Protein AF-0000000070134656 (afdb_homodimer)

pLDDT: mean 70.61, std 28.62, range [19.81, 98.38]

Foldseek 3Di:
DPDDPDPDDPDDPPPPDDDDDDPPPDPPPPPDPDDDDDDPVVPPPQDQDQPPDDPQRQSQSRGPNRSHASPQDWVQQLPVNSPQCQQQQDDPVRCVVRVCVVVHDPDHDHLVRVLVVLVVVLVPDPDLLSSLLSLVVCCRRGVPSSLVNCLVDVPVCLCSLAPPVLVVCLVVVLPSPDDDAFFEAELVCQPPLLVSVVVRSAQAAQEEEEEQQQAQDPPGRSFPSSLSHQVSLVSLLCNQLVDDSSNYGYYHYGQATPPPVLLPDPSRPGDNDHGDDDPSVVSRVVVNQVSCCVRNHQNREYEYERDDPVVLVVVCVVCVVPGRYYYCVVVVVVPPPCSSVVSNCSVVPVDDPPPPD/DPDDPDPDDPDDPDPPPDDDDDPPPPPPPPPDPDDDDDDPPPPPPQDQDQPPDDPQRQSQSRGPNRSHASPQDWVQQLPVNNPQCQQQQDDPVRCVVRVCVVVHDPDHDHLVRVLVVLVVVLVPDDDLLSSLLSLVVCCRRGVPSSLVNCLVDVPVCLCSLAPPVLVVCLVVVLPSPDDDAFFEAELVCQPPLLVSVVVRSAQAAQEEEEEQQQAQDPPGRSFPSSLSHQRSLLSLLCNQLVDDSSNYGYYYYGQATPPVVLLPDPSRPGDNDHGDDDPSVVSRVVVNQVSCCVRNHQNREYEYERDDPVVLVVVCVVCVVPGRYYYCVVVVVVPPPCSSVVSNCSVVPVDDPPPPD

Structure (mmCIF, N/CA/C/O backbone):
data_AF-0000000070134656-model_v1
#
loop_
_entity.id
_entity.type
_entity.pdbx_description
1 polymer 'Malic enzyme 3'
#
loop_
_atom_site.group_PDB
_atom_site.id
_atom_site.type_symbol
_atom_site.label_atom_id
_atom_site.label_alt_id
_atom_site.label_comp_id
_atom_site.label_asym_id
_atom_site.label_entity_id
_atom_site.label_seq_id
_atom_site.pdbx_PDB_ins_code
_atom_site.Cartn_x
_atom_site.Cartn_y
_atom_site.Cartn_z
_atom_site.occupancy
_atom_site.B_iso_or_equiv
_atom_site.auth_seq_id
_atom_site.auth_comp_id
_atom_site.auth_asym_id
_atom_site.auth_atom_id
_atom_site.pdbx_PDB_model_num
ATOM 1 N N . MET A 1 1 ? -54.25 17.172 -2.727 1 22.39 1 MET A N 1
ATOM 2 C CA . MET A 1 1 ? -54.25 17.938 -1.482 1 22.39 1 MET A CA 1
ATOM 3 C C . MET A 1 1 ? -53.344 17.281 -0.441 1 22.39 1 MET A C 1
ATOM 5 O O . MET A 1 1 ? -53.469 17.562 0.753 1 22.39 1 MET A O 1
ATOM 9 N N . TYR A 1 2 ? -52.562 16.219 -0.751 1 24.8 2 TYR A N 1
ATOM 10 C CA . TYR A 1 2 ? -52.062 15.148 0.089 1 24.8 2 TYR A CA 1
ATOM 11 C C . TYR A 1 2 ? -51.156 15.695 1.195 1 24.8 2 TYR A C 1
ATOM 13 O O . TYR A 1 2 ? -50.375 16.609 0.964 1 24.8 2 TYR A O 1
ATOM 21 N N . GLY A 1 3 ? -51.625 15.656 2.422 1 21.09 3 GLY A N 1
ATOM 22 C CA . GLY A 1 3 ? -51.219 16.25 3.695 1 21.09 3 GLY A CA 1
ATOM 23 C C . GLY A 1 3 ? -49.781 15.945 4.07 1 21.09 3 GLY A C 1
ATOM 24 O O . GLY A 1 3 ? -49.312 14.828 3.891 1 21.09 3 GLY A O 1
ATOM 25 N N . ARG A 1 4 ? -48.875 16.953 4.137 1 23.41 4 ARG A N 1
ATOM 26 C CA . ARG A 1 4 ? -47.406 17 4.18 1 23.41 4 ARG A CA 1
ATOM 27 C C . ARG A 1 4 ? -46.875 16.469 5.508 1 23.41 4 ARG A C 1
ATOM 29 O O . ARG A 1 4 ? -47.25 16.953 6.574 1 23.41 4 ARG A O 1
ATOM 36 N N . PRO A 1 5 ? -46.562 15.117 5.656 1 24.61 5 PRO A N 1
ATOM 37 C CA . PRO A 1 5 ? -46.375 14.531 6.984 1 24.61 5 PRO A CA 1
ATOM 38 C C . PRO A 1 5 ? -45.375 15.312 7.832 1 24.61 5 PRO A C 1
ATOM 40 O O . PRO A 1 5 ? -44.5 16 7.285 1 24.61 5 PRO A O 1
ATOM 43 N N . THR A 1 6 ? -45.688 15.781 8.992 1 22.77 6 THR A N 1
ATOM 44 C CA . THR A 1 6 ? -45.156 16.594 10.07 1 22.77 6 THR A CA 1
ATOM 45 C C . THR A 1 6 ? -43.844 16 10.602 1 22.77 6 THR A C 1
ATOM 47 O O . THR A 1 6 ? -43.75 14.789 10.781 1 22.77 6 THR A O 1
ATOM 50 N N . LEU A 1 7 ? -42.688 16.609 10.367 1 23.03 7 LEU A N 1
ATOM 51 C CA . LEU A 1 7 ? -41.25 16.406 10.648 1 23.03 7 LEU A CA 1
ATOM 52 C C . LEU A 1 7 ? -41 16.281 12.148 1 23.03 7 LEU A C 1
ATOM 54 O O . LEU A 1 7 ? -41.219 17.25 12.891 1 23.03 7 LEU A O 1
ATOM 58 N N . GLY A 1 8 ? -41.531 15.172 12.758 1 22.06 8 GLY A N 1
ATOM 59 C CA . GLY A 1 8 ? -41.531 15.047 14.211 1 22.06 8 GLY A CA 1
ATOM 60 C C . GLY A 1 8 ? -40.219 15.453 14.828 1 22.06 8 GLY A C 1
ATOM 61 O O . GLY A 1 8 ? -39.188 15.508 14.141 1 22.06 8 GLY A O 1
ATOM 62 N N . THR A 1 9 ? -40.188 16 16.047 1 22.69 9 THR A N 1
ATOM 63 C CA . THR A 1 9 ? -39.344 16.672 17.016 1 22.69 9 THR A CA 1
ATOM 64 C C . THR A 1 9 ? -38.188 15.742 17.453 1 22.69 9 THR A C 1
ATOM 66 O O . THR A 1 9 ? -38.406 14.562 17.734 1 22.69 9 THR A O 1
ATOM 69 N N . GLY A 1 10 ? -37 15.836 16.922 1 19.81 10 GLY A N 1
ATOM 70 C CA . GLY A 1 10 ? -35.719 15.141 17.031 1 19.81 10 GLY A CA 1
ATOM 71 C C . GLY A 1 10 ? -35.281 14.945 18.453 1 19.81 10 GLY A C 1
ATOM 72 O O . GLY A 1 10 ? -34.969 15.914 19.156 1 19.81 10 GLY A O 1
ATOM 73 N N . ALA A 1 11 ? -35.938 14.07 19.281 1 23.28 11 ALA A N 1
ATOM 74 C CA . ALA A 1 11 ? -35.688 13.805 20.688 1 23.28 11 ALA A CA 1
ATOM 75 C C . ALA A 1 11 ? -34.188 13.719 20.969 1 23.28 11 ALA A C 1
ATOM 77 O O . ALA A 1 11 ? -33.406 13.352 20.094 1 23.28 11 ALA A O 1
ATOM 78 N N . GLY A 1 12 ? -33.719 14.312 22.016 1 20.89 12 GLY A N 1
ATOM 79 C CA . GLY A 1 12 ? -32.469 14.648 22.672 1 20.89 12 GLY A CA 1
ATOM 80 C C . GLY A 1 12 ? -31.656 13.43 23.078 1 20.89 12 GLY A C 1
ATOM 81 O O . GLY A 1 12 ? -32.156 12.562 23.797 1 20.89 12 GLY A O 1
ATOM 82 N N . PHE A 1 13 ? -30.922 12.734 22.297 1 20.5 13 PHE A N 1
ATOM 83 C CA . PHE A 1 13 ? -30.172 11.508 22.547 1 20.5 13 PHE A CA 1
ATOM 84 C C . PHE A 1 13 ? -29.328 11.641 23.812 1 20.5 13 PHE A C 1
ATOM 86 O O . PHE A 1 13 ? -28.406 12.461 23.875 1 20.5 13 PHE A O 1
ATOM 93 N N . GLU A 1 14 ? -29.828 11.453 24.969 1 21.28 14 GLU A N 1
ATOM 94 C CA . GLU A 1 14 ? -29.141 11.414 26.25 1 21.28 14 GLU A CA 1
ATOM 95 C C . GLU A 1 14 ? -27.953 10.453 26.219 1 21.28 14 GLU A C 1
ATOM 97 O O . GLU A 1 14 ? -28.109 9.281 25.844 1 21.28 14 GLU A O 1
ATOM 102 N N . ALA A 1 15 ? -26.75 10.93 26.172 1 23.77 15 ALA A N 1
ATOM 103 C CA . ALA A 1 15 ? -25.422 10.312 26.141 1 23.77 15 ALA A CA 1
ATOM 104 C C . ALA A 1 15 ? -25.234 9.375 27.312 1 23.77 15 ALA A C 1
ATOM 106 O O . ALA A 1 15 ? -25.297 9.805 28.469 1 23.77 15 ALA A O 1
ATOM 107 N N . SER A 1 16 ? -25.719 8.148 27.266 1 23.66 16 SER A N 1
ATOM 108 C CA . SER A 1 16 ? -25.578 7.223 28.391 1 23.66 16 SER A CA 1
ATOM 109 C C . SER A 1 16 ? -24.141 7.223 28.922 1 23.66 16 SER A C 1
ATOM 111 O O . SER A 1 16 ? -23.203 7.426 28.156 1 23.66 16 SER A O 1
ATOM 113 N N . PRO A 1 17 ? -23.797 7.301 30.188 1 25.2 17 PRO A N 1
ATOM 114 C CA . PRO A 1 17 ? -22.516 7.43 30.859 1 25.2 17 PRO A CA 1
ATOM 115 C C . PRO A 1 17 ? -21.547 6.289 30.531 1 25.2 17 PRO A C 1
ATOM 117 O O . PRO A 1 17 ? -22 5.199 30.156 1 25.2 17 PRO A O 1
ATOM 120 N N . PRO A 1 18 ? -20.328 6.547 30.281 1 24.11 18 PRO A N 1
ATOM 121 C CA . PRO A 1 18 ? -19.312 5.586 29.844 1 24.11 18 PRO A CA 1
ATOM 122 C C . PRO A 1 18 ? -19.188 4.391 30.797 1 24.11 18 PRO A C 1
ATOM 124 O O . PRO A 1 18 ? -19.359 4.535 32 1 24.11 18 PRO A O 1
ATOM 127 N N . PRO A 1 19 ? -19.578 3.281 30.406 1 25.86 19 PRO A N 1
ATOM 128 C CA . PRO A 1 19 ? -19.625 2.17 31.359 1 25.86 19 PRO A CA 1
ATOM 129 C C . PRO A 1 19 ? -18.328 2.002 32.125 1 25.86 19 PRO A C 1
ATOM 131 O O . PRO A 1 19 ? -17.266 2.424 31.672 1 25.86 19 PRO A O 1
ATOM 134 N N . ALA A 1 20 ? -18.219 1.764 33.438 1 26.95 20 ALA A N 1
ATOM 135 C CA . ALA A 1 20 ? -17.172 1.62 34.469 1 26.95 20 ALA A CA 1
ATOM 136 C C . ALA A 1 20 ? -16.156 0.565 34.031 1 26.95 20 ALA A C 1
ATOM 138 O O . ALA A 1 20 ? -16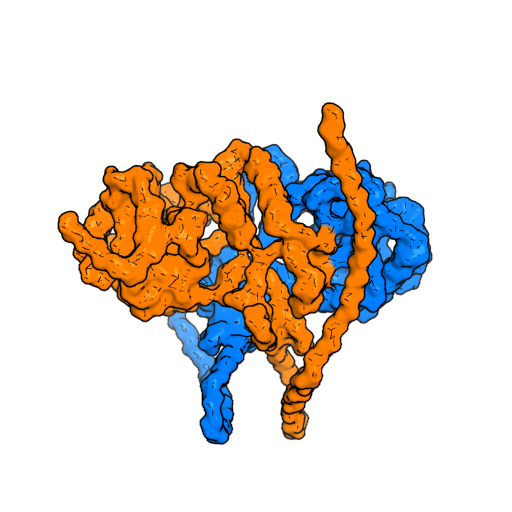.5 -0.385 33.344 1 26.95 20 ALA A O 1
ATOM 139 N N . PRO A 1 21 ? -14.867 0.834 34.156 1 25.95 21 PRO A N 1
ATOM 140 C CA . PRO A 1 21 ? -13.75 -0.03 33.75 1 25.95 21 PRO A CA 1
ATOM 141 C C . PRO A 1 21 ? -13.836 -1.422 34.375 1 25.95 21 PRO A C 1
ATOM 143 O O . PRO A 1 21 ? -14.414 -1.588 35.469 1 25.95 21 PRO A O 1
ATOM 146 N N . PRO A 1 22 ? -13.789 -2.439 33.719 1 26.14 22 PRO A N 1
ATOM 147 C CA . PRO A 1 22 ? -14.023 -3.699 34.406 1 26.14 22 PRO A CA 1
ATOM 148 C C . PRO A 1 22 ? -13.016 -3.943 35.531 1 26.14 22 PRO A C 1
ATOM 150 O O . PRO A 1 22 ? -11.898 -3.422 35.5 1 26.14 22 PRO A O 1
ATOM 153 N N . PRO A 1 23 ? -13.133 -4.367 36.781 1 24.94 23 PRO A N 1
ATOM 154 C CA . PRO A 1 23 ? -12.344 -4.469 38.031 1 24.94 23 PRO A CA 1
ATOM 155 C C . PRO A 1 23 ? -11.016 -5.184 37.812 1 24.94 23 PRO A C 1
ATOM 157 O O . PRO A 1 23 ? -10.047 -4.906 38.531 1 24.94 23 PRO A O 1
ATOM 160 N N . GLY A 1 24 ? -10.844 -6.355 37.188 1 25.23 24 GLY A N 1
ATOM 161 C CA . GLY A 1 24 ? -9.812 -7.359 37.375 1 25.23 24 GLY A CA 1
ATOM 162 C C . GLY A 1 24 ? -8.508 -7.02 36.688 1 25.23 24 GLY A C 1
ATOM 163 O O . GLY A 1 24 ? -7.684 -7.898 36.438 1 25.23 24 GLY A O 1
ATOM 164 N N . TRP A 1 25 ? -8.242 -5.805 36.281 1 22.73 25 TRP A N 1
ATOM 165 C CA . TRP A 1 25 ? -6.996 -5.473 35.594 1 22.73 25 TRP A CA 1
ATOM 166 C C . TRP A 1 25 ? -5.816 -5.512 36.562 1 22.73 25 TRP A C 1
ATOM 168 O O . TRP A 1 25 ? -5.645 -4.598 37.375 1 22.73 25 TRP A O 1
ATOM 178 N N . ARG A 1 26 ? -5.559 -6.684 37.188 1 23.25 26 ARG A N 1
ATOM 179 C CA . ARG A 1 26 ? -4.414 -6.648 38.094 1 23.25 26 ARG A CA 1
ATOM 180 C C . ARG A 1 26 ? -3.107 -6.531 37.312 1 23.25 26 ARG A C 1
ATOM 182 O O . ARG A 1 26 ? -2.98 -7.078 36.219 1 23.25 26 ARG A O 1
ATOM 189 N N . ASP A 1 27 ? -2.293 -5.539 37.594 1 23.09 27 ASP A N 1
ATOM 190 C CA . ASP A 1 27 ? -0.926 -5.156 37.25 1 23.09 27 ASP A CA 1
ATOM 191 C C . ASP A 1 27 ? 0.049 -6.301 37.5 1 23.09 27 ASP A C 1
ATOM 193 O O . ASP A 1 27 ? 0.548 -6.449 38.625 1 23.09 27 ASP A O 1
ATOM 197 N N . GLU A 1 28 ? -0.238 -7.496 37.062 1 24.73 28 GLU A N 1
ATOM 198 C CA . GLU A 1 28 ? 0.611 -8.57 37.562 1 24.73 28 GLU A CA 1
ATOM 199 C C . GLU A 1 28 ? 2.029 -8.461 37.031 1 24.73 28 GLU A C 1
ATOM 201 O O . GLU A 1 28 ? 2.818 -9.398 37.125 1 24.73 28 GLU A O 1
ATOM 206 N N . GLY A 1 29 ? 2.473 -7.387 36.375 1 23.59 29 GLY A N 1
ATOM 207 C CA . GLY A 1 29 ? 3.809 -7.52 35.812 1 23.59 29 GLY A CA 1
ATOM 208 C C . GLY A 1 29 ? 4.898 -7.52 36.844 1 23.59 29 GLY A C 1
ATOM 209 O O . GLY A 1 29 ? 5.691 -6.578 36.938 1 23.59 29 GLY A O 1
ATOM 210 N N . ARG A 1 30 ? 4.746 -8.062 38.062 1 22.41 30 ARG A N 1
ATOM 211 C CA . ARG A 1 30 ? 5.922 -8 38.906 1 22.41 30 ARG A CA 1
ATOM 212 C C . ARG A 1 30 ? 7.055 -8.859 38.344 1 22.41 30 ARG A C 1
ATOM 214 O O . ARG A 1 30 ? 7.008 -10.086 38.438 1 22.41 30 ARG A O 1
ATOM 221 N N . ILE A 1 31 ? 7.598 -8.516 37.188 1 22.72 31 ILE A N 1
ATOM 222 C CA . ILE A 1 31 ? 8.812 -9.25 36.875 1 22.72 31 ILE A CA 1
ATOM 223 C C . ILE A 1 31 ? 9.797 -9.141 38.031 1 22.72 31 ILE A C 1
ATOM 225 O O . ILE A 1 31 ? 9.953 -8.07 38.625 1 22.72 31 ILE A O 1
ATOM 229 N N . GLY A 1 32 ? 10.07 -10.203 38.625 1 21.34 32 GLY A N 1
ATOM 230 C CA . GLY A 1 32 ? 11.008 -10.461 39.719 1 21.34 32 GLY A CA 1
ATOM 231 C C . GLY A 1 32 ? 12.406 -9.953 39.438 1 21.34 32 GLY A C 1
ATOM 232 O O . GLY A 1 32 ? 12.945 -10.172 38.344 1 21.34 32 GLY A O 1
ATOM 233 N N . GLN A 1 33 ? 12.852 -8.812 40 1 21.36 33 GLN A N 1
ATOM 234 C CA . GLN A 1 33 ? 14.117 -8.102 40.156 1 21.36 33 GLN A CA 1
ATOM 235 C C . GLN A 1 33 ? 15.195 -9.016 40.719 1 21.36 33 GLN A C 1
ATOM 237 O O . GLN A 1 33 ? 15.297 -9.188 41.938 1 21.36 33 GLN A O 1
ATOM 242 N N . ASN A 1 34 ? 15.484 -10.195 40.156 1 20.47 34 ASN A N 1
ATOM 243 C CA . ASN A 1 34 ? 16.609 -10.781 40.875 1 20.47 34 ASN A CA 1
ATOM 244 C C . ASN A 1 34 ? 17.844 -9.898 40.812 1 20.47 34 ASN A C 1
ATOM 246 O O . ASN A 1 34 ? 18.016 -9.156 39.844 1 20.47 34 ASN A O 1
ATOM 250 N N . GLY A 1 35 ? 18.703 -9.648 41.906 1 21.62 35 GLY A N 1
ATOM 251 C CA . GLY A 1 35 ? 19.719 -8.828 42.531 1 21.62 35 GLY A CA 1
ATOM 252 C C . GLY A 1 35 ? 21.047 -8.836 41.812 1 21.62 35 GLY A C 1
ATOM 253 O O . GLY A 1 35 ? 22 -8.172 42.219 1 21.62 35 GLY A O 1
ATOM 254 N N . GLY A 1 36 ? 21.547 -9.883 41.094 1 22.67 36 GLY A N 1
ATOM 255 C CA . GLY A 1 36 ? 23 -9.828 41.125 1 22.67 36 GLY A CA 1
ATOM 256 C C . GLY A 1 36 ? 23.562 -8.617 40.375 1 22.67 36 GLY A C 1
ATOM 257 O O . GLY A 1 36 ? 22.844 -7.973 39.594 1 22.67 36 GLY A O 1
ATOM 258 N N . GLY A 1 37 ? 24.828 -8.016 40.594 1 23.25 37 GLY A N 1
ATOM 259 C CA . GLY A 1 37 ? 25.609 -6.789 40.5 1 23.25 37 GLY A CA 1
ATOM 260 C C . GLY A 1 37 ? 25.719 -6.25 39.094 1 23.25 37 GLY A C 1
ATOM 261 O O . GLY A 1 37 ? 25.859 -5.039 38.906 1 23.25 37 GLY A O 1
ATOM 262 N N . GLY A 1 38 ? 26.312 -7.055 38.125 1 24.73 38 GLY A N 1
ATOM 263 C CA . GLY A 1 38 ? 27.125 -6.445 37.094 1 24.73 38 GLY A CA 1
ATOM 264 C C . GLY A 1 38 ? 26.328 -5.566 36.156 1 24.73 38 GLY A C 1
ATOM 265 O O . GLY A 1 38 ? 25.094 -5.617 36.156 1 24.73 38 GLY A O 1
ATOM 266 N N . ARG A 1 39 ? 27.047 -4.785 35.062 1 25.44 39 ARG A N 1
ATOM 267 C CA . ARG A 1 39 ? 26.703 -3.613 34.25 1 25.44 39 ARG A CA 1
ATOM 268 C C . ARG A 1 39 ? 25.453 -3.867 33.438 1 25.44 39 ARG A C 1
ATOM 270 O O . ARG A 1 39 ? 25.359 -4.879 32.719 1 25.44 39 ARG A O 1
ATOM 277 N N . ARG A 1 40 ? 24.25 -3.275 33.781 1 25 40 ARG A N 1
ATOM 278 C CA . ARG A 1 40 ? 22.812 -3.279 33.562 1 25 40 ARG A CA 1
ATOM 279 C C 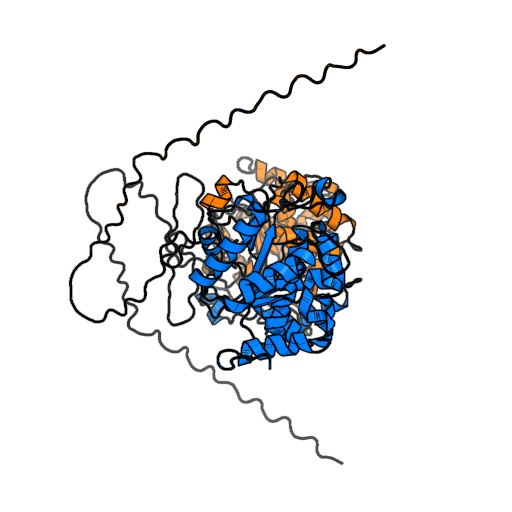. ARG A 1 40 ? 22.469 -2.973 32.094 1 25 40 ARG A C 1
ATOM 281 O O . ARG A 1 40 ? 21.984 -1.881 31.797 1 25 40 ARG A O 1
ATOM 288 N N . GLY A 1 41 ? 23.547 -3.117 31.234 1 24.47 41 GLY A N 1
ATOM 289 C CA . GLY A 1 41 ? 23.219 -2.641 29.906 1 24.47 41 GLY A CA 1
ATOM 290 C C . GLY A 1 41 ? 22.031 -3.357 29.297 1 24.47 41 GLY A C 1
ATOM 291 O O . GLY A 1 41 ? 22.188 -4.375 28.609 1 24.47 41 GLY A O 1
ATOM 292 N N . GLN A 1 42 ? 21.078 -3.703 30.141 1 23.67 42 GLN A N 1
ATOM 293 C CA . GLN A 1 42 ? 19.969 -4.578 29.766 1 23.67 42 GLN A CA 1
ATOM 294 C C . GLN A 1 42 ? 19.234 -4.043 28.547 1 23.67 42 GLN A C 1
ATOM 296 O O . GLN A 1 42 ? 18.734 -2.916 28.578 1 23.67 42 GLN A O 1
ATOM 301 N N . GLY A 1 43 ? 19.844 -4.363 27.422 1 25.06 43 GLY A N 1
ATOM 302 C CA . GLY A 1 43 ? 19.266 -4.098 26.109 1 25.06 43 GLY A CA 1
ATOM 303 C C . GLY A 1 43 ? 17.781 -4.375 26.047 1 25.06 43 GLY A C 1
ATOM 304 O O . GLY A 1 43 ? 17.328 -5.469 26.406 1 25.06 43 GLY A O 1
ATOM 305 N N . TRP A 1 44 ? 16.984 -3.432 26.562 1 24.52 44 TRP A N 1
ATOM 306 C CA . TRP A 1 44 ? 15.531 -3.453 26.656 1 24.52 44 TRP A CA 1
ATOM 307 C C . TRP A 1 44 ? 14.922 -4.109 25.422 1 24.52 44 TRP A C 1
ATOM 309 O O . TRP A 1 44 ? 15.266 -3.756 24.281 1 24.52 44 TRP A O 1
ATOM 319 N N . ALA A 1 45 ? 14.711 -5.371 25.547 1 25.31 45 ALA A N 1
ATOM 320 C CA . ALA A 1 45 ? 13.969 -6.234 24.641 1 25.31 45 ALA A CA 1
ATOM 321 C C . ALA A 1 45 ? 12.586 -5.652 24.344 1 25.31 45 ALA A C 1
ATOM 323 O O . ALA A 1 45 ? 11.805 -5.391 25.266 1 25.31 45 ALA A O 1
ATOM 324 N N . ARG A 1 46 ? 12.57 -4.633 23.578 1 28.53 46 ARG A N 1
ATOM 325 C CA . ARG A 1 46 ? 11.32 -4.047 23.109 1 28.53 46 ARG A CA 1
ATOM 326 C C . ARG A 1 46 ? 10.344 -5.133 22.656 1 28.53 46 ARG A C 1
ATOM 328 O O . ARG A 1 46 ? 10.641 -5.895 21.734 1 28.53 46 ARG A O 1
ATOM 335 N N . LEU A 1 47 ? 9.664 -5.793 23.672 1 27.03 47 LEU A N 1
ATOM 336 C CA . LEU A 1 47 ? 8.703 -6.883 23.547 1 27.03 47 LEU A CA 1
ATOM 337 C C . LEU A 1 47 ? 7.438 -6.418 22.828 1 27.03 47 LEU A C 1
ATOM 339 O O . LEU A 1 47 ? 6.906 -5.348 23.141 1 27.03 47 LEU A O 1
ATOM 343 N N . CYS A 1 48 ? 7.359 -6.531 21.594 1 29.36 48 CYS A N 1
ATOM 344 C CA . CYS A 1 48 ? 6.059 -6.418 20.938 1 29.36 48 CYS A CA 1
ATOM 345 C C . CYS A 1 48 ? 5.047 -7.359 21.578 1 29.36 48 CYS A C 1
ATOM 347 O O . CYS A 1 48 ? 5.301 -8.562 21.703 1 29.36 48 CYS A O 1
ATOM 349 N N . ALA A 1 49 ? 4.426 -6.984 22.703 1 27.81 49 ALA A N 1
ATOM 350 C CA . ALA A 1 49 ? 3.428 -7.777 23.422 1 27.81 49 ALA A CA 1
ATOM 351 C C . ALA A 1 49 ? 2.133 -7.883 22.625 1 27.81 49 ALA A C 1
ATOM 353 O O . ALA A 1 49 ? 1.752 -6.945 21.922 1 27.81 49 ALA A O 1
ATOM 354 N N . HIS A 1 50 ? 1.908 -9.031 22.047 1 28.73 50 HIS A N 1
ATOM 355 C CA . HIS A 1 50 ? 0.592 -9.422 21.562 1 28.73 50 HIS A CA 1
ATOM 356 C C . HIS A 1 50 ? -0.457 -9.328 22.656 1 28.73 50 HIS A C 1
ATOM 358 O O . HIS A 1 50 ? -0.305 -9.93 23.719 1 28.73 50 HIS A O 1
ATOM 364 N N . LEU A 1 51 ? -0.976 -8.141 22.938 1 27.39 51 LEU A N 1
ATOM 365 C CA . LEU A 1 51 ? -2.086 -8.164 23.891 1 27.39 51 LEU A CA 1
ATOM 366 C C . LEU A 1 51 ? -3.344 -8.734 23.234 1 27.39 51 LEU A C 1
ATOM 368 O O . LEU A 1 51 ? -3.734 -8.297 22.156 1 27.39 51 LEU A O 1
ATOM 372 N N . SER A 1 52 ? -3.482 -10.055 23.297 1 26.05 52 SER A N 1
ATOM 373 C CA . SER A 1 52 ? -4.727 -10.742 22.969 1 26.05 52 SER A CA 1
ATOM 374 C C . SER A 1 52 ? -5.855 -10.312 23.906 1 26.05 52 SER A C 1
ATOM 376 O O . SER A 1 52 ? -5.777 -10.523 25.125 1 26.05 52 SER A O 1
ATOM 378 N N . ALA A 1 53 ? -6.277 -9.023 23.953 1 26.14 53 ALA A N 1
ATOM 379 C CA . ALA A 1 53 ? -7.531 -9.039 24.703 1 26.14 53 ALA A CA 1
ATOM 380 C C . ALA A 1 53 ? -8.586 -9.883 23.984 1 26.14 53 ALA A C 1
ATOM 382 O O . ALA A 1 53 ? -8.438 -10.211 22.812 1 26.14 53 ALA A O 1
ATOM 383 N N . ARG A 1 54 ? -9.828 -9.875 24.516 1 25.64 54 ARG A N 1
ATOM 384 C CA . ARG A 1 54 ? -11.086 -10.547 24.188 1 25.64 54 ARG A CA 1
ATOM 385 C C . ARG A 1 54 ? -11.477 -10.297 22.75 1 25.64 54 ARG A C 1
ATOM 387 O O . ARG A 1 54 ? -12 -9.227 22.406 1 25.64 54 ARG A O 1
ATOM 394 N N . GLY A 1 55 ? -11.039 -11.125 21.734 1 26.67 55 GLY A N 1
ATOM 395 C CA . GLY A 1 55 ? -11.5 -11.32 20.375 1 26.67 55 GLY A CA 1
ATOM 396 C C . GLY A 1 55 ? -10.648 -10.602 19.344 1 26.67 55 GLY A C 1
ATOM 397 O O . GLY A 1 55 ? -10.758 -10.852 18.156 1 26.67 55 GLY A O 1
ATOM 398 N N . VAL A 1 56 ? -10.375 -9.312 19.547 1 28.72 56 VAL A N 1
ATOM 399 C CA . VAL A 1 56 ? -9.719 -8.547 18.5 1 28.72 56 VAL A CA 1
ATOM 400 C C . VAL A 1 56 ? -8.203 -8.594 18.703 1 28.72 56 VAL A C 1
ATOM 402 O O . VAL A 1 56 ? -7.695 -8.211 19.75 1 28.72 56 VAL A O 1
ATOM 405 N N . ASP A 1 57 ? -7.551 -9.602 18.266 1 30.58 57 ASP A N 1
ATOM 406 C CA . ASP A 1 57 ? -6.117 -9.773 18.484 1 30.58 57 ASP A CA 1
ATOM 407 C C . ASP A 1 57 ? -5.324 -8.68 17.766 1 30.58 57 ASP A C 1
ATOM 409 O O . ASP A 1 57 ? -5.449 -8.516 16.562 1 30.58 57 ASP A O 1
ATOM 413 N N . ALA A 1 58 ? -5.348 -7.477 18.203 1 31.59 58 ALA A N 1
ATOM 414 C CA . ALA A 1 58 ? -4.602 -6.312 17.734 1 31.59 58 ALA A CA 1
ATOM 415 C C . ALA A 1 58 ? -3.109 -6.465 18.016 1 31.59 58 ALA A C 1
ATOM 417 O O . ALA A 1 58 ? -2.715 -6.953 19.062 1 31.59 58 ALA A O 1
ATOM 418 N N . LEU A 1 59 ? -2.426 -6.973 17.047 1 33.44 59 LEU A N 1
ATOM 419 C CA . LEU A 1 59 ? -0.98 -7 17.234 1 33.44 59 LEU A CA 1
ATOM 420 C C . LEU A 1 59 ? -0.444 -5.602 17.516 1 33.44 59 LEU A C 1
ATOM 422 O O . LEU A 1 59 ? -0.671 -4.672 16.734 1 33.44 59 LEU A O 1
ATOM 426 N N . TYR A 1 60 ? -0.454 -5.34 18.703 1 34.03 60 TYR A N 1
ATOM 427 C CA . TYR A 1 60 ? 0.199 -4.113 19.156 1 34.03 60 TYR A CA 1
ATOM 428 C C . TYR A 1 60 ? 1.707 -4.305 19.25 1 34.03 60 TYR A C 1
ATOM 430 O O . TYR A 1 60 ? 2.178 -5.348 19.703 1 34.03 60 TYR A O 1
ATOM 438 N N . VAL A 1 61 ? 2.357 -3.994 18.203 1 35.53 61 VAL A N 1
ATOM 439 C CA . VAL A 1 61 ? 3.805 -3.986 18.391 1 35.53 61 VAL A CA 1
ATOM 440 C C . VAL A 1 61 ? 4.176 -3.041 19.531 1 35.53 61 VAL A C 1
ATOM 442 O O . VAL A 1 61 ? 3.773 -1.874 19.531 1 35.53 61 VAL A O 1
ATOM 445 N N . VAL A 1 62 ? 4.273 -3.68 20.734 1 33.28 62 VAL A N 1
ATOM 446 C CA . VAL A 1 62 ? 4.719 -2.914 21.891 1 33.28 62 VAL A CA 1
ATOM 447 C C . VAL A 1 62 ? 6.188 -2.527 21.719 1 33.28 62 VAL A C 1
ATOM 449 O O . VAL A 1 62 ? 7.051 -3.396 21.562 1 33.28 62 VAL A O 1
ATOM 452 N N . VAL A 1 63 ? 6.461 -1.402 21.125 1 32.91 63 VAL A N 1
ATOM 453 C CA . VAL A 1 63 ? 7.82 -0.875 21.188 1 32.91 63 VAL A CA 1
ATOM 454 C C . VAL A 1 63 ? 8.023 -0.125 22.5 1 32.91 63 VAL A C 1
ATOM 456 O O . VAL A 1 63 ? 7.281 0.805 22.812 1 32.91 63 VAL A O 1
ATOM 459 N N . GLY A 1 64 ? 9.102 -0.33 23.266 1 32.56 64 GLY A N 1
ATOM 460 C CA . GLY A 1 64 ? 9.539 0.324 24.5 1 32.56 64 GLY A CA 1
ATOM 461 C C . GLY A 1 64 ? 8.508 0.282 25.609 1 32.56 64 GLY A C 1
ATOM 462 O O . GLY A 1 64 ? 8.359 1.243 26.359 1 32.56 64 GLY A O 1
ATOM 463 N N . GLY A 1 65 ? 7.664 -0.846 25.859 1 31.81 65 GLY A N 1
ATOM 464 C CA . GLY A 1 65 ? 6.707 -1.003 26.953 1 31.81 65 GLY A CA 1
ATOM 465 C C . GLY A 1 65 ? 5.309 -0.54 26.594 1 31.81 65 GLY A C 1
ATOM 466 O O . GLY A 1 65 ? 4.371 -0.704 27.375 1 31.81 65 GLY A O 1
ATOM 467 N N . ARG A 1 66 ? 5.164 0.443 25.906 1 31.39 66 ARG A N 1
ATOM 468 C CA . ARG A 1 66 ? 3.836 0.935 25.562 1 31.39 66 ARG A CA 1
ATOM 469 C C . ARG A 1 66 ? 3.262 0.154 24.375 1 31.39 66 ARG A C 1
ATOM 471 O O . ARG A 1 66 ? 4.008 -0.338 23.531 1 31.39 66 ARG A O 1
ATOM 478 N N . PRO A 1 67 ? 2.027 -0.517 24.641 1 31.41 67 PRO A N 1
ATOM 479 C CA . PRO A 1 67 ? 1.313 -1.24 23.578 1 31.41 67 PRO A CA 1
ATOM 480 C C . PRO A 1 67 ? 1.434 -0.564 22.219 1 31.41 67 PRO A C 1
ATOM 482 O O . PRO A 1 67 ? 1.161 0.632 22.094 1 31.41 67 PRO A O 1
ATOM 485 N N . ALA A 1 68 ? 2.512 -0.812 21.594 1 35.06 68 ALA A N 1
ATOM 486 C CA . ALA A 1 68 ? 2.822 -0.166 20.328 1 35.06 68 ALA A CA 1
ATOM 487 C C . ALA A 1 68 ? 1.706 -0.394 19.312 1 35.06 68 ALA A C 1
ATOM 489 O O . ALA A 1 68 ? 0.916 -1.331 19.438 1 35.06 68 ALA A O 1
ATOM 490 N N . VAL A 1 69 ? 1.491 0.605 18.5 1 32.53 69 VAL A N 1
ATOM 491 C CA . VAL A 1 69 ? 0.494 0.892 17.484 1 32.53 69 VAL A CA 1
ATOM 492 C C . VAL A 1 69 ? 0.428 -0.265 16.484 1 32.53 69 VAL A C 1
ATOM 494 O O . VAL A 1 69 ? 1.437 -0.925 16.219 1 32.53 69 VAL A O 1
ATOM 497 N N . CYS A 1 70 ? -0.723 -0.936 16.562 1 32.53 70 CYS A N 1
ATOM 498 C CA . CYS A 1 70 ? -1.085 -1.83 15.477 1 32.53 70 CYS A CA 1
ATOM 499 C C . CYS A 1 70 ? -0.693 -1.232 14.125 1 32.53 70 CYS A C 1
ATOM 501 O O . CYS A 1 70 ? -1.159 -0.151 13.766 1 32.53 70 CYS A O 1
ATOM 503 N N . VAL A 1 71 ? 0.51 -1.374 13.82 1 31.55 71 VAL A N 1
ATOM 504 C CA . VAL A 1 71 ? 0.99 -0.835 12.547 1 31.55 71 VAL A CA 1
ATOM 505 C C . VAL A 1 71 ? 0.222 -1.472 11.398 1 31.55 71 VAL A C 1
ATOM 507 O O . VAL A 1 71 ? -0.244 -2.609 11.5 1 31.55 71 VAL A O 1
ATOM 510 N N . ARG A 1 72 ? -0.26 -0.624 10.555 1 32.44 72 ARG A N 1
ATOM 511 C CA . ARG A 1 72 ? -0.883 -1.048 9.305 1 32.44 72 ARG A CA 1
ATOM 512 C C . ARG A 1 72 ? -0.058 -2.133 8.625 1 32.44 72 ARG A C 1
ATOM 514 O O . ARG A 1 72 ? 1.111 -1.919 8.297 1 32.44 72 ARG A O 1
ATOM 521 N N . VAL A 1 73 ? -0.151 -3.33 9.094 1 32.53 73 VAL A N 1
ATOM 522 C CA . VAL A 1 73 ? 0.482 -4.469 8.445 1 32.53 73 VAL A CA 1
ATOM 523 C C . VAL A 1 73 ? -0.263 -4.805 7.152 1 32.53 73 VAL A C 1
ATOM 525 O O . VAL A 1 73 ? -1.496 -4.824 7.129 1 32.53 73 VAL A O 1
ATOM 528 N N . PRO A 1 74 ? 0.31 -4.492 6.039 1 31.06 74 PRO A N 1
ATOM 529 C CA . PRO A 1 74 ? -0.394 -5.012 4.867 1 31.06 74 PRO A CA 1
ATOM 530 C C . PRO A 1 74 ? -0.964 -6.41 5.094 1 31.06 74 PRO A C 1
ATOM 532 O O . PRO A 1 74 ? -0.498 -7.137 5.973 1 31.06 74 PRO A O 1
ATOM 535 N N . ARG A 1 75 ? -2.055 -6.66 4.406 1 34.5 75 ARG A N 1
ATOM 536 C CA . ARG A 1 75 ? -2.773 -7.93 4.473 1 34.5 75 ARG A CA 1
ATOM 537 C C . ARG A 1 75 ? -1.804 -9.102 4.555 1 34.5 75 ARG A C 1
ATOM 539 O O . ARG A 1 75 ? -2.158 -10.172 5.055 1 34.5 75 ARG A O 1
ATOM 546 N N . ALA A 1 76 ? -0.749 -8.984 3.863 1 32 76 ALA A N 1
ATOM 547 C CA . ALA A 1 76 ? -0.048 -10.266 3.896 1 32 76 ALA A CA 1
ATOM 548 C C . ALA A 1 76 ? 0.443 -10.586 5.305 1 32 76 ALA A C 1
ATOM 550 O O . ALA A 1 76 ? 1.162 -11.562 5.512 1 32 76 ALA A O 1
ATOM 551 N N . HIS A 1 77 ? 0.456 -9.539 6.031 1 33.09 77 HIS A N 1
ATOM 552 C CA . HIS A 1 77 ? 0.932 -10.023 7.32 1 33.09 77 HIS A CA 1
ATOM 553 C C . HIS A 1 77 ? -0.166 -10.781 8.062 1 33.09 77 HIS A C 1
ATOM 555 O O . HIS A 1 77 ? -1.27 -10.258 8.242 1 33.09 77 HIS A O 1
ATOM 561 N N . PRO A 1 78 ? -0.053 -11.938 8.055 1 30.88 78 PRO A N 1
ATOM 562 C CA . PRO A 1 78 ? -0.995 -12.898 8.633 1 30.88 78 PRO A CA 1
ATOM 563 C C . PRO A 1 78 ? -1.397 -12.539 10.062 1 30.88 78 PRO A C 1
ATOM 565 O O . PRO A 1 78 ? -1.821 -13.406 10.828 1 30.88 78 PRO A O 1
ATOM 568 N N . CYS A 1 79 ? -1.016 -11.43 10.461 1 31.16 79 CYS A N 1
ATOM 569 C CA . CYS A 1 79 ? -1.463 -11.438 11.852 1 31.16 79 CYS A CA 1
ATOM 570 C C . CYS A 1 79 ? -2.984 -11.445 11.938 1 31.16 79 CYS A C 1
ATOM 572 O O . CYS A 1 79 ? -3.643 -10.516 11.469 1 31.16 79 CYS A O 1
ATOM 574 N N . PRO A 1 80 ? -3.518 -12.531 11.906 1 30.59 80 PRO A N 1
ATOM 575 C CA . PRO A 1 80 ? -4.973 -12.641 12.047 1 30.59 80 PRO A CA 1
ATOM 576 C C . PRO A 1 80 ? -5.566 -11.547 12.93 1 30.59 80 PRO A C 1
ATOM 578 O O . PRO A 1 80 ? -6.75 -11.227 12.812 1 30.59 80 PRO A O 1
ATOM 581 N N . SER A 1 81 ? -4.738 -11.141 13.969 1 30.53 81 SER A N 1
ATOM 582 C CA . SER A 1 81 ? -5.301 -10.242 14.969 1 30.53 81 SER A CA 1
ATOM 583 C C . SER A 1 81 ? -5.199 -8.789 14.516 1 30.53 81 SER A C 1
ATOM 585 O O . SER A 1 81 ? -5.656 -7.883 15.219 1 30.53 81 SER A O 1
ATOM 587 N N . CYS A 1 82 ? -4.344 -8.586 13.586 1 38.72 82 CYS A N 1
ATOM 588 C CA . CYS A 1 82 ? -4.273 -7.203 13.117 1 38.72 82 CYS A CA 1
ATOM 589 C C . CYS A 1 82 ? -5.605 -6.754 12.539 1 38.72 82 CYS A C 1
ATOM 591 O O . CYS A 1 82 ? -6.254 -7.5 11.805 1 38.72 82 CYS A O 1
ATOM 593 N N . PRO A 1 83 ? -6.234 -5.875 13.328 1 41.19 83 PRO A N 1
ATOM 594 C CA . PRO A 1 83 ? -7.492 -5.426 12.727 1 41.19 83 PRO A CA 1
ATOM 595 C C . PRO A 1 83 ? -7.395 -5.25 11.211 1 41.19 83 PRO A C 1
ATOM 597 O O . PRO A 1 83 ? -6.355 -4.816 10.703 1 41.19 83 PRO A O 1
ATOM 600 N N . ARG A 1 84 ? -8.133 -6.012 10.688 1 51.31 84 ARG A N 1
ATOM 601 C CA . ARG A 1 84 ? -8.258 -5.91 9.234 1 51.31 84 ARG A CA 1
ATOM 602 C C . ARG A 1 84 ? -8.328 -4.449 8.789 1 51.31 84 ARG A C 1
ATOM 604 O O . ARG A 1 84 ? -8.953 -3.623 9.461 1 51.31 84 ARG A O 1
ATOM 611 N N . PRO A 1 85 ? -7.449 -4.102 7.906 1 58.25 85 PRO A N 1
ATOM 612 C CA . PRO A 1 85 ? -7.496 -2.713 7.441 1 58.25 85 PRO A CA 1
ATOM 613 C C . PRO A 1 85 ? -8.914 -2.248 7.117 1 58.25 85 PRO A C 1
ATOM 615 O O . PRO A 1 85 ? -9.633 -2.918 6.375 1 58.25 85 PRO A O 1
ATOM 618 N N . GLN A 1 86 ? -9.43 -1.386 8.039 1 67.5 86 GLN A N 1
ATOM 619 C CA . GLN A 1 86 ? -10.742 -0.815 7.762 1 67.5 86 GLN A CA 1
ATOM 620 C C . GLN A 1 86 ? -10.625 0.616 7.246 1 67.5 86 GLN A C 1
ATOM 622 O O . GLN A 1 86 ? -11.625 1.341 7.18 1 67.5 86 GLN A O 1
ATOM 627 N N . GLY A 1 87 ? -9.438 0.898 6.938 1 67.12 87 GLY A N 1
ATOM 628 C CA . GLY A 1 87 ? -9.258 2.26 6.457 1 67.12 87 GLY A CA 1
ATOM 629 C C . GLY A 1 87 ? -9.711 3.309 7.457 1 67.12 87 GLY A C 1
ATOM 630 O O . GLY A 1 87 ? -9.234 3.342 8.594 1 67.12 87 GLY A O 1
ATOM 631 N N . MET A 1 88 ? -10.781 4.043 6.984 1 74.56 88 MET A N 1
ATOM 632 C CA . MET A 1 88 ? -11.281 5.156 7.789 1 74.56 88 MET A CA 1
ATOM 633 C C . MET A 1 88 ? -12.508 4.738 8.594 1 74.56 88 MET A C 1
ATOM 635 O O . MET A 1 88 ? -13.188 5.582 9.172 1 74.56 88 MET A O 1
ATOM 639 N N . ALA A 1 89 ? -12.727 3.461 8.695 1 74.81 89 ALA A N 1
ATOM 640 C CA . ALA A 1 89 ? -13.977 3.002 9.305 1 74.81 89 ALA A CA 1
ATOM 641 C C . ALA A 1 89 ? -13.766 2.652 10.781 1 74.81 89 ALA A C 1
ATOM 643 O O . ALA A 1 89 ? -14.711 2.252 11.469 1 74.81 89 ALA A O 1
ATOM 644 N N . PHE A 1 90 ? -12.602 2.881 11.336 1 76.94 90 PHE A N 1
ATOM 645 C CA . PHE A 1 90 ? -12.367 2.654 12.758 1 76.94 90 PHE A CA 1
ATOM 646 C C . PHE A 1 90 ? -13.18 3.637 13.602 1 76.94 90 PHE A C 1
ATOM 648 O O . PHE A 1 90 ? -13.203 4.836 13.312 1 76.94 90 PHE A O 1
ATOM 655 N N . THR A 1 91 ? -13.812 3.074 14.586 1 82.25 91 THR A N 1
ATOM 656 C CA . THR A 1 91 ? -14.5 3.951 15.523 1 82.25 91 THR A CA 1
ATOM 657 C C . THR A 1 91 ? -13.5 4.672 16.422 1 82.25 91 THR A C 1
ATOM 659 O O . THR A 1 91 ? -12.32 4.305 16.469 1 82.25 91 THR A O 1
ATOM 662 N N . LEU A 1 92 ? -14.031 5.707 17.047 1 85.12 92 LEU A N 1
ATOM 663 C CA . LEU A 1 92 ? -13.148 6.434 17.969 1 85.12 92 LEU A CA 1
ATOM 664 C C . LEU A 1 92 ? -12.594 5.5 19.031 1 85.12 92 LEU A C 1
ATOM 666 O O . LEU A 1 92 ? -11.406 5.555 19.344 1 85.12 92 LEU A O 1
ATOM 670 N N . GLY A 1 93 ? -13.461 4.66 19.5 1 82.75 93 GLY A N 1
ATOM 671 C CA . GLY A 1 93 ? -13.031 3.697 20.5 1 82.75 93 GLY A CA 1
ATOM 672 C C . GLY A 1 93 ? -11.945 2.766 20 1 82.75 93 GLY A C 1
ATOM 673 O O . GLY A 1 93 ? -10.961 2.52 20.688 1 82.75 93 GLY A O 1
ATOM 674 N N . GLU A 1 94 ? -12.078 2.318 18.828 1 74.5 94 GLU A N 1
ATOM 675 C CA . GLU A 1 94 ? -11.094 1.431 18.219 1 74.5 94 GLU A CA 1
ATOM 676 C C . GLU A 1 94 ? -9.766 2.154 18 1 74.5 94 GLU A C 1
ATOM 678 O O . GLU A 1 94 ? -8.695 1.587 18.219 1 74.5 94 GLU A O 1
ATOM 683 N N . ARG A 1 95 ? -9.883 3.404 17.594 1 79.12 95 ARG A N 1
ATOM 684 C CA . ARG A 1 95 ? -8.68 4.191 17.328 1 79.12 95 ARG A CA 1
ATOM 685 C C . ARG A 1 95 ? -7.883 4.414 18.609 1 79.12 95 ARG A C 1
ATOM 687 O O . ARG A 1 95 ? -6.652 4.328 18.609 1 79.12 95 ARG A O 1
ATOM 694 N N . LEU A 1 96 ? -8.594 4.703 19.656 1 78.81 96 LEU A N 1
ATOM 695 C CA . LEU A 1 96 ? -7.941 4.93 20.938 1 78.81 96 LEU A CA 1
ATOM 696 C C . LEU A 1 96 ? -7.336 3.641 21.484 1 78.81 96 LEU A C 1
ATOM 698 O O . LEU A 1 96 ? -6.207 3.637 21.969 1 78.81 96 LEU A O 1
ATOM 702 N N . GLN A 1 97 ? -8.031 2.531 21.266 1 70.31 97 GLN A N 1
ATOM 703 C CA . GLN A 1 97 ? -7.57 1.233 21.75 1 70.31 97 GLN A CA 1
ATOM 704 C C . GLN A 1 97 ? -6.328 0.771 21 1 70.31 97 GLN A C 1
ATOM 706 O O . GLN A 1 97 ? -5.41 0.198 21.594 1 70.31 97 GLN A O 1
ATOM 711 N N . LEU A 1 98 ? -6.375 1.154 19.734 1 64.81 98 LEU A N 1
ATOM 712 C CA . LEU A 1 98 ? -5.285 0.698 18.891 1 64.81 98 LEU A CA 1
ATOM 713 C C . LEU A 1 98 ? -4.141 1.707 18.875 1 64.81 98 LEU A C 1
ATOM 715 O O . LEU A 1 98 ? -3.066 1.429 18.344 1 64.81 98 LEU A O 1
ATOM 719 N N . GLY A 1 99 ? -4.371 2.822 19.484 1 70.5 99 GLY A N 1
ATOM 720 C CA . GLY A 1 99 ? -3.35 3.857 19.5 1 70.5 99 GLY A CA 1
ATOM 721 C C . GLY A 1 99 ? -3.123 4.508 18.156 1 70.5 99 GLY A C 1
ATOM 722 O O . GLY A 1 99 ? -2.002 4.91 17.828 1 70.5 99 GLY A O 1
ATOM 723 N N . ILE A 1 100 ? -4.18 4.461 17.328 1 77 100 ILE A N 1
ATOM 724 C CA . ILE A 1 100 ? -4 5.02 15.992 1 77 100 ILE A CA 1
ATOM 725 C C . ILE A 1 100 ? -4.801 6.312 15.859 1 77 100 ILE A C 1
ATOM 727 O O . ILE A 1 100 ? -4.984 6.828 14.75 1 77 100 ILE A O 1
ATOM 731 N N . HIS A 1 101 ? -5.258 6.777 17.062 1 85.19 101 HIS A N 1
ATOM 732 C CA . HIS A 1 101 ? -5.895 8.094 17.047 1 85.19 101 HIS A CA 1
ATOM 733 C C . HIS A 1 101 ? -4.918 9.172 16.594 1 85.19 101 HIS A C 1
ATOM 735 O O . HIS A 1 101 ? -3.785 9.227 17.078 1 85.19 101 HIS A O 1
ATOM 741 N N . GLY A 1 102 ? -5.258 9.914 15.602 1 89.56 102 GLY A N 1
ATOM 742 C CA . GLY A 1 102 ? -4.395 10.945 15.055 1 89.56 102 GLY A CA 1
ATOM 743 C C . GLY A 1 102 ? -3.656 10.5 13.805 1 89.56 102 GLY A C 1
ATOM 744 O O . GLY A 1 102 ? -3.16 11.328 13.039 1 89.56 102 GLY A O 1
ATOM 745 N N . LEU A 1 103 ? -3.508 9.195 13.703 1 86.88 103 LEU A N 1
ATOM 746 C CA . LEU A 1 103 ? -2.824 8.672 12.523 1 86.88 103 LEU A CA 1
ATOM 747 C C . LEU A 1 103 ? -3.791 8.523 11.352 1 86.88 103 LEU A C 1
ATOM 749 O O . LEU A 1 103 ? -3.381 8.18 10.25 1 86.88 103 LEU A O 1
ATOM 753 N N . LEU A 1 104 ? -5.023 8.789 11.688 1 87.12 104 LEU A N 1
ATOM 754 C CA . LEU A 1 104 ? -6.094 8.82 10.695 1 87.12 104 LEU A CA 1
ATOM 755 C C . LEU A 1 104 ? -6.793 10.172 10.688 1 87.12 104 LEU A C 1
ATOM 757 O O . LEU A 1 104 ? -6.859 10.844 11.719 1 87.12 104 LEU A O 1
ATOM 761 N N . PRO A 1 105 ? -7.266 10.516 9.523 1 90.5 105 PRO A N 1
ATOM 762 C CA . PRO A 1 105 ? -8.109 11.711 9.531 1 90.5 105 PRO A CA 1
ATOM 763 C C . PRO A 1 105 ? -9.297 11.586 10.484 1 90.5 105 PRO A C 1
ATOM 765 O O . PRO A 1 105 ? -9.695 10.477 10.844 1 90.5 105 PRO A O 1
ATOM 768 N N . PRO A 1 106 ? -9.82 12.664 10.938 1 91.06 106 PRO A N 1
ATOM 769 C CA . PRO A 1 106 ? -10.812 12.648 12.016 1 91.06 106 PRO A CA 1
ATOM 770 C C . PRO A 1 106 ? -12.156 12.094 11.562 1 91.06 106 PRO A C 1
ATOM 772 O O . PRO A 1 106 ? -12.977 11.703 12.398 1 91.06 106 PRO A O 1
ATOM 775 N N . CYS A 1 107 ? -12.406 11.977 10.336 1 88.25 107 CYS A N 1
ATOM 776 C CA . CYS A 1 107 ? -13.695 11.484 9.859 1 88.25 107 CYS A CA 1
ATOM 777 C C . CYS A 1 107 ? -13.82 9.984 10.086 1 88.25 107 CYS A C 1
ATOM 779 O O . CYS A 1 107 ? -12.82 9.289 10.242 1 88.25 107 CYS A O 1
ATOM 781 N N . PHE A 1 108 ? -15.078 9.602 10.242 1 86.88 108 PHE A N 1
ATOM 782 C CA . PHE A 1 108 ? -15.43 8.188 10.289 1 86.88 108 PHE A CA 1
ATOM 783 C C . PHE A 1 108 ? -16.25 7.793 9.062 1 86.88 108 PHE A C 1
ATOM 785 O O . PHE A 1 108 ? -17.438 8.109 8.969 1 86.88 108 PHE A O 1
ATOM 792 N N . LEU A 1 109 ? -15.523 7.227 8.156 1 85.25 109 LEU A N 1
ATOM 793 C CA . LEU A 1 109 ? -16.203 6.863 6.918 1 85.25 109 LEU A CA 1
ATOM 794 C C . LEU A 1 109 ? -16.516 5.371 6.887 1 85.25 109 LEU A C 1
ATOM 796 O O . LEU A 1 109 ? -15.617 4.539 7.043 1 85.25 109 LEU A O 1
ATOM 800 N N . SER A 1 110 ? -17.75 5.059 6.652 1 85.12 110 SER A N 1
ATOM 801 C CA . SER A 1 110 ? -18.156 3.668 6.516 1 85.12 110 SER A CA 1
ATOM 802 C C . SER A 1 110 ? -17.562 3.033 5.262 1 85.12 110 SER A C 1
ATOM 804 O O . SER A 1 110 ? -17.078 3.738 4.379 1 85.12 110 SER A O 1
ATOM 806 N N . GLN A 1 111 ? -17.688 1.73 5.18 1 84.69 111 GLN A N 1
ATOM 807 C CA . GLN A 1 111 ? -17.203 1.012 4.008 1 84.69 111 GLN A CA 1
ATOM 808 C C . GLN A 1 111 ? -17.953 1.442 2.752 1 84.69 111 GLN A C 1
ATOM 810 O O . GLN A 1 111 ? -17.391 1.5 1.663 1 84.69 111 GLN A O 1
ATOM 815 N N . ASP A 1 112 ? -19.188 1.83 2.932 1 87.31 112 ASP A N 1
ATOM 816 C CA . ASP A 1 112 ? -20 2.219 1.783 1 87.31 112 ASP A CA 1
ATOM 817 C C . ASP A 1 112 ? -19.562 3.576 1.236 1 87.31 112 ASP A C 1
ATOM 819 O O . ASP A 1 112 ? -19.531 3.779 0.021 1 87.31 112 ASP A O 1
ATOM 823 N N . VAL A 1 113 ? -19.25 4.426 2.162 1 87.19 113 VAL A N 1
ATOM 824 C CA . VAL A 1 113 ? -18.781 5.734 1.718 1 87.19 113 VAL A CA 1
ATOM 825 C C . VAL A 1 113 ? -17.406 5.586 1.066 1 87.19 113 VAL A C 1
ATOM 827 O O . VAL A 1 113 ? -17.125 6.238 0.06 1 87.19 113 VAL A O 1
ATOM 830 N N . GLN A 1 114 ? -16.609 4.738 1.639 1 88.5 114 GLN A N 1
ATOM 831 C CA . GLN A 1 114 ? -15.297 4.5 1.057 1 88.5 114 GLN A CA 1
ATOM 832 C C . GLN A 1 114 ? -15.414 3.854 -0.32 1 88.5 114 GLN A C 1
ATOM 834 O O . GLN A 1 114 ? -14.602 4.117 -1.207 1 88.5 114 GLN A O 1
ATOM 839 N N . LEU A 1 115 ? -16.422 2.996 -0.469 1 91.38 115 LEU A N 1
ATOM 840 C CA . LEU A 1 115 ? -16.688 2.402 -1.772 1 91.38 115 LEU A CA 1
ATOM 841 C C . LEU A 1 115 ? -16.984 3.48 -2.811 1 91.38 115 LEU A C 1
ATOM 843 O O . LEU A 1 115 ? -16.484 3.42 -3.934 1 91.38 115 LEU A O 1
ATOM 847 N N . LEU A 1 116 ? -17.734 4.473 -2.406 1 89.81 116 LEU A N 1
ATOM 848 C CA . LEU A 1 116 ? -18.062 5.566 -3.316 1 89.81 116 LEU A CA 1
ATOM 849 C C . LEU A 1 116 ? -16.797 6.32 -3.736 1 89.81 116 LEU A C 1
ATOM 851 O O . LEU A 1 116 ? -16.672 6.711 -4.898 1 89.81 116 LEU A O 1
ATOM 855 N N . ARG A 1 117 ? -15.93 6.465 -2.816 1 88.19 117 ARG A N 1
ATOM 856 C CA . ARG A 1 117 ? -14.672 7.148 -3.111 1 88.19 117 ARG A CA 1
ATOM 857 C C . ARG A 1 117 ? -13.852 6.367 -4.133 1 88.19 117 ARG A C 1
ATOM 859 O O . ARG A 1 117 ? -13.312 6.945 -5.078 1 88.19 117 ARG A O 1
ATOM 866 N N . VAL A 1 118 ? -13.797 5.094 -3.953 1 90.25 118 VAL A N 1
ATOM 867 C CA . VAL A 1 118 ? -13.047 4.234 -4.863 1 90.25 118 VAL A CA 1
ATOM 868 C C . VAL A 1 118 ? -13.68 4.266 -6.25 1 90.25 118 VAL A C 1
ATOM 870 O O . VAL A 1 118 ? -12.984 4.379 -7.258 1 90.25 118 VAL A O 1
ATOM 873 N N . MET A 1 119 ? -15 4.258 -6.25 1 92.25 119 MET A N 1
ATOM 874 C CA . MET A 1 119 ? -15.719 4.211 -7.52 1 92.25 119 MET A CA 1
ATOM 875 C C . MET A 1 119 ? -15.516 5.504 -8.305 1 92.25 119 MET A C 1
ATOM 877 O O . MET A 1 119 ? -15.383 5.473 -9.531 1 92.25 119 MET A O 1
ATOM 881 N N . ARG A 1 120 ? -15.445 6.574 -7.605 1 88.69 120 ARG A N 1
ATOM 882 C CA . ARG A 1 120 ? -15.242 7.855 -8.266 1 88.69 120 ARG A CA 1
ATOM 883 C C . ARG A 1 120 ? -13.883 7.898 -8.969 1 88.69 120 ARG A C 1
ATOM 885 O O . ARG A 1 120 ? -13.773 8.398 -10.086 1 88.69 120 ARG A O 1
ATOM 892 N N . TYR A 1 121 ? -12.938 7.395 -8.312 1 86.94 121 TYR A N 1
ATOM 893 C CA . TYR A 1 121 ? -11.602 7.355 -8.891 1 86.94 121 TYR A CA 1
ATOM 894 C C . TYR A 1 121 ? -11.508 6.297 -9.984 1 86.94 121 TYR A C 1
ATOM 896 O O . TYR A 1 121 ? -10.914 6.531 -11.039 1 86.94 121 TYR A O 1
ATOM 904 N N . TYR A 1 122 ? -12.117 5.168 -9.75 1 92.5 122 TYR A N 1
ATOM 905 C CA . TYR A 1 122 ? -12.133 4.043 -10.672 1 92.5 122 TYR A CA 1
ATOM 906 C C . TYR A 1 122 ? -12.727 4.449 -12.016 1 92.5 122 TYR A C 1
ATOM 908 O O . TYR A 1 122 ? -12.164 4.148 -13.07 1 92.5 122 TYR A O 1
ATOM 916 N N . GLU A 1 123 ? -13.758 5.211 -11.977 1 92.81 123 GLU A N 1
ATOM 917 C CA . GLU A 1 123 ? -14.5 5.566 -13.18 1 92.81 123 GLU A CA 1
ATOM 918 C C . GLU A 1 123 ? -13.734 6.594 -14.016 1 92.81 123 GLU A C 1
ATOM 920 O O . GLU A 1 123 ? -13.969 6.727 -15.219 1 92.81 123 GLU A O 1
ATOM 925 N N . ARG A 1 124 ? -12.781 7.227 -13.461 1 87.56 124 ARG A N 1
ATOM 926 C CA . ARG A 1 124 ? -12.039 8.273 -14.156 1 87.56 124 ARG A CA 1
ATOM 927 C C . ARG A 1 124 ? -10.812 7.699 -14.859 1 87.56 124 ARG A C 1
ATOM 929 O O . ARG A 1 124 ? -10.141 8.398 -15.617 1 87.56 124 ARG A O 1
ATOM 936 N N . GLN A 1 125 ? -10.531 6.422 -14.609 1 90.06 125 GLN A N 1
ATOM 937 C CA . GLN A 1 125 ? -9.344 5.828 -15.211 1 90.06 125 GLN A CA 1
ATOM 938 C C . GLN A 1 125 ? -9.516 5.676 -16.719 1 90.06 125 GLN A C 1
ATOM 940 O O . GLN A 1 125 ? -10.586 5.309 -17.203 1 90.06 125 GLN A O 1
ATOM 945 N N . PRO A 1 126 ? -8.477 5.922 -17.469 1 88.25 126 PRO A N 1
ATOM 946 C CA . PRO A 1 126 ? -8.602 5.961 -18.922 1 88.25 126 PRO A CA 1
ATOM 947 C C . PRO A 1 126 ? -8.617 4.57 -19.562 1 88.25 126 PRO A C 1
ATOM 949 O O . PRO A 1 126 ? -9.078 4.406 -20.688 1 88.25 126 PRO A O 1
ATOM 952 N N . SER A 1 127 ? -8.062 3.529 -18.922 1 91.81 127 SER A N 1
ATOM 953 C CA . SER A 1 127 ? -7.977 2.199 -19.516 1 91.81 127 SER A CA 1
ATOM 954 C C . SER A 1 127 ? -8.344 1.118 -18.516 1 91.81 127 SER A C 1
ATOM 956 O O . SER A 1 127 ? -8.328 1.358 -17.297 1 91.81 127 SER A O 1
ATOM 958 N N . ASP A 1 128 ? -8.641 -0.052 -19.016 1 94.5 128 ASP A N 1
ATOM 959 C CA . ASP A 1 128 ? -8.945 -1.191 -18.156 1 94.5 128 ASP A CA 1
ATOM 960 C C . ASP A 1 128 ? -7.719 -1.606 -17.344 1 94.5 128 ASP A C 1
ATOM 962 O O . ASP A 1 128 ? -7.844 -2.064 -16.203 1 94.5 128 ASP A O 1
ATOM 966 N N . LEU A 1 129 ? -6.633 -1.409 -17.938 1 92.88 129 LEU A N 1
ATOM 967 C CA . LEU A 1 129 ? -5.398 -1.729 -17.219 1 92.88 129 LEU A CA 1
ATOM 968 C C . LEU A 1 129 ? -5.215 -0.811 -16.016 1 92.88 129 LEU A C 1
ATOM 970 O O . LEU A 1 129 ? -4.816 -1.264 -14.938 1 92.88 129 LEU A O 1
ATOM 974 N N . ASP A 1 130 ? -5.52 0.452 -16.234 1 90.31 130 ASP A N 1
ATOM 975 C CA . ASP A 1 130 ? -5.445 1.389 -15.109 1 90.31 130 ASP A CA 1
ATOM 976 C C . ASP A 1 130 ? -6.449 1.023 -14.023 1 90.31 130 ASP A C 1
ATOM 978 O O . ASP A 1 130 ? -6.137 1.107 -12.828 1 90.31 130 ASP A O 1
ATOM 982 N N . LYS A 1 131 ? -7.59 0.653 -14.469 1 94.12 131 LYS A N 1
ATOM 983 C CA . LYS A 1 131 ? -8.617 0.204 -13.531 1 94.12 131 LYS A CA 1
ATOM 984 C C . LYS A 1 131 ? -8.148 -1.025 -12.75 1 94.12 131 LYS A C 1
ATOM 986 O O . LYS A 1 131 ? -8.375 -1.125 -11.547 1 94.12 131 LYS A O 1
ATOM 991 N N . TYR A 1 132 ? -7.488 -1.939 -13.469 1 94.81 132 TYR A N 1
ATOM 992 C CA . TYR A 1 132 ? -6.922 -3.131 -12.844 1 94.81 132 TYR A CA 1
ATOM 993 C C . TYR A 1 132 ? -5.91 -2.754 -11.766 1 94.81 132 TYR A C 1
ATOM 995 O O . TYR A 1 132 ? -5.949 -3.285 -10.656 1 94.81 132 TYR A O 1
ATOM 1003 N N . ILE A 1 133 ? -5.078 -1.827 -12.055 1 90.31 133 ILE A N 1
ATOM 1004 C CA . ILE A 1 133 ? -4.023 -1.419 -11.125 1 90.31 133 ILE A CA 1
ATOM 1005 C C . ILE A 1 133 ? -4.645 -0.82 -9.867 1 90.31 133 ILE A C 1
ATOM 1007 O O . ILE A 1 133 ? -4.203 -1.11 -8.758 1 90.31 133 ILE A O 1
ATOM 1011 N N . ILE A 1 134 ? -5.664 -0.02 -10.031 1 89.94 134 ILE A N 1
ATOM 1012 C CA . ILE A 1 134 ? -6.336 0.604 -8.891 1 89.94 134 ILE A CA 1
ATOM 1013 C C . ILE A 1 134 ? -6.938 -0.473 -7.992 1 89.94 134 ILE A C 1
ATOM 1015 O O . ILE A 1 134 ? -6.824 -0.401 -6.77 1 89.94 134 ILE A O 1
ATOM 1019 N N . LEU A 1 135 ? -7.551 -1.439 -8.594 1 93.88 135 LEU A N 1
ATOM 1020 C CA . LEU A 1 135 ? -8.203 -2.486 -7.816 1 93.88 135 LEU A CA 1
ATOM 1021 C C . LEU A 1 135 ? -7.172 -3.367 -7.121 1 93.88 135 LEU A C 1
ATOM 1023 O O . LEU A 1 135 ? -7.352 -3.736 -5.957 1 93.88 135 LEU A O 1
ATOM 1027 N N . MET A 1 136 ? -6.086 -3.641 -7.797 1 91.75 136 MET A N 1
ATOM 1028 C CA . MET A 1 136 ? -5.051 -4.461 -7.176 1 91.75 136 MET A CA 1
ATOM 1029 C C . MET A 1 136 ? -4.375 -3.707 -6.031 1 91.75 136 MET A C 1
ATOM 1031 O O . MET A 1 136 ? -4.059 -4.297 -4.996 1 91.75 136 MET A O 1
ATOM 1035 N N . THR A 1 137 ? -4.176 -2.455 -6.23 1 86.62 137 THR A N 1
ATOM 1036 C CA . THR A 1 137 ? -3.602 -1.629 -5.172 1 86.62 137 THR A CA 1
ATOM 1037 C C . THR A 1 137 ? -4.551 -1.547 -3.979 1 86.62 137 THR A C 1
ATOM 1039 O O . THR A 1 137 ? -4.109 -1.556 -2.828 1 86.62 137 THR A O 1
ATOM 1042 N N . LEU A 1 138 ? -5.809 -1.442 -4.316 1 89.5 138 LEU A N 1
ATOM 1043 C CA . LEU A 1 138 ? -6.809 -1.447 -3.254 1 89.5 138 LEU A CA 1
ATOM 1044 C C . LEU A 1 138 ? -6.77 -2.758 -2.475 1 89.5 138 LEU A C 1
ATOM 1046 O O . LEU A 1 138 ? -6.848 -2.756 -1.245 1 89.5 138 LEU A O 1
ATOM 1050 N N . GLN A 1 139 ? -6.633 -3.865 -3.18 1 89.5 139 GLN A N 1
ATOM 1051 C CA . GLN A 1 139 ? -6.551 -5.168 -2.529 1 89.5 139 GLN A CA 1
ATOM 1052 C C . GLN A 1 139 ? -5.379 -5.227 -1.555 1 89.5 139 GLN A C 1
ATOM 1054 O O . GLN A 1 139 ? -5.508 -5.762 -0.451 1 89.5 139 GLN A O 1
ATOM 1059 N N . ASP A 1 140 ? -4.348 -4.645 -1.947 1 81.19 140 ASP A N 1
ATOM 1060 C CA . ASP A 1 140 ? -3.141 -4.641 -1.125 1 81.19 140 ASP A CA 1
ATOM 1061 C C . ASP A 1 140 ? -3.324 -3.777 0.119 1 81.19 140 ASP A C 1
ATOM 1063 O O . ASP A 1 140 ? -2.871 -4.141 1.207 1 81.19 140 ASP A O 1
ATOM 1067 N N . ARG A 1 141 ? -3.977 -2.691 -0.039 1 77.75 141 ARG A N 1
ATOM 1068 C CA . ARG A 1 141 ? -4.082 -1.72 1.045 1 77.75 141 ARG A CA 1
ATOM 1069 C C . ARG A 1 141 ? -5.234 -2.068 1.981 1 77.75 141 ARG A C 1
ATOM 1071 O O . ARG A 1 141 ? -5.129 -1.895 3.197 1 77.75 141 ARG A O 1
ATOM 1078 N N . ASN A 1 142 ? -6.305 -2.475 1.366 1 83.25 142 ASN A N 1
ATOM 1079 C CA . ASN A 1 142 ? -7.539 -2.768 2.09 1 83.25 142 ASN A CA 1
ATOM 1080 C C . ASN A 1 142 ? -8.336 -3.875 1.411 1 83.25 142 ASN A C 1
ATOM 1082 O O . ASN A 1 142 ? -9.234 -3.6 0.608 1 83.25 142 ASN A O 1
ATOM 1086 N N . GLU A 1 143 ? -8.078 -5.066 1.812 1 87.25 143 GLU A N 1
ATOM 1087 C CA . GLU A 1 143 ? -8.672 -6.23 1.159 1 87.25 143 GLU A CA 1
ATOM 1088 C C . GLU A 1 143 ? -10.18 -6.277 1.378 1 87.25 143 GLU A C 1
ATOM 1090 O O . GLU A 1 143 ? -10.93 -6.652 0.476 1 87.25 143 GLU A O 1
ATOM 1095 N N . LYS A 1 144 ? -10.602 -5.867 2.568 1 85.56 144 LYS A N 1
ATOM 1096 C CA . LYS A 1 144 ? -12.031 -5.855 2.857 1 85.56 144 LYS A CA 1
ATOM 1097 C C . LYS A 1 144 ? -12.781 -4.922 1.908 1 85.56 144 LYS A C 1
ATOM 1099 O O . LYS A 1 144 ? -13.812 -5.297 1.348 1 85.56 144 LYS A O 1
ATOM 1104 N N . LEU A 1 145 ? -12.203 -3.738 1.794 1 89.44 145 LEU A N 1
ATOM 1105 C CA . LEU A 1 145 ? -12.828 -2.777 0.892 1 89.44 145 LEU A CA 1
ATOM 1106 C C . LEU A 1 145 ? -12.773 -3.27 -0.55 1 89.44 145 LEU A C 1
ATOM 1108 O O . LEU A 1 145 ? -13.711 -3.059 -1.32 1 89.44 145 LEU A O 1
ATOM 1112 N N . PHE A 1 146 ? -11.711 -3.949 -0.917 1 94.12 146 PHE A N 1
ATOM 1113 C CA . PHE A 1 146 ? -11.555 -4.523 -2.248 1 94.12 146 PHE A CA 1
ATOM 1114 C C . PHE A 1 146 ? -12.695 -5.492 -2.551 1 94.12 146 PHE A C 1
ATOM 1116 O O . PHE A 1 146 ? -13.359 -5.371 -3.58 1 94.12 146 PHE A O 1
ATOM 1123 N N . TYR A 1 147 ? -12.977 -6.367 -1.714 1 92.88 147 TYR A N 1
ATOM 1124 C CA . TYR A 1 147 ? -14.023 -7.348 -1.973 1 92.88 147 TYR A CA 1
ATOM 1125 C C . TYR A 1 147 ? -15.406 -6.715 -1.865 1 92.88 147 TYR A C 1
ATOM 1127 O O . TYR A 1 147 ? -16.344 -7.133 -2.549 1 92.88 147 TYR A O 1
ATOM 1135 N N . ARG A 1 148 ? -15.484 -5.684 -0.987 1 92.12 148 ARG A N 1
ATOM 1136 C CA . ARG A 1 148 ? -16.734 -4.93 -0.965 1 92.12 148 ARG A CA 1
ATOM 1137 C C . ARG A 1 148 ? -17.016 -4.293 -2.322 1 92.12 148 ARG A C 1
ATOM 1139 O O . ARG A 1 148 ? -18.156 -4.285 -2.787 1 92.12 148 ARG A O 1
ATOM 1146 N N . VAL A 1 149 ? -16 -3.812 -2.951 1 94.94 149 VAL A N 1
ATOM 1147 C CA . VAL A 1 149 ? -16.125 -3.217 -4.277 1 94.94 149 VAL A CA 1
ATOM 1148 C C . VAL A 1 149 ? -16.484 -4.297 -5.297 1 94.94 149 VAL A C 1
ATOM 1150 O O . VAL A 1 149 ? -17.438 -4.141 -6.055 1 94.94 149 VAL A O 1
ATOM 1153 N N . LEU A 1 150 ? -15.836 -5.402 -5.285 1 94.56 150 LEU A N 1
ATOM 1154 C CA . LEU A 1 150 ? -16.078 -6.473 -6.246 1 94.56 150 LEU A CA 1
ATOM 1155 C C . LEU A 1 150 ? -17.5 -6.992 -6.137 1 94.56 150 LEU A C 1
ATOM 1157 O O . LEU A 1 150 ? -18.156 -7.234 -7.152 1 94.56 150 LEU A O 1
ATOM 1161 N N . THR A 1 151 ? -17.953 -7.09 -4.934 1 92.81 151 THR A N 1
ATOM 1162 C CA . THR A 1 151 ? -19.25 -7.707 -4.715 1 92.81 151 THR A CA 1
ATOM 1163 C C . THR A 1 151 ? -20.375 -6.703 -4.961 1 92.81 151 THR A C 1
ATOM 1165 O O . THR A 1 151 ? -21.547 -7.086 -5.074 1 92.81 151 THR A O 1
ATOM 1168 N N . SER A 1 152 ? -20.062 -5.438 -4.941 1 93.12 152 SER A N 1
ATOM 1169 C CA . SER A 1 152 ? -21.078 -4.434 -5.223 1 93.12 152 SER A CA 1
ATOM 1170 C C . SER A 1 152 ? -21.594 -4.555 -6.652 1 93.12 152 SER A C 1
ATOM 1172 O O . SER A 1 152 ? -22.75 -4.215 -6.934 1 93.12 152 SER A O 1
ATOM 1174 N N . ASP A 1 153 ? -20.766 -4.992 -7.602 1 92.81 153 ASP A N 1
ATOM 1175 C CA . ASP A 1 153 ? -21.109 -5.191 -9.008 1 92.81 153 ASP A CA 1
ATOM 1176 C C . ASP A 1 153 ? -20.156 -6.172 -9.672 1 92.81 153 ASP A C 1
ATOM 1178 O O . ASP A 1 153 ? -19.266 -5.77 -10.43 1 92.81 153 ASP A O 1
ATOM 1182 N N . VAL A 1 154 ? -20.391 -7.383 -9.523 1 88.62 154 VAL A N 1
ATOM 1183 C CA . VAL A 1 154 ? -19.484 -8.445 -9.953 1 88.62 154 VAL A CA 1
ATOM 1184 C C . VAL A 1 154 ? -19.344 -8.422 -11.477 1 88.62 154 VAL A C 1
ATOM 1186 O O . VAL A 1 154 ? -18.234 -8.555 -12.008 1 88.62 154 VAL A O 1
ATOM 1189 N N . GLU A 1 155 ? -20.375 -8.18 -12.156 1 89 155 GLU A N 1
ATOM 1190 C CA . GLU A 1 155 ? -20.359 -8.188 -13.617 1 89 155 GLU A CA 1
ATOM 1191 C C . GLU A 1 155 ? -19.469 -7.082 -14.164 1 89 155 GLU A C 1
ATOM 1193 O O . GLU A 1 155 ? -18.797 -7.27 -15.18 1 89 155 GLU A O 1
ATOM 1198 N N . LYS A 1 156 ? -19.469 -6.035 -13.469 1 93.25 156 LYS A N 1
ATOM 1199 C CA . LYS A 1 156 ? -18.688 -4.875 -13.891 1 93.25 156 LYS A CA 1
ATOM 1200 C C . LYS A 1 156 ? -17.203 -5.102 -13.648 1 93.25 156 LYS A C 1
ATOM 1202 O O . LYS A 1 156 ? -16.359 -4.711 -14.469 1 93.25 156 LYS A O 1
ATOM 1207 N N . PHE A 1 157 ? -16.859 -5.754 -12.578 1 95.56 157 PHE A N 1
ATOM 1208 C CA . PHE A 1 157 ? -15.469 -5.758 -12.125 1 95.56 157 PHE A CA 1
ATOM 1209 C C . PHE A 1 157 ? -14.766 -7.039 -12.539 1 95.56 157 PHE A C 1
ATOM 1211 O O . PHE A 1 157 ? -13.539 -7.07 -12.664 1 95.56 157 PHE A O 1
ATOM 1218 N N . MET A 1 158 ? -15.461 -8.047 -12.867 1 90.5 158 MET A N 1
ATOM 1219 C CA . MET A 1 158 ? -14.859 -9.344 -13.156 1 90.5 158 MET A CA 1
ATOM 1220 C C . MET A 1 158 ? -13.961 -9.273 -14.383 1 90.5 158 MET A C 1
ATOM 1222 O O . MET A 1 158 ? -12.828 -9.758 -14.367 1 90.5 158 MET A O 1
ATOM 1226 N N . PRO A 1 159 ? -14.43 -8.547 -15.383 1 93.12 159 PRO A N 1
ATOM 1227 C CA . PRO A 1 159 ? -13.57 -8.469 -16.562 1 93.12 159 PRO A CA 1
ATOM 1228 C C . PRO A 1 159 ? -12.305 -7.652 -16.328 1 93.12 159 PRO A C 1
ATOM 1230 O O . PRO A 1 159 ? -11.383 -7.68 -17.141 1 93.12 159 PRO A O 1
ATOM 1233 N N . ILE A 1 160 ? -12.273 -6.953 -15.211 1 95.62 160 ILE A N 1
ATOM 1234 C CA . ILE A 1 160 ? -11.117 -6.133 -14.891 1 95.62 160 ILE A CA 1
ATOM 1235 C C . ILE A 1 160 ? -10.141 -6.93 -14.023 1 95.62 160 ILE A C 1
ATOM 1237 O O . ILE A 1 160 ? -8.945 -6.973 -14.305 1 95.62 160 ILE A O 1
ATOM 1241 N N . VAL A 1 161 ? -10.648 -7.645 -13.086 1 93.88 161 VAL A N 1
ATOM 1242 C CA . VAL A 1 161 ? -9.805 -8.336 -12.117 1 93.88 161 VAL A CA 1
ATOM 1243 C C . VAL A 1 161 ? -9.328 -9.664 -12.703 1 93.88 161 VAL A C 1
ATOM 1245 O O . VAL A 1 161 ? -8.328 -10.227 -12.242 1 93.88 161 VAL A O 1
ATOM 1248 N N . TYR A 1 162 ? -10.055 -10.125 -13.672 1 92.25 162 TYR A N 1
ATOM 1249 C CA . TYR A 1 162 ? -9.656 -11.352 -14.352 1 92.25 162 TYR A CA 1
ATOM 1250 C C . TYR A 1 162 ? -9.672 -11.164 -15.867 1 92.25 162 TYR A C 1
ATOM 1252 O O . TYR A 1 162 ? -9.227 -10.125 -16.375 1 92.25 162 TYR A O 1
ATOM 1260 N N . THR A 1 163 ? -9.914 -12.336 -16.625 1 89.94 163 THR A N 1
ATOM 1261 C CA . THR A 1 163 ? -9.875 -12.203 -18.078 1 89.94 163 THR A CA 1
ATOM 1262 C C . THR A 1 163 ? -10.945 -11.227 -18.562 1 89.94 163 THR A C 1
ATOM 1264 O O . THR A 1 163 ? -12.039 -11.164 -17.984 1 89.94 163 THR A O 1
ATOM 1267 N N . PRO A 1 164 ? -10.625 -10.32 -19.516 1 92.88 164 PRO A N 1
ATOM 1268 C CA . PRO A 1 164 ? -9.414 -10.328 -20.328 1 92.88 164 PRO A CA 1
ATOM 1269 C C . PRO A 1 164 ? -8.32 -9.406 -19.781 1 92.88 164 PRO A C 1
ATOM 1271 O O . PRO A 1 164 ? -7.16 -9.516 -20.188 1 92.88 164 PRO A O 1
ATOM 1274 N N . THR A 1 165 ? -8.617 -8.492 -18.859 1 95.5 165 THR A N 1
ATOM 1275 C CA . THR A 1 165 ? -7.695 -7.438 -18.453 1 95.5 165 THR A CA 1
ATOM 1276 C C . THR A 1 165 ? -6.477 -8.023 -17.75 1 95.5 165 THR A C 1
ATOM 1278 O O . THR A 1 165 ? -5.363 -7.512 -17.891 1 95.5 165 THR A O 1
ATOM 1281 N N . VAL A 1 166 ? -6.672 -9.141 -17.047 1 93.88 166 VAL A N 1
ATOM 1282 C CA . VAL A 1 166 ? -5.57 -9.75 -16.312 1 93.88 166 VAL A CA 1
ATOM 1283 C C . VAL A 1 166 ? -4.496 -10.219 -17.297 1 93.88 166 VAL A C 1
ATOM 1285 O O . VAL A 1 166 ? -3.307 -10.211 -16.969 1 93.88 166 VAL A O 1
ATOM 1288 N N . GLY A 1 167 ? -4.965 -10.664 -18.469 1 93.5 167 GLY A N 1
ATOM 1289 C CA . GLY A 1 167 ? -3.992 -11.023 -19.484 1 93.5 167 GLY A CA 1
ATOM 1290 C C . GLY A 1 167 ? -3.055 -9.891 -19.859 1 93.5 167 GLY A C 1
ATOM 1291 O O . GLY A 1 167 ? -1.84 -10.086 -19.938 1 93.5 167 GLY A O 1
ATOM 1292 N N . GLN A 1 168 ? -3.648 -8.742 -20.016 1 93.88 168 GLN A N 1
ATOM 1293 C CA . GLN A 1 168 ? -2.844 -7.551 -20.297 1 93.88 168 GLN A CA 1
ATOM 1294 C C . GLN A 1 168 ? -1.933 -7.223 -19.109 1 93.88 168 GLN A C 1
ATOM 1296 O O . GLN A 1 168 ? -0.775 -6.84 -19.312 1 93.88 168 GLN A O 1
ATOM 1301 N N . ALA A 1 169 ? -2.465 -7.367 -18 1 93.88 169 ALA A N 1
ATOM 1302 C CA . ALA A 1 169 ? -1.687 -7.105 -16.781 1 93.88 169 ALA A CA 1
ATOM 1303 C C . ALA A 1 169 ? -0.492 -8.055 -16.688 1 93.88 169 ALA A C 1
ATOM 1305 O O . ALA A 1 169 ? 0.603 -7.637 -16.297 1 93.88 169 ALA A O 1
ATOM 1306 N N . CYS A 1 170 ? -0.678 -9.273 -17.031 1 94.5 170 CYS A N 1
ATOM 1307 C CA . CYS A 1 170 ? 0.407 -10.25 -17.016 1 94.5 170 CYS A CA 1
ATOM 1308 C C . CYS A 1 170 ? 1.471 -9.906 -18.047 1 94.5 170 CYS A C 1
ATOM 1310 O O . CYS A 1 170 ? 2.666 -10.055 -17.797 1 94.5 170 CYS A O 1
ATOM 1312 N N . GLN A 1 171 ? 0.972 -9.422 -19.141 1 92.38 171 GLN A N 1
ATOM 1313 C CA . GLN A 1 171 ? 1.902 -9.047 -20.203 1 92.38 171 GLN A CA 1
ATOM 1314 C C . GLN A 1 171 ? 2.76 -7.855 -19.781 1 92.38 171 GLN A C 1
ATOM 1316 O O . GLN A 1 171 ? 3.934 -7.766 -20.141 1 92.38 171 GLN A O 1
ATOM 1321 N N . GLN A 1 172 ? 2.131 -7.023 -19.047 1 88.31 172 GLN A N 1
ATOM 1322 C CA . GLN A 1 172 ? 2.824 -5.82 -18.594 1 88.31 172 GLN A CA 1
ATOM 1323 C C . GLN A 1 172 ? 3.131 -5.879 -17.109 1 88.31 172 GLN A C 1
ATOM 1325 O O . GLN A 1 172 ? 3.102 -4.852 -16.422 1 88.31 172 GLN A O 1
ATOM 1330 N N . TYR A 1 173 ? 3.33 -7.031 -16.656 1 84.19 173 TYR A N 1
ATOM 1331 C CA . TYR A 1 173 ? 3.453 -7.25 -15.219 1 84.19 173 TYR A CA 1
ATOM 1332 C C . TYR A 1 173 ? 4.613 -6.449 -14.648 1 84.19 173 TYR A C 1
ATOM 1334 O O . TYR A 1 173 ? 4.527 -5.934 -13.531 1 84.19 173 TYR A O 1
ATOM 1342 N N . GLY A 1 174 ? 5.621 -6.402 -15.438 1 76.06 174 GLY A N 1
ATOM 1343 C CA . GLY A 1 174 ? 6.762 -5.621 -14.984 1 76.06 174 GLY A CA 1
ATOM 1344 C C . GLY A 1 174 ? 6.414 -4.176 -14.688 1 76.06 174 GLY A C 1
ATOM 1345 O O . GLY A 1 174 ? 6.996 -3.562 -13.789 1 76.06 174 GLY A O 1
ATOM 1346 N N . LEU A 1 175 ? 5.402 -3.656 -15.328 1 76.12 175 LEU A N 1
ATOM 1347 C CA . LEU A 1 175 ? 4.988 -2.264 -15.18 1 76.12 175 LEU A CA 1
ATOM 1348 C C . LEU A 1 175 ? 3.891 -2.133 -14.125 1 76.12 175 LEU A C 1
ATOM 1350 O O . LEU A 1 175 ? 3.832 -1.133 -13.406 1 76.12 175 LEU A O 1
ATOM 1354 N N . THR A 1 176 ? 3.182 -3.152 -13.992 1 78.12 176 THR A N 1
ATOM 1355 C CA . THR A 1 176 ? 1.982 -3.041 -13.172 1 78.12 176 THR A CA 1
ATOM 1356 C C . THR A 1 176 ? 2.242 -3.57 -11.766 1 78.12 176 THR A C 1
ATOM 1358 O O . THR A 1 176 ? 1.472 -3.295 -10.844 1 78.12 176 THR A O 1
ATOM 1361 N N . PHE A 1 177 ? 3.361 -4.195 -11.688 1 77.25 177 PHE A N 1
ATOM 1362 C CA . PHE A 1 177 ? 3.674 -4.836 -10.422 1 77.25 177 PHE A CA 1
ATOM 1363 C C . PHE A 1 177 ? 3.877 -3.795 -9.32 1 77.25 177 PHE A C 1
ATOM 1365 O O . PHE A 1 177 ? 4.629 -2.836 -9.508 1 77.25 177 PHE A O 1
ATOM 1372 N N . ARG A 1 178 ? 3.184 -3.951 -8.227 1 78.38 178 ARG A N 1
ATOM 1373 C CA . ARG A 1 178 ? 3.357 -3.053 -7.094 1 78.38 178 ARG A CA 1
ATOM 1374 C C . ARG A 1 178 ? 3.816 -3.818 -5.855 1 78.38 178 ARG A C 1
ATOM 1376 O O . ARG A 1 178 ? 4.906 -3.568 -5.336 1 78.38 178 ARG A O 1
ATOM 1383 N N . ARG A 1 179 ? 3.053 -4.781 -5.559 1 81 179 ARG A N 1
ATOM 1384 C CA . ARG A 1 179 ? 3.379 -5.656 -4.434 1 81 179 ARG A CA 1
ATOM 1385 C C . ARG A 1 179 ? 3.17 -7.121 -4.801 1 81 179 ARG A C 1
ATOM 1387 O O . ARG A 1 179 ? 2.211 -7.461 -5.5 1 81 179 ARG A O 1
ATOM 1394 N N . PRO A 1 180 ? 4.082 -7.875 -4.281 1 85 180 PRO A N 1
ATOM 1395 C CA . PRO A 1 180 ? 3.918 -9.297 -4.594 1 85 180 PRO A CA 1
ATOM 1396 C C . PRO A 1 180 ? 2.742 -9.93 -3.855 1 85 180 PRO A C 1
ATOM 1398 O O . PRO A 1 180 ? 2.461 -9.57 -2.711 1 85 180 PRO A O 1
ATOM 1401 N N . ARG A 1 181 ? 2.107 -10.773 -4.508 1 87.25 181 ARG A N 1
ATOM 1402 C CA . ARG A 1 181 ? 1.034 -11.562 -3.916 1 87.25 181 AR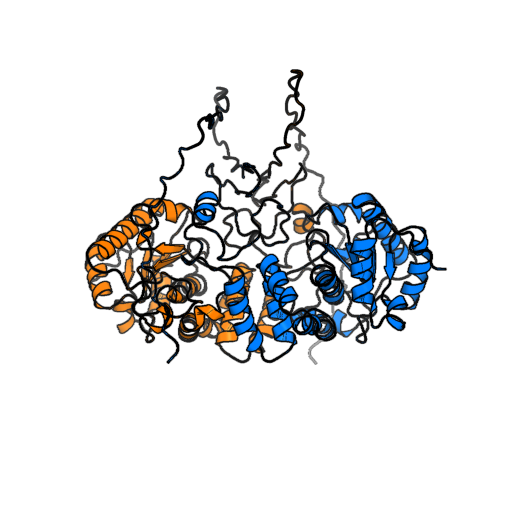G A CA 1
ATOM 1403 C C . ARG A 1 181 ? 1.188 -13.039 -4.262 1 87.25 181 ARG A C 1
ATOM 1405 O O . ARG A 1 181 ? 1.474 -13.391 -5.41 1 87.25 181 ARG A O 1
ATOM 1412 N N . GLY A 1 182 ? 1.078 -13.836 -3.201 1 91.69 182 GLY A N 1
ATOM 1413 C CA . GLY A 1 182 ? 1.181 -15.273 -3.402 1 91.69 182 GLY A CA 1
ATOM 1414 C C . GLY A 1 182 ? 2.57 -15.812 -3.127 1 91.69 182 GLY A C 1
ATOM 1415 O O . GLY A 1 182 ? 3.406 -15.125 -2.539 1 91.69 182 GLY A O 1
ATOM 1416 N N . LEU A 1 183 ? 2.689 -17.062 -3.477 1 95.5 183 LEU A N 1
ATOM 1417 C CA . LEU A 1 183 ? 3.965 -17.734 -3.275 1 95.5 183 LEU A CA 1
ATOM 1418 C C . LEU A 1 183 ? 4.645 -18.016 -4.609 1 95.5 183 LEU A C 1
ATOM 1420 O O . LEU A 1 183 ? 4.035 -18.594 -5.516 1 95.5 183 LEU A O 1
ATOM 1424 N N . PHE A 1 184 ? 5.809 -17.484 -4.684 1 95.94 184 PHE A N 1
ATOM 1425 C CA . PHE A 1 184 ? 6.664 -17.797 -5.824 1 95.94 184 PHE A CA 1
ATOM 1426 C C . PHE A 1 184 ? 7.617 -18.938 -5.5 1 95.94 184 PHE A C 1
ATOM 1428 O O . PHE A 1 184 ? 8.594 -18.75 -4.773 1 95.94 184 PHE A O 1
ATOM 1435 N N . ILE A 1 185 ? 7.375 -20.062 -6.051 1 97.56 185 ILE A N 1
ATOM 1436 C CA . ILE A 1 185 ? 8.227 -21.234 -5.863 1 97.56 185 ILE A CA 1
ATOM 1437 C C . ILE A 1 185 ? 9.016 -21.516 -7.141 1 97.56 185 ILE A C 1
ATOM 1439 O O . ILE A 1 185 ? 8.453 -21.547 -8.234 1 97.56 185 ILE A O 1
ATOM 1443 N N . THR A 1 186 ? 10.289 -21.688 -6.996 1 97.81 186 THR A N 1
ATOM 1444 C CA . THR A 1 186 ? 11.102 -21.891 -8.188 1 97.81 186 THR A CA 1
ATOM 1445 C C . THR A 1 186 ? 11.578 -23.344 -8.273 1 97.81 186 THR A C 1
ATOM 1447 O O . THR A 1 186 ? 11.477 -24.094 -7.309 1 97.81 186 THR A O 1
ATOM 1450 N N . ILE A 1 187 ? 12.109 -23.656 -9.422 1 98 187 ILE A N 1
ATOM 1451 C CA . ILE A 1 187 ? 12.68 -24.984 -9.656 1 98 187 ILE A CA 1
ATOM 1452 C C . ILE A 1 187 ? 13.852 -25.203 -8.711 1 98 187 ILE A C 1
ATOM 1454 O O . ILE A 1 187 ? 14.172 -26.344 -8.375 1 98 187 ILE A O 1
ATOM 1458 N N . HIS A 1 188 ? 14.438 -24.156 -8.195 1 96.19 188 HIS A N 1
ATOM 1459 C CA . HIS A 1 188 ? 15.602 -24.25 -7.324 1 96.19 188 HIS A CA 1
ATOM 1460 C C . HIS A 1 188 ? 15.188 -24.469 -5.871 1 96.19 188 HIS A C 1
ATOM 1462 O O . HIS A 1 188 ? 16.047 -24.688 -5.004 1 96.19 188 HIS A O 1
ATOM 1468 N N . ASP A 1 189 ? 13.961 -24.469 -5.648 1 96.12 189 ASP A N 1
ATOM 1469 C CA . ASP A 1 189 ? 13.453 -24.688 -4.293 1 96.12 189 ASP A CA 1
ATOM 1470 C C . ASP A 1 189 ? 13.125 -26.156 -4.059 1 96.12 189 ASP A C 1
ATOM 1472 O O . ASP A 1 189 ? 12.633 -26.531 -2.986 1 96.12 189 ASP A O 1
ATOM 1476 N N . LYS A 1 190 ? 13.312 -26.984 -5.07 1 96.38 190 LYS A N 1
ATOM 1477 C CA . LYS A 1 190 ? 13.07 -28.406 -4.918 1 96.38 190 LYS A CA 1
ATOM 1478 C C . LYS A 1 190 ? 13.719 -28.938 -3.643 1 96.38 190 LYS A C 1
ATOM 1480 O O . LYS A 1 190 ? 14.859 -28.609 -3.336 1 96.38 190 LYS A O 1
ATOM 1485 N N . GLY A 1 191 ? 12.992 -29.688 -2.895 1 95.94 191 GLY A N 1
ATOM 1486 C CA . GLY A 1 191 ? 13.469 -30.234 -1.632 1 95.94 191 GLY A CA 1
ATOM 1487 C C . GLY A 1 191 ? 13.086 -29.375 -0.437 1 95.94 191 GLY A C 1
ATOM 1488 O O . GLY A 1 191 ? 13.25 -29.797 0.71 1 95.94 191 GLY A O 1
ATOM 1489 N N . HIS A 1 192 ? 12.555 -28.203 -0.712 1 95.25 192 HIS A N 1
ATOM 1490 C CA . HIS A 1 192 ? 12.258 -27.297 0.385 1 95.25 192 HIS A CA 1
ATOM 1491 C C . HIS A 1 192 ? 10.852 -26.719 0.255 1 95.25 192 HIS A C 1
ATOM 1493 O O . HIS A 1 192 ? 10.57 -25.641 0.785 1 95.25 192 HIS A O 1
ATOM 1499 N N . ILE A 1 193 ? 9.953 -27.375 -0.437 1 96.69 193 ILE A N 1
ATOM 1500 C CA . ILE A 1 193 ? 8.633 -26.828 -0.729 1 96.69 193 ILE A CA 1
ATOM 1501 C C . ILE A 1 193 ? 7.828 -26.703 0.562 1 96.69 193 ILE A C 1
ATOM 1503 O O . ILE A 1 193 ? 7.113 -25.719 0.768 1 96.69 193 ILE A O 1
ATOM 1507 N N . ALA A 1 194 ? 7.969 -27.656 1.375 1 94.38 194 ALA A N 1
ATOM 1508 C CA . ALA A 1 194 ? 7.262 -27.609 2.652 1 94.38 194 ALA A CA 1
ATOM 1509 C C . ALA A 1 194 ? 7.656 -26.375 3.457 1 94.38 194 ALA A C 1
ATOM 1511 O O . ALA A 1 194 ? 6.797 -25.703 4.031 1 94.38 194 ALA A O 1
ATOM 1512 N N . THR A 1 195 ? 8.922 -26.125 3.447 1 90.19 195 THR A N 1
ATOM 1513 C CA . THR A 1 195 ? 9.438 -24.953 4.148 1 90.19 195 THR A CA 1
ATOM 1514 C C . THR A 1 195 ? 8.914 -23.672 3.514 1 90.19 195 THR A C 1
ATOM 1516 O O . THR A 1 195 ? 8.57 -22.719 4.219 1 90.19 195 THR A O 1
ATOM 1519 N N . MET A 1 196 ? 8.805 -23.656 2.258 1 91.31 196 MET A N 1
ATOM 1520 C CA . MET A 1 196 ? 8.312 -22.484 1.534 1 91.31 196 MET A CA 1
ATOM 1521 C C . MET A 1 196 ? 6.848 -22.219 1.87 1 91.31 196 MET A C 1
ATOM 1523 O O . MET A 1 196 ? 6.445 -21.062 2.035 1 91.31 196 MET A O 1
ATOM 1527 N N . LEU A 1 197 ? 6.102 -23.281 2.01 1 93.12 197 LEU A N 1
ATOM 1528 C CA . LEU A 1 197 ? 4.684 -23.141 2.318 1 93.12 197 LEU A CA 1
ATOM 1529 C C . LEU A 1 197 ? 4.484 -22.547 3.707 1 93.12 197 LEU A C 1
ATOM 1531 O O . LEU A 1 197 ? 3.477 -21.891 3.961 1 93.12 197 LEU A O 1
ATOM 1535 N N . ASN A 1 198 ? 5.48 -22.656 4.488 1 83.81 198 ASN A N 1
ATOM 1536 C CA . ASN A 1 198 ? 5.41 -22.125 5.848 1 83.81 198 ASN A CA 1
ATOM 1537 C C . ASN A 1 198 ? 5.59 -20.609 5.863 1 83.81 198 ASN A C 1
ATOM 1539 O O . ASN A 1 198 ? 5.273 -19.953 6.855 1 83.81 198 ASN A O 1
ATOM 1543 N N . SER A 1 199 ? 6.086 -20.109 4.762 1 77.75 199 SER A N 1
ATOM 1544 C CA . SER A 1 199 ? 6.242 -18.656 4.676 1 77.75 199 SER A CA 1
ATOM 1545 C C . SER A 1 199 ? 4.898 -17.969 4.504 1 77.75 199 SER A C 1
ATOM 1547 O O . SER A 1 199 ? 4.77 -16.766 4.785 1 77.75 199 SER A O 1
ATOM 1549 N N . TRP A 1 200 ? 3.947 -18.75 3.957 1 84.94 200 TRP A N 1
ATOM 1550 C CA . TRP A 1 200 ? 2.607 -18.188 3.814 1 84.94 200 TRP A CA 1
ATOM 1551 C C . TRP A 1 200 ? 1.938 -18.016 5.176 1 84.94 200 TRP A C 1
ATOM 1553 O O . TRP A 1 200 ? 1.927 -18.953 5.984 1 84.94 200 TRP A O 1
ATOM 1563 N N . PRO A 1 201 ? 1.397 -16.875 5.496 1 71 201 PRO A N 1
ATOM 1564 C CA . PRO A 1 201 ? 0.961 -16.562 6.859 1 71 201 PRO A CA 1
ATOM 1565 C C . PRO A 1 201 ? -0.318 -17.297 7.25 1 71 201 PRO A C 1
ATOM 1567 O O . PRO A 1 201 ? -0.621 -17.422 8.438 1 71 201 PRO A O 1
ATOM 1570 N N . GLU A 1 202 ? -1.064 -17.812 6.352 1 77.81 202 GLU A N 1
ATOM 1571 C CA . GLU A 1 202 ? -2.334 -18.469 6.656 1 77.81 202 GLU A CA 1
ATOM 1572 C C . GLU A 1 202 ? -2.178 -19.984 6.691 1 77.81 202 GLU A C 1
ATOM 1574 O O . GLU A 1 202 ? -1.533 -20.562 5.816 1 77.81 202 GLU A O 1
ATOM 1579 N N . ASP A 1 203 ? -2.809 -20.516 7.742 1 81.56 203 ASP A N 1
ATOM 1580 C CA . ASP A 1 203 ? -2.646 -21.953 7.914 1 81.56 203 ASP A CA 1
ATOM 1581 C C . ASP A 1 203 ? -3.863 -22.703 7.387 1 81.56 203 ASP A C 1
ATOM 1583 O O . ASP A 1 203 ? -3.781 -23.906 7.09 1 81.56 203 ASP A O 1
ATOM 1587 N N . ASN A 1 204 ? -4.914 -22.031 7.363 1 89.19 204 ASN A N 1
ATOM 1588 C CA . ASN A 1 204 ? -6.129 -22.688 6.902 1 89.19 204 ASN A CA 1
ATOM 1589 C C . ASN A 1 204 ? -6.422 -22.375 5.441 1 89.19 204 ASN A C 1
ATOM 1591 O O . ASN A 1 204 ? -7.301 -21.562 5.145 1 89.19 204 ASN A O 1
ATOM 1595 N N . ILE A 1 205 ? -5.719 -23.062 4.637 1 94.25 205 ILE A N 1
ATOM 1596 C CA . ILE A 1 205 ? -5.898 -22.859 3.205 1 94.25 205 ILE A CA 1
ATOM 1597 C C . ILE A 1 205 ? -6.863 -23.906 2.648 1 94.25 205 ILE A C 1
ATOM 1599 O O . ILE A 1 205 ? -6.676 -25.094 2.863 1 94.25 205 ILE A O 1
ATOM 1603 N N . LYS A 1 206 ? -7.855 -23.375 1.902 1 91.94 206 LYS A N 1
ATOM 1604 C CA . LYS A 1 206 ? -8.875 -24.266 1.337 1 91.94 206 LYS A CA 1
ATOM 1605 C C . LYS A 1 206 ? -8.742 -24.344 -0.181 1 91.94 206 LYS A C 1
ATOM 1607 O O . LYS A 1 206 ? -9.219 -25.312 -0.795 1 91.94 206 LYS A O 1
ATOM 1612 N N . ALA A 1 207 ? -8.164 -23.359 -0.726 1 93.06 207 ALA A N 1
ATOM 1613 C CA . ALA A 1 207 ? -8.031 -23.328 -2.182 1 93.06 207 ALA A CA 1
ATOM 1614 C C . ALA A 1 207 ? -6.66 -22.812 -2.6 1 93.06 207 ALA A C 1
ATOM 1616 O O . ALA A 1 207 ? -6.246 -21.734 -2.18 1 93.06 207 ALA A O 1
ATOM 1617 N N . VAL A 1 208 ? -5.992 -23.609 -3.414 1 96.31 208 VAL A N 1
ATOM 1618 C CA . VAL A 1 208 ? -4.723 -23.234 -4.031 1 96.31 208 VAL A CA 1
ATOM 1619 C C . VAL A 1 208 ? -4.887 -23.156 -5.547 1 96.31 208 VAL A C 1
ATOM 1621 O O . VAL A 1 208 ? -5.41 -24.094 -6.168 1 96.31 208 VAL A O 1
ATOM 1624 N N . VAL A 1 209 ? -4.586 -22.062 -6.094 1 95.5 209 VAL A N 1
ATOM 1625 C CA . VAL A 1 209 ? -4.5 -21.953 -7.547 1 95.5 209 VAL A CA 1
ATOM 1626 C C . VAL A 1 209 ? -3.039 -21.781 -7.961 1 95.5 209 VAL A C 1
ATOM 1628 O O . VAL A 1 209 ? -2.326 -20.938 -7.418 1 95.5 209 VAL A O 1
ATOM 1631 N N . VAL A 1 210 ? -2.613 -22.688 -8.891 1 96.88 210 VAL A N 1
ATOM 1632 C CA . VAL A 1 210 ? -1.191 -22.719 -9.219 1 96.88 210 VAL A CA 1
ATOM 1633 C C . VAL A 1 210 ? -1.014 -22.656 -10.734 1 96.88 210 VAL A C 1
ATOM 1635 O O . VAL A 1 210 ? -1.805 -23.25 -11.477 1 96.88 210 VAL A O 1
ATOM 1638 N N . THR A 1 211 ? -0.056 -21.891 -11.188 1 96.81 211 THR A N 1
ATOM 1639 C CA . THR A 1 211 ? 0.35 -21.859 -12.586 1 96.81 211 THR A CA 1
ATOM 1640 C C . THR A 1 211 ? 1.869 -21.938 -12.711 1 96.81 211 THR A C 1
ATOM 1642 O O . THR A 1 211 ? 2.596 -21.562 -11.789 1 96.81 211 THR A O 1
ATOM 1645 N N . ASP A 1 212 ? 2.336 -22.516 -13.797 1 97 212 ASP A N 1
ATOM 1646 C CA . ASP A 1 212 ? 3.766 -22.453 -14.086 1 97 212 ASP A CA 1
ATOM 1647 C C . ASP A 1 212 ? 4.062 -21.406 -15.156 1 97 212 ASP A C 1
ATOM 1649 O O . ASP A 1 212 ? 5.203 -21.281 -15.609 1 97 212 ASP A O 1
ATOM 1653 N N . GLY A 1 213 ? 3.072 -20.703 -15.641 1 96.25 213 GLY A N 1
ATOM 1654 C CA . GLY A 1 213 ? 3.215 -19.547 -16.5 1 96.25 213 GLY A CA 1
ATOM 1655 C C . GLY A 1 213 ? 3.467 -19.906 -17.953 1 96.25 213 GLY A C 1
ATOM 1656 O O . GLY A 1 213 ? 3.736 -19.031 -18.781 1 96.25 213 GLY A O 1
ATOM 1657 N N . GLU A 1 214 ? 3.328 -21.156 -18.359 1 95.38 214 GLU A N 1
ATOM 1658 C CA . GLU A 1 214 ? 3.77 -21.609 -19.672 1 95.38 214 GLU A CA 1
ATOM 1659 C C . GLU A 1 214 ? 2.764 -21.219 -20.766 1 95.38 214 GLU A C 1
ATOM 1661 O O . GLU A 1 214 ? 3.143 -20.969 -21.906 1 95.38 214 GLU A O 1
ATOM 1666 N N . ARG A 1 215 ? 1.528 -21.219 -20.422 1 93.31 215 ARG A N 1
ATOM 1667 C CA . ARG A 1 215 ? 0.508 -20.922 -21.422 1 93.31 215 ARG A CA 1
ATOM 1668 C C . ARG A 1 215 ? -0.569 -20 -20.859 1 93.31 215 ARG A C 1
ATOM 1670 O O . ARG A 1 215 ? -1.731 -20.391 -20.734 1 93.31 215 ARG A O 1
ATOM 1677 N N . ILE A 1 216 ? -0.179 -18.781 -20.672 1 93.69 216 ILE A N 1
ATOM 1678 C CA . ILE A 1 216 ? -1.082 -17.812 -20.062 1 93.69 216 ILE A CA 1
ATOM 1679 C C . ILE A 1 216 ? -2.107 -17.344 -21.094 1 93.69 216 ILE A C 1
ATOM 1681 O O . ILE A 1 216 ? -1.796 -16.531 -21.953 1 93.69 216 ILE A O 1
ATOM 1685 N N . LEU A 1 217 ? -3.301 -17.922 -20.906 1 86.06 217 LEU A N 1
ATOM 1686 C CA . LEU A 1 217 ? -4.398 -17.578 -21.797 1 86.06 217 LEU A CA 1
ATOM 1687 C C . LEU A 1 217 ? -3.986 -17.734 -23.266 1 86.06 217 LEU A C 1
ATOM 1689 O O . LEU A 1 217 ? -3.432 -18.766 -23.641 1 86.06 217 LEU A O 1
ATOM 1693 N N . GLY A 1 218 ? -4.094 -16.828 -24.031 1 84.75 218 GLY A N 1
ATOM 1694 C CA . GLY A 1 218 ? -3.678 -16.859 -25.438 1 84.75 218 GLY A CA 1
ATOM 1695 C C . GLY A 1 218 ? -2.371 -16.125 -25.672 1 84.75 218 GLY A C 1
ATOM 1696 O O . GLY A 1 218 ? -1.952 -15.961 -26.828 1 84.75 218 GLY A O 1
ATOM 1697 N N . LEU A 1 219 ? -1.657 -15.875 -24.609 1 91.81 219 LEU A N 1
ATOM 1698 C CA . LEU A 1 219 ? -0.49 -15.008 -24.734 1 91.81 219 LEU A CA 1
ATOM 1699 C C . LEU A 1 219 ? 0.796 -15.828 -24.75 1 91.81 219 LEU A C 1
ATOM 1701 O O . LEU A 1 219 ? 1.858 -15.32 -25.109 1 91.81 219 LEU A O 1
ATOM 1705 N N . GLY A 1 220 ? 0.676 -17.094 -24.344 1 93.88 220 GLY A N 1
ATOM 1706 C CA . GLY A 1 220 ? 1.846 -17.969 -24.391 1 93.88 220 GLY A CA 1
ATOM 1707 C C . GLY A 1 220 ? 2.635 -17.969 -23.094 1 93.88 220 GLY A C 1
ATOM 1708 O O . GLY A 1 220 ? 2.059 -17.859 -22 1 93.88 220 GLY A O 1
ATOM 1709 N N . ASP A 1 221 ? 3.908 -18.25 -23.234 1 96.94 221 ASP A N 1
ATOM 1710 C CA . ASP A 1 221 ? 4.801 -18.375 -22.078 1 96.94 221 ASP A CA 1
ATOM 1711 C C . ASP A 1 221 ? 5.145 -17.016 -21.5 1 96.94 221 ASP A C 1
ATOM 1713 O O . ASP A 1 221 ? 5.855 -16.219 -22.125 1 96.94 221 ASP A O 1
ATOM 1717 N N . LEU A 1 222 ? 4.668 -16.781 -20.25 1 96.81 222 LEU A N 1
ATOM 1718 C CA . LEU A 1 222 ? 4.945 -15.5 -19.594 1 96.81 222 LEU A CA 1
ATOM 1719 C C . LEU A 1 222 ? 5.684 -15.703 -18.281 1 96.81 222 LEU A C 1
ATOM 1721 O O . LEU A 1 222 ? 5.77 -14.789 -17.453 1 96.81 222 LEU A O 1
ATOM 1725 N N . GLY A 1 223 ? 6.121 -16.875 -18.031 1 96.69 223 GLY A N 1
ATOM 1726 C CA . GLY A 1 223 ? 6.91 -17.156 -16.844 1 96.69 223 GLY A CA 1
ATOM 1727 C C . GLY A 1 223 ? 6.281 -16.625 -15.57 1 96.69 223 GLY A C 1
ATOM 1728 O O . GLY A 1 223 ? 5.109 -16.891 -15.297 1 96.69 223 GLY A O 1
ATOM 1729 N N . SER A 1 224 ? 7.035 -15.891 -14.828 1 96.12 224 SER A N 1
ATOM 1730 C CA . SER A 1 224 ? 6.602 -15.414 -13.516 1 96.12 224 SER A CA 1
ATOM 1731 C C . SER A 1 224 ? 5.512 -14.359 -13.648 1 96.12 224 SER A C 1
ATOM 1733 O O . SER A 1 224 ? 4.816 -14.047 -12.68 1 96.12 224 SER A O 1
ATOM 1735 N N . TYR A 1 225 ? 5.363 -13.773 -14.844 1 96.06 225 TYR A N 1
ATOM 1736 C CA . TYR A 1 225 ? 4.316 -12.781 -15.062 1 96.06 225 TYR A CA 1
ATOM 1737 C C . TYR A 1 225 ? 2.936 -13.43 -15.008 1 96.06 225 TYR A C 1
ATOM 1739 O O . TYR A 1 225 ? 1.923 -12.734 -14.883 1 96.06 225 TYR A O 1
ATOM 1747 N N . GLY A 1 226 ? 2.926 -14.719 -14.969 1 96.31 226 GLY A N 1
ATOM 1748 C CA . GLY A 1 226 ? 1.672 -15.453 -14.938 1 96.31 226 GLY A CA 1
ATOM 1749 C C . GLY A 1 226 ? 0.993 -15.43 -13.586 1 96.31 226 GLY A C 1
ATOM 1750 O O . GLY A 1 226 ? -0.149 -15.867 -13.445 1 96.31 226 GLY A O 1
ATOM 1751 N N . MET A 1 227 ? 1.604 -14.844 -12.547 1 96 227 MET A N 1
ATOM 1752 C CA . MET A 1 227 ? 1.069 -14.82 -11.188 1 96 227 MET A CA 1
ATOM 1753 C C . MET A 1 227 ? -0.29 -14.133 -11.156 1 96 227 MET A C 1
ATOM 1755 O O . MET A 1 227 ? -1.13 -14.453 -10.312 1 96 227 MET A O 1
ATOM 1759 N N . GLY A 1 228 ? -0.509 -13.234 -12.102 1 94.69 228 GLY A N 1
ATOM 1760 C CA . GLY A 1 228 ? -1.782 -12.531 -12.133 1 94.69 228 GLY A CA 1
ATOM 1761 C C . GLY A 1 228 ? -2.973 -13.461 -12.266 1 94.69 228 GLY A C 1
ATOM 1762 O O . GLY A 1 228 ? -4.07 -13.148 -11.805 1 94.69 228 GLY A O 1
ATOM 1763 N N . ILE A 1 229 ? -2.746 -14.617 -12.82 1 94.88 229 ILE A N 1
ATOM 1764 C CA . ILE A 1 229 ? -3.84 -15.531 -13.125 1 94.88 229 ILE A CA 1
ATOM 1765 C C . ILE A 1 229 ? -4.328 -16.203 -11.836 1 94.88 229 ILE A C 1
ATOM 1767 O O . ILE A 1 229 ? -5.512 -16.125 -11.508 1 94.88 229 ILE A O 1
ATOM 1771 N N . PRO A 1 230 ? -3.426 -16.812 -11.047 1 96.44 230 PRO A N 1
ATOM 1772 C CA . PRO A 1 230 ? -3.92 -17.359 -9.781 1 96.44 230 PRO A CA 1
ATOM 1773 C C . PRO A 1 230 ? -4.543 -16.297 -8.875 1 96.44 230 PRO A C 1
ATOM 1775 O O . PRO A 1 230 ? -5.543 -16.562 -8.211 1 96.44 230 PRO A O 1
ATOM 1778 N N . VAL A 1 231 ? -3.969 -15.141 -8.844 1 95.12 231 VAL A N 1
ATOM 1779 C CA . VAL A 1 231 ? -4.469 -14.062 -8 1 95.12 231 VAL A CA 1
ATOM 1780 C C . VAL A 1 231 ? -5.879 -13.672 -8.438 1 95.12 231 VAL A C 1
ATOM 1782 O O . VAL A 1 231 ? -6.785 -13.562 -7.613 1 95.12 231 VAL A O 1
ATOM 1785 N N . GLY A 1 232 ? -6.035 -13.5 -9.711 1 93.19 232 GLY A N 1
ATOM 1786 C CA . GLY A 1 232 ? -7.34 -13.141 -10.242 1 93.19 232 GLY A CA 1
ATOM 1787 C C . GLY A 1 232 ? -8.383 -14.227 -10.039 1 93.19 232 GLY A C 1
ATOM 1788 O O . GLY A 1 232 ? -9.523 -13.93 -9.656 1 93.19 232 GLY A O 1
ATOM 1789 N N . LYS A 1 233 ? -8.031 -15.445 -10.273 1 92.56 233 LYS A N 1
ATOM 1790 C CA . LYS A 1 233 ? -8.961 -16.562 -10.117 1 92.56 233 LYS A CA 1
ATOM 1791 C C . LYS A 1 233 ? -9.445 -16.672 -8.672 1 92.56 233 LYS A C 1
ATOM 1793 O O . LYS A 1 233 ? -10.633 -16.875 -8.43 1 92.56 233 LYS A O 1
ATOM 1798 N N . LEU A 1 234 ? -8.57 -16.547 -7.793 1 94.12 234 LEU A N 1
ATOM 1799 C CA . LEU A 1 234 ? -8.938 -16.672 -6.387 1 94.12 234 LEU A CA 1
ATOM 1800 C C . LEU A 1 234 ? -9.805 -15.484 -5.957 1 94.12 234 LEU A C 1
ATOM 1802 O O . LEU A 1 234 ? -10.664 -15.625 -5.086 1 94.12 234 LEU A O 1
ATOM 1806 N N . ALA A 1 235 ? -9.531 -14.32 -6.559 1 92.44 235 ALA A N 1
ATOM 1807 C CA . ALA A 1 235 ? -10.422 -13.195 -6.297 1 92.44 235 ALA A CA 1
ATOM 1808 C C . ALA A 1 235 ? -11.852 -13.516 -6.715 1 92.44 235 ALA A C 1
ATOM 1810 O O . ALA A 1 235 ? -12.812 -13.141 -6.027 1 92.44 235 ALA A O 1
ATOM 1811 N N . LEU A 1 236 ? -11.961 -14.234 -7.785 1 88.88 236 LEU A N 1
ATOM 1812 C CA . LEU A 1 236 ? -13.273 -14.656 -8.25 1 88.88 236 LEU A CA 1
ATOM 1813 C C . LEU A 1 236 ? -13.898 -15.656 -7.289 1 88.88 236 LEU A C 1
ATOM 1815 O O . LEU A 1 236 ? -15.094 -15.578 -6.992 1 88.88 236 LEU A O 1
ATOM 1819 N N . TYR A 1 237 ? -13.062 -16.531 -6.805 1 89.44 237 TYR A N 1
ATOM 1820 C CA . TYR A 1 237 ? -13.555 -17.516 -5.844 1 89.44 237 TYR A CA 1
ATOM 1821 C C . TYR A 1 237 ? -14.133 -16.828 -4.613 1 89.44 237 TYR A C 1
ATOM 1823 O O . TYR A 1 237 ? -15.18 -17.234 -4.105 1 89.44 237 TYR A O 1
ATOM 1831 N N . SER A 1 238 ? -13.461 -15.82 -4.211 1 90.56 238 SER A N 1
ATOM 1832 C CA . SER A 1 238 ? -13.906 -15.109 -3.018 1 90.56 238 SER A CA 1
ATOM 1833 C C . SER A 1 238 ? -15.141 -14.258 -3.311 1 90.56 238 SER A C 1
ATOM 1835 O O . SER A 1 238 ? -16.125 -14.305 -2.572 1 90.56 238 SER A O 1
ATOM 1837 N N . ALA A 1 239 ? -15.125 -13.57 -4.383 1 88.12 239 ALA A N 1
ATOM 1838 C CA . ALA A 1 239 ? -16.203 -12.625 -4.703 1 88.12 239 ALA A CA 1
ATOM 1839 C C . ALA A 1 239 ? -17.469 -13.359 -5.133 1 88.12 239 ALA A C 1
ATOM 1841 O O . ALA A 1 239 ? -18.578 -12.953 -4.777 1 88.12 239 ALA A O 1
ATOM 1842 N N . CYS A 1 240 ? -17.328 -14.398 -5.867 1 84.19 240 CYS A N 1
ATOM 1843 C CA . CYS A 1 240 ? -18.469 -15.109 -6.43 1 84.19 240 CYS A CA 1
ATOM 1844 C C . CYS A 1 240 ? -18.766 -16.359 -5.629 1 84.19 240 CYS A C 1
ATOM 1846 O O . CYS A 1 240 ? -19.938 -16.75 -5.473 1 84.19 240 CYS A O 1
ATOM 1848 N N . GLY A 1 241 ? -17.734 -16.984 -5.07 1 81.31 241 GLY A N 1
ATOM 1849 C CA . GLY A 1 241 ? -17.906 -18.25 -4.398 1 81.31 241 GLY A CA 1
ATOM 1850 C C . GLY A 1 241 ? -18.031 -18.125 -2.893 1 81.31 241 GLY A C 1
ATOM 1851 O O . GLY A 1 241 ? -18.406 -19.078 -2.211 1 81.31 241 GLY A O 1
ATOM 1852 N N . GLY A 1 242 ? -17.625 -17.016 -2.398 1 85.44 242 GLY A N 1
ATOM 1853 C CA . GLY A 1 242 ? -17.781 -16.781 -0.97 1 85.44 242 GLY A CA 1
ATOM 1854 C C . GLY A 1 242 ? -16.641 -17.375 -0.153 1 85.44 242 GLY A C 1
ATOM 1855 O O . GLY A 1 242 ? -16.734 -17.484 1.071 1 85.44 242 GLY A O 1
ATOM 1856 N N . ILE A 1 243 ? -15.641 -17.844 -0.821 1 88.19 243 ILE A N 1
ATOM 1857 C CA . ILE A 1 243 ? -14.492 -18.359 -0.089 1 88.19 243 ILE A CA 1
ATOM 1858 C C . ILE A 1 243 ? -13.773 -17.203 0.62 1 88.19 243 ILE A C 1
ATOM 1860 O O . ILE A 1 243 ? -13.57 -16.141 0.035 1 88.19 243 ILE A O 1
ATOM 1864 N N . ASN A 1 244 ? -13.531 -17.438 1.866 1 90.56 244 ASN A N 1
ATOM 1865 C CA . ASN A 1 244 ? -12.75 -16.453 2.604 1 90.56 244 ASN A CA 1
ATOM 1866 C C . ASN A 1 244 ? -11.391 -16.203 1.945 1 90.56 244 ASN A C 1
ATOM 1868 O O . ASN A 1 244 ? -10.633 -17.141 1.718 1 90.56 244 ASN A O 1
ATOM 1872 N N . PRO A 1 245 ? -11.164 -14.945 1.671 1 90.62 245 PRO A N 1
ATOM 1873 C CA . PRO A 1 245 ? -9.898 -14.641 1.001 1 90.62 245 PRO A CA 1
ATOM 1874 C C . PRO A 1 245 ? -8.68 -15.141 1.777 1 90.62 245 PRO A C 1
ATOM 1876 O O . PRO A 1 245 ? -7.656 -15.469 1.178 1 90.62 245 PRO A O 1
ATOM 1879 N N . GLN A 1 246 ? -8.797 -15.297 3.006 1 87.06 246 GLN A N 1
ATOM 1880 C CA . GLN A 1 246 ? -7.684 -15.75 3.842 1 87.06 246 GLN A CA 1
ATOM 1881 C C . GLN A 1 246 ? -7.422 -17.234 3.652 1 87.06 246 GLN A C 1
ATOM 1883 O O . GLN A 1 246 ? -6.371 -17.75 4.055 1 87.06 246 GLN A O 1
ATOM 1888 N N . HIS A 1 247 ? -8.328 -17.906 3.055 1 93.19 247 HIS A N 1
ATOM 1889 C CA . HIS A 1 247 ? -8.195 -19.344 2.848 1 93.19 247 HIS A CA 1
ATOM 1890 C C . HIS A 1 247 ? -7.703 -19.641 1.438 1 93.19 247 HIS A C 1
ATOM 1892 O O . HIS A 1 247 ? -7.758 -20.797 0.995 1 93.19 247 HIS A O 1
ATOM 1898 N N . CYS A 1 248 ? -7.258 -18.594 0.799 1 94.19 248 CYS A N 1
ATOM 1899 C CA . CYS A 1 248 ? -6.809 -18.75 -0.581 1 94.19 248 CYS A CA 1
ATOM 1900 C C . CYS A 1 248 ? -5.301 -18.562 -0.684 1 94.19 248 CYS A C 1
ATOM 1902 O O . CYS A 1 248 ? -4.723 -17.719 0.006 1 94.19 248 CYS A O 1
ATOM 1904 N N . LEU A 1 249 ? -4.684 -19.375 -1.593 1 96.06 249 LEU A N 1
ATOM 1905 C CA . LEU A 1 249 ? -3.24 -19.266 -1.799 1 96.06 249 LEU A CA 1
ATOM 1906 C C . LEU A 1 249 ? -2.9 -19.297 -3.285 1 96.06 249 LEU A C 1
ATOM 1908 O O . LEU A 1 249 ? -2.977 -20.359 -3.924 1 96.06 249 LEU A O 1
ATOM 1912 N N . PRO A 1 250 ? -2.572 -18.188 -3.84 1 97.31 250 PRO A N 1
ATOM 1913 C CA . PRO A 1 250 ? -2.039 -18.188 -5.203 1 97.31 250 PRO A CA 1
ATOM 1914 C C . PRO A 1 250 ? -0.574 -18.609 -5.266 1 97.31 250 PRO A C 1
ATOM 1916 O O . PRO A 1 250 ? 0.229 -18.188 -4.43 1 97.31 250 PRO A O 1
ATOM 1919 N N . VAL A 1 251 ? -0.246 -19.453 -6.219 1 98.12 251 VAL A N 1
ATOM 1920 C CA . VAL A 1 251 ? 1.113 -19.984 -6.316 1 98.12 251 VAL A CA 1
ATOM 1921 C C . VAL A 1 251 ? 1.597 -19.906 -7.762 1 98.12 251 VAL A C 1
ATOM 1923 O O . VAL A 1 251 ? 0.841 -20.188 -8.695 1 98.12 251 VAL A O 1
ATOM 1926 N N . LEU A 1 252 ? 2.717 -19.469 -7.953 1 98.12 252 LEU A N 1
ATOM 1927 C CA . LEU A 1 252 ? 3.42 -19.547 -9.227 1 98.12 252 LEU A CA 1
ATOM 1928 C C . LEU A 1 252 ? 4.641 -20.453 -9.117 1 98.12 252 LEU A C 1
ATOM 1930 O O . LEU A 1 252 ? 5.508 -20.234 -8.273 1 98.12 252 LEU A O 1
ATOM 1934 N N . LEU A 1 253 ? 4.672 -21.531 -9.867 1 98.12 253 LEU A N 1
ATOM 1935 C CA . LEU A 1 253 ? 5.852 -22.375 -10 1 98.12 253 LEU A CA 1
ATOM 1936 C C . LEU A 1 253 ? 6.754 -21.891 -11.125 1 98.12 253 LEU A C 1
ATOM 1938 O O . LEU A 1 253 ? 6.488 -22.141 -12.305 1 98.12 253 LEU A O 1
ATOM 1942 N N . ASP A 1 254 ? 7.758 -21.188 -10.711 1 98.38 254 ASP A N 1
ATOM 1943 C CA . ASP A 1 254 ? 8.672 -20.625 -11.703 1 98.38 254 ASP A CA 1
A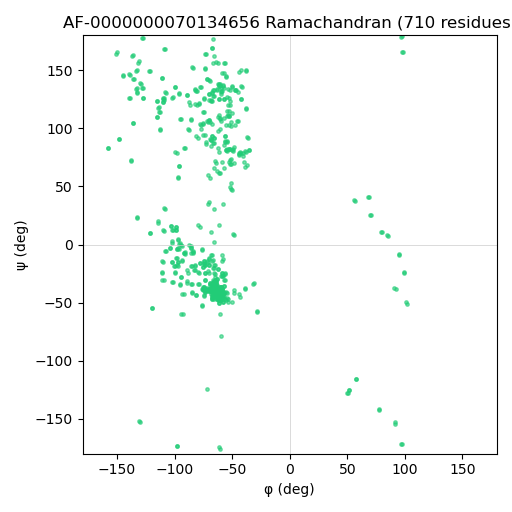TOM 1944 C C . ASP A 1 254 ? 9.758 -21.641 -12.078 1 98.38 254 ASP A C 1
ATOM 1946 O O . ASP A 1 254 ? 10.727 -21.828 -11.328 1 98.38 254 ASP A O 1
ATOM 1950 N N . VAL A 1 255 ? 9.688 -22.188 -13.242 1 98.25 255 VAL A N 1
ATOM 1951 C CA . VAL A 1 255 ? 10.648 -23.188 -13.703 1 98.25 255 VAL A CA 1
ATOM 1952 C C . VAL A 1 255 ? 11.453 -22.609 -14.875 1 98.25 255 VAL A C 1
ATOM 1954 O O . VAL A 1 255 ? 12 -23.375 -15.68 1 98.25 255 VAL A O 1
ATOM 1957 N N . GLY A 1 256 ? 11.438 -21.344 -14.984 1 97.81 256 GLY A N 1
ATOM 1958 C CA . GLY A 1 256 ? 12.047 -20.672 -16.125 1 97.81 256 GLY A CA 1
ATOM 1959 C C . GLY A 1 256 ? 11.047 -20.312 -17.203 1 97.81 256 GLY A C 1
ATOM 1960 O O . GLY A 1 256 ? 9.844 -20.516 -17.047 1 97.81 256 GLY A O 1
ATOM 1961 N N . THR A 1 257 ? 11.523 -19.656 -18.328 1 98 257 THR A N 1
ATOM 1962 C CA . THR A 1 257 ? 10.664 -19.281 -19.453 1 98 257 THR A CA 1
ATOM 1963 C C . THR A 1 257 ? 11.422 -19.406 -20.766 1 98 257 THR A C 1
ATOM 1965 O O . THR A 1 257 ? 12.625 -19.156 -20.828 1 98 257 THR A O 1
ATOM 1968 N N . ASP A 1 258 ? 10.742 -19.781 -21.781 1 97.31 258 ASP A N 1
ATOM 1969 C CA . ASP A 1 258 ? 11.352 -19.844 -23.109 1 97.31 258 ASP A CA 1
ATOM 1970 C C . ASP A 1 258 ? 11.062 -18.578 -23.891 1 97.31 258 ASP A C 1
ATOM 1972 O O . ASP A 1 258 ? 11.422 -18.469 -25.078 1 97.31 258 ASP A O 1
ATOM 1976 N N . ASN A 1 259 ? 10.352 -17.625 -23.312 1 97 259 ASN A N 1
ATOM 1977 C CA . ASN A 1 259 ? 10.102 -16.312 -23.906 1 97 259 ASN A CA 1
ATOM 1978 C C . ASN A 1 259 ? 11.359 -15.469 -23.938 1 97 259 ASN A C 1
ATOM 1980 O O . ASN A 1 259 ? 11.773 -14.922 -22.906 1 97 259 ASN A O 1
ATOM 1984 N N . GLN A 1 260 ? 11.93 -15.289 -25.109 1 97.06 260 GLN A N 1
ATOM 1985 C CA . GLN A 1 260 ? 13.219 -14.617 -25.25 1 97.06 260 GLN A CA 1
ATOM 1986 C C . GLN A 1 260 ? 13.125 -13.141 -24.875 1 97.06 260 GLN A C 1
ATOM 1988 O O . GLN A 1 260 ? 14.078 -12.57 -24.344 1 97.06 260 GLN A O 1
ATOM 1993 N N . GLU A 1 261 ? 12.047 -12.539 -25.109 1 95.38 261 GLU A N 1
ATOM 1994 C CA . GLU A 1 261 ? 11.859 -11.133 -24.766 1 95.38 261 GLU A CA 1
ATOM 1995 C C . GLU A 1 261 ? 11.93 -10.93 -23.25 1 95.38 261 GLU A C 1
ATOM 1997 O O . GLU A 1 261 ? 12.539 -9.969 -22.781 1 95.38 261 GLU A O 1
ATOM 2002 N N . LEU A 1 262 ? 11.352 -11.805 -22.531 1 94.94 262 LEU A N 1
ATOM 2003 C CA . LEU A 1 262 ? 11.383 -11.711 -21.078 1 94.94 262 LEU A CA 1
ATOM 2004 C C . LEU A 1 262 ? 12.789 -11.977 -20.547 1 94.94 262 LEU A C 1
ATOM 2006 O O . LEU A 1 262 ? 13.242 -11.297 -19.625 1 94.94 262 LEU A O 1
ATOM 2010 N N . LEU A 1 263 ? 13.438 -12.945 -21.172 1 95.75 263 LEU A N 1
ATOM 2011 C CA . LEU A 1 263 ? 14.773 -13.305 -20.703 1 95.75 263 LEU A CA 1
ATOM 2012 C C . LEU A 1 263 ? 15.75 -12.156 -20.922 1 95.75 263 LEU A C 1
ATOM 2014 O O . LEU A 1 263 ? 16.719 -12.008 -20.156 1 95.75 263 LEU A O 1
ATOM 2018 N N . ARG A 1 264 ? 15.445 -11.344 -21.828 1 94.5 264 ARG A N 1
ATOM 2019 C CA . ARG A 1 264 ? 16.328 -10.227 -22.156 1 94.5 264 ARG A CA 1
ATOM 2020 C C . ARG A 1 264 ? 15.93 -8.969 -21.391 1 94.5 264 ARG A C 1
ATOM 2022 O O . ARG A 1 264 ? 16.688 -7.996 -21.328 1 94.5 264 ARG A O 1
ATOM 2029 N N . ASP A 1 265 ? 14.828 -8.945 -20.844 1 91.25 265 ASP A N 1
ATOM 2030 C CA . ASP A 1 265 ? 14.312 -7.77 -20.141 1 91.25 265 ASP A CA 1
ATOM 2031 C C . ASP A 1 265 ? 14.93 -7.656 -18.734 1 91.25 265 ASP A C 1
ATOM 2033 O O . ASP A 1 265 ? 14.742 -8.539 -17.906 1 91.25 265 ASP A O 1
ATOM 2037 N N . PRO A 1 266 ? 15.578 -6.574 -18.484 1 87.88 266 PRO A N 1
ATOM 2038 C CA . PRO A 1 266 ? 16.172 -6.406 -17.156 1 87.88 266 PRO A CA 1
ATOM 2039 C C . PRO A 1 266 ? 15.133 -6.27 -16.047 1 87.88 266 PRO A C 1
ATOM 2041 O O . PRO A 1 266 ? 15.445 -6.473 -14.875 1 87.88 266 PRO A O 1
ATOM 2044 N N . LEU A 1 267 ? 13.922 -6.047 -16.422 1 87.75 267 LEU A N 1
ATOM 2045 C CA . LEU A 1 267 ? 12.883 -5.809 -15.43 1 87.75 267 LEU A CA 1
ATOM 2046 C C . LEU A 1 267 ? 12.094 -7.086 -15.156 1 87.75 267 LEU A C 1
ATOM 2048 O O . LEU A 1 267 ? 11.219 -7.102 -14.289 1 87.75 267 LEU A O 1
ATOM 2052 N N . TYR A 1 268 ? 12.422 -8.102 -15.875 1 92.81 268 TYR A N 1
ATOM 2053 C CA . TYR A 1 268 ? 11.727 -9.359 -15.656 1 92.81 268 TYR A CA 1
ATOM 2054 C C . TYR A 1 268 ? 11.945 -9.867 -14.234 1 92.81 268 TYR A C 1
ATOM 2056 O O . TYR A 1 268 ? 13.078 -9.875 -13.742 1 92.81 268 TYR A O 1
ATOM 2064 N N . ILE A 1 269 ? 10.883 -10.383 -13.594 1 92 269 ILE A N 1
ATOM 2065 C CA . ILE A 1 269 ? 10.969 -10.641 -12.156 1 92 269 ILE A CA 1
ATOM 2066 C C . ILE A 1 269 ? 11.141 -12.141 -11.922 1 92 269 ILE A C 1
ATOM 2068 O O . ILE A 1 269 ? 11.273 -12.578 -10.773 1 92 269 ILE A O 1
ATOM 2072 N N . GLY A 1 270 ? 11.125 -12.914 -12.977 1 95.56 270 GLY A N 1
ATOM 2073 C CA . GLY A 1 270 ? 11.25 -14.359 -12.82 1 95.56 270 GLY A CA 1
ATOM 2074 C C . GLY A 1 270 ? 12.664 -14.859 -13.055 1 95.56 270 GLY A C 1
ATOM 2075 O O . GLY A 1 270 ? 13.609 -14.07 -13.133 1 95.56 270 GLY A O 1
ATOM 2076 N N . LEU A 1 271 ? 12.781 -16.203 -13.062 1 96.44 271 LEU A N 1
ATOM 2077 C CA . LEU A 1 271 ? 14.062 -16.844 -13.344 1 96.44 271 LEU A CA 1
ATOM 2078 C C . LEU A 1 271 ? 14.531 -16.531 -14.758 1 96.44 271 LEU A C 1
ATOM 2080 O O . LEU A 1 271 ? 13.75 -16.609 -15.711 1 96.44 271 LEU A O 1
ATOM 2084 N N . LYS A 1 272 ? 15.797 -16.172 -14.82 1 95.25 272 LYS A N 1
ATOM 2085 C CA . LYS A 1 272 ? 16.344 -15.773 -16.109 1 95.25 272 LYS A CA 1
ATOM 2086 C C . LYS A 1 272 ? 17.078 -16.938 -16.766 1 95.25 272 LYS A C 1
ATOM 2088 O O . LYS A 1 272 ? 18.266 -16.812 -17.094 1 95.25 272 LYS A O 1
ATOM 2093 N N . HIS A 1 273 ? 16.453 -17.984 -16.984 1 96.88 273 HIS A N 1
ATOM 2094 C CA . HIS A 1 273 ? 16.938 -19.125 -17.75 1 96.88 273 HIS A CA 1
ATOM 2095 C C . HIS A 1 273 ? 15.797 -19.875 -18.422 1 96.88 273 HIS A C 1
ATOM 2097 O O . HIS A 1 273 ? 14.625 -19.609 -18.141 1 96.88 273 HIS A O 1
ATOM 2103 N N . ARG A 1 274 ? 16.141 -20.688 -19.359 1 97.62 274 ARG A N 1
ATOM 2104 C CA . ARG A 1 274 ? 15.156 -21.453 -20.109 1 97.62 274 ARG A CA 1
ATOM 2105 C C . ARG A 1 274 ? 14.391 -22.406 -19.203 1 97.62 274 ARG A C 1
ATOM 2107 O O . ARG A 1 274 ? 14.898 -22.812 -18.156 1 97.62 274 ARG A O 1
ATOM 2114 N N . ARG A 1 275 ? 13.211 -22.797 -19.594 1 97.81 275 ARG A N 1
ATOM 2115 C CA . ARG A 1 275 ? 12.352 -23.672 -18.812 1 97.81 275 ARG A CA 1
ATOM 2116 C C . ARG A 1 275 ? 13.031 -25 -18.547 1 97.81 275 ARG A C 1
ATOM 2118 O O . ARG A 1 275 ? 13.641 -25.594 -19.453 1 97.81 275 ARG A O 1
ATOM 2125 N N . VAL A 1 276 ? 12.969 -25.375 -17.312 1 97.19 276 VAL A N 1
ATOM 2126 C CA . VAL A 1 276 ? 13.375 -26.719 -16.953 1 97.19 276 VAL A CA 1
ATOM 2127 C C . VAL A 1 276 ? 12.242 -27.703 -17.266 1 97.19 276 VAL A C 1
ATOM 2129 O O . VAL A 1 276 ? 11.078 -27.422 -16.953 1 97.19 276 VAL A O 1
ATOM 2132 N N . ARG A 1 277 ? 12.539 -28.781 -17.906 1 94.88 277 ARG A N 1
ATOM 2133 C CA . ARG A 1 277 ? 11.555 -29.797 -18.281 1 94.88 277 ARG A CA 1
ATOM 2134 C C . ARG A 1 277 ? 11.984 -31.172 -17.828 1 94.88 277 ARG A C 1
ATOM 2136 O O . ARG A 1 277 ? 13.016 -31.328 -17.172 1 94.88 277 ARG A O 1
ATOM 2143 N N . GLY A 1 278 ? 11.172 -32.156 -18.062 1 93.12 278 GLY A N 1
ATOM 2144 C CA . GLY A 1 278 ? 11.516 -33.531 -17.766 1 93.12 278 GLY A CA 1
ATOM 2145 C C . GLY A 1 278 ? 11.406 -33.875 -16.281 1 93.12 278 GLY A C 1
ATOM 2146 O O . GLY A 1 278 ? 10.5 -33.375 -15.602 1 93.12 278 GLY A O 1
ATOM 2147 N N . GLU A 1 279 ? 12.305 -34.656 -15.805 1 94.81 279 GLU A N 1
ATOM 2148 C CA . GLU A 1 279 ? 12.234 -35.281 -14.477 1 94.81 279 GLU A CA 1
ATOM 2149 C C . GLU A 1 279 ? 12.305 -34.219 -13.375 1 94.81 279 GLU A C 1
ATOM 2151 O O . GLU A 1 279 ? 11.531 -34.281 -12.414 1 94.81 279 GLU A O 1
ATOM 2156 N N . PRO A 1 280 ? 13.234 -33.25 -13.508 1 96.06 280 PRO A N 1
ATOM 2157 C CA . PRO A 1 280 ? 13.266 -32.219 -12.445 1 96.06 280 PRO A CA 1
ATOM 2158 C C . PRO A 1 280 ? 11.945 -31.469 -12.305 1 96.06 280 PRO A C 1
ATOM 2160 O O . PRO A 1 280 ? 11.539 -31.141 -11.188 1 96.06 280 PRO A O 1
ATOM 2163 N N . TYR A 1 281 ? 11.344 -31.219 -13.414 1 96.38 281 TYR A N 1
ATOM 2164 C CA . TYR A 1 281 ? 10.039 -30.562 -13.43 1 96.38 281 TYR A CA 1
ATOM 2165 C C . TYR A 1 281 ? 8.992 -31.438 -12.742 1 96.38 281 TYR A C 1
ATOM 2167 O O . TYR A 1 281 ? 8.227 -30.953 -11.906 1 96.38 281 TYR A O 1
ATOM 2175 N N . ASP A 1 282 ? 8.953 -32.688 -13.07 1 94.25 282 ASP A N 1
ATOM 2176 C CA . ASP A 1 282 ? 7.992 -33.625 -12.5 1 94.25 282 ASP A CA 1
ATOM 2177 C C . ASP A 1 282 ? 8.203 -33.781 -10.992 1 94.25 282 ASP A C 1
ATOM 2179 O O . ASP A 1 282 ? 7.238 -33.875 -10.227 1 94.25 282 ASP A O 1
ATOM 2183 N N . GLN A 1 283 ? 9.438 -33.812 -10.648 1 95.94 283 GLN A N 1
ATOM 2184 C CA . GLN A 1 283 ? 9.758 -33.969 -9.234 1 95.94 283 GLN A CA 1
ATOM 2185 C C . GLN A 1 283 ? 9.281 -32.75 -8.438 1 95.94 283 GLN A C 1
ATOM 2187 O O . GLN A 1 283 ? 8.797 -32.906 -7.312 1 95.94 283 GLN A O 1
ATOM 2192 N N . LEU A 1 284 ? 9.484 -31.562 -8.984 1 97.06 284 LEU A N 1
ATOM 2193 C CA . LEU A 1 284 ? 9 -30.359 -8.328 1 97.06 284 LEU A CA 1
ATOM 2194 C C . LEU A 1 284 ? 7.488 -30.422 -8.117 1 97.06 284 LEU A C 1
ATOM 2196 O O . LEU A 1 284 ? 6.996 -30.125 -7.023 1 97.06 284 LEU A O 1
ATOM 2200 N N . LEU A 1 285 ? 6.758 -30.844 -9.141 1 95.19 285 LEU A N 1
ATOM 2201 C CA . LEU A 1 285 ? 5.305 -30.906 -9.078 1 95.19 285 LEU A CA 1
ATOM 2202 C C . LEU A 1 285 ? 4.855 -31.953 -8.062 1 95.19 285 LEU A C 1
ATOM 2204 O O . LEU A 1 285 ? 3.91 -31.719 -7.305 1 95.19 285 LEU A O 1
ATOM 2208 N N . ASP A 1 286 ? 5.523 -33.062 -8.047 1 94.75 286 ASP A N 1
ATOM 2209 C CA . ASP A 1 286 ? 5.211 -34.094 -7.07 1 94.75 286 ASP A CA 1
ATOM 2210 C C . ASP A 1 286 ? 5.395 -33.594 -5.645 1 94.75 286 ASP A C 1
ATOM 2212 O O . ASP A 1 286 ? 4.523 -33.781 -4.793 1 94.75 286 ASP A O 1
ATOM 2216 N N . GLU A 1 287 ? 6.488 -33 -5.484 1 96.94 287 GLU A N 1
ATOM 2217 C CA . GLU A 1 287 ? 6.77 -32.469 -4.152 1 96.94 287 GLU A CA 1
ATOM 2218 C C . GLU A 1 287 ? 5.75 -31.422 -3.748 1 96.94 287 GLU A C 1
ATOM 2220 O O . GLU A 1 287 ? 5.32 -31.375 -2.594 1 96.94 287 GLU A O 1
ATOM 2225 N N . PHE A 1 288 ? 5.426 -30.641 -4.684 1 97 288 PHE A N 1
ATOM 2226 C CA . PHE A 1 288 ? 4.461 -29.578 -4.438 1 97 288 PHE A CA 1
ATOM 2227 C C . PHE A 1 288 ? 3.113 -30.141 -4.02 1 97 288 PHE A C 1
ATOM 2229 O O . PHE A 1 288 ? 2.543 -29.734 -3.008 1 97 288 PHE A O 1
ATOM 2236 N N . MET A 1 289 ? 2.6 -31.094 -4.766 1 94.31 289 MET A N 1
ATOM 2237 C CA . MET A 1 289 ? 1.31 -31.703 -4.477 1 94.31 289 MET A CA 1
ATOM 2238 C C . MET A 1 289 ? 1.313 -32.375 -3.1 1 94.31 289 MET A C 1
ATOM 2240 O O . MET A 1 289 ? 0.38 -32.188 -2.316 1 94.31 289 MET A O 1
ATOM 2244 N N . GLN A 1 290 ? 2.342 -33 -2.857 1 94.56 290 GLN A N 1
ATOM 2245 C CA . GLN A 1 290 ? 2.465 -33.688 -1.573 1 94.56 290 GLN A CA 1
ATOM 2246 C C . GLN A 1 290 ? 2.539 -32.688 -0.425 1 94.56 290 GLN A C 1
ATOM 2248 O O . GLN A 1 290 ? 1.858 -32.844 0.59 1 94.56 290 GLN A O 1
ATOM 2253 N N . ALA A 1 291 ? 3.379 -31.656 -0.587 1 96.62 291 ALA A N 1
ATOM 2254 C CA . ALA A 1 291 ? 3.586 -30.672 0.471 1 96.62 291 ALA A CA 1
ATOM 2255 C C . ALA A 1 291 ? 2.295 -29.922 0.782 1 96.62 291 ALA A C 1
ATOM 2257 O O . ALA A 1 291 ? 1.968 -29.688 1.949 1 96.62 291 ALA A O 1
ATOM 2258 N N . VAL A 1 292 ? 1.568 -29.531 -0.26 1 96.25 292 VAL A N 1
ATOM 2259 C CA . VAL A 1 292 ? 0.313 -28.812 -0.076 1 96.25 292 VAL A CA 1
ATOM 2260 C C . VAL A 1 292 ? -0.691 -29.688 0.654 1 96.25 292 VAL A C 1
ATOM 2262 O O . VAL A 1 292 ? -1.35 -29.25 1.598 1 96.25 292 VAL A O 1
ATOM 2265 N N . THR A 1 293 ? -0.77 -30.906 0.236 1 93.31 293 THR A N 1
ATOM 2266 C CA . THR A 1 293 ? -1.72 -31.844 0.832 1 93.31 293 THR A CA 1
ATOM 2267 C C . THR A 1 293 ? -1.344 -32.156 2.277 1 93.31 293 THR A C 1
ATOM 2269 O O . THR A 1 293 ? -2.213 -32.219 3.148 1 93.31 293 THR A O 1
ATOM 2272 N N . ASP A 1 294 ? -0.111 -32.312 2.5 1 94.75 294 ASP A N 1
ATOM 2273 C CA . ASP A 1 294 ? 0.355 -32.562 3.857 1 94.75 294 ASP A CA 1
ATOM 2274 C C . ASP A 1 294 ? 0.052 -31.391 4.789 1 94.75 294 ASP A C 1
ATOM 2276 O O . ASP A 1 294 ? -0.37 -31.594 5.93 1 94.75 294 ASP A O 1
ATOM 2280 N N . LYS A 1 295 ? 0.24 -30.234 4.324 1 95.06 295 LYS A N 1
ATOM 2281 C CA . LYS A 1 295 ? 0.113 -29.062 5.184 1 95.06 295 LYS A CA 1
ATOM 2282 C C . LYS A 1 295 ? -1.348 -28.656 5.344 1 95.06 295 LYS A C 1
ATOM 2284 O O . LYS A 1 295 ? -1.79 -28.312 6.445 1 95.06 295 LYS A O 1
ATOM 2289 N N . TYR A 1 296 ? -2.057 -28.672 4.266 1 95.12 296 TYR A N 1
ATOM 2290 C CA . TYR A 1 296 ? -3.379 -28.047 4.305 1 95.12 296 TYR A CA 1
ATOM 2291 C C . TYR A 1 296 ? -4.473 -29.109 4.27 1 95.12 296 TYR A C 1
ATOM 2293 O O . TYR A 1 296 ? -5.656 -28.797 4.418 1 95.12 296 TYR A O 1
ATOM 2301 N N . GLY A 1 297 ? -4.09 -30.375 4.102 1 91.88 297 GLY A N 1
ATOM 2302 C CA . GLY A 1 297 ? -5.051 -31.469 4.121 1 91.88 297 GLY A CA 1
ATOM 2303 C C . GLY A 1 297 ? -5.477 -31.906 2.734 1 91.88 297 GLY A C 1
ATOM 2304 O O . GLY A 1 297 ? -5.344 -31.156 1.767 1 91.88 297 GLY A O 1
ATOM 2305 N N . ILE A 1 298 ? -6.098 -33.031 2.646 1 88.25 298 ILE A N 1
ATOM 2306 C CA . ILE A 1 298 ? -6.473 -33.688 1.389 1 88.25 298 ILE A CA 1
ATOM 2307 C C . ILE A 1 298 ? -7.68 -32.969 0.787 1 88.25 298 ILE A C 1
ATOM 2309 O O . ILE A 1 298 ? -7.934 -33.062 -0.416 1 88.25 298 ILE A O 1
ATOM 2313 N N . SER A 1 299 ? -8.391 -32.219 1.615 1 88.25 299 SER A N 1
ATOM 2314 C CA . SER A 1 299 ? -9.602 -31.547 1.151 1 88.25 299 SER A CA 1
ATOM 2315 C C . SER A 1 299 ? -9.273 -30.203 0.509 1 88.25 299 SER A C 1
ATOM 2317 O O . SER A 1 299 ? -10.148 -29.547 -0.079 1 88.25 299 SER A O 1
ATOM 2319 N N . CYS A 1 300 ? -8.039 -29.797 0.599 1 92.19 300 CYS A N 1
ATOM 2320 C CA . CYS A 1 300 ? -7.641 -28.547 -0.02 1 92.19 300 CYS A CA 1
ATOM 2321 C C . CYS A 1 300 ? -7.68 -28.641 -1.54 1 92.19 300 CYS A C 1
ATOM 2323 O O . CYS A 1 300 ? -7.059 -29.531 -2.125 1 92.19 300 CYS A O 1
ATOM 2325 N N . LEU A 1 301 ? -8.43 -27.75 -2.143 1 89.81 301 LEU A N 1
ATOM 2326 C CA . LEU A 1 301 ? -8.547 -27.734 -3.598 1 89.81 301 LEU A CA 1
ATOM 2327 C C . LEU A 1 301 ? -7.281 -27.172 -4.238 1 89.81 301 LEU A C 1
ATOM 2329 O O . LEU A 1 301 ? -6.805 -26.109 -3.855 1 89.81 301 LEU A O 1
ATOM 2333 N N . ILE A 1 302 ? -6.723 -27.969 -5.133 1 92.31 302 ILE A N 1
ATOM 2334 C CA . ILE A 1 302 ? -5.582 -27.5 -5.918 1 92.31 302 ILE A CA 1
ATOM 2335 C C . ILE A 1 302 ? -5.984 -27.375 -7.383 1 92.31 302 ILE A C 1
ATOM 2337 O O . ILE A 1 302 ? -6.281 -28.359 -8.047 1 92.31 302 ILE A O 1
ATOM 2341 N N . GLN A 1 303 ? -5.984 -26.141 -7.863 1 90.75 303 GLN A N 1
ATOM 2342 C CA . GLN A 1 303 ? -6.371 -25.875 -9.242 1 90.75 303 GLN A CA 1
ATOM 2343 C C . GLN A 1 303 ? -5.168 -25.469 -10.086 1 90.75 303 GLN A C 1
ATOM 2345 O O . GLN A 1 303 ? -4.445 -24.531 -9.727 1 90.75 303 GLN A O 1
ATOM 2350 N N . PHE A 1 304 ? -4.961 -26.203 -11.18 1 91.94 304 PHE A N 1
ATOM 2351 C CA . PHE A 1 304 ? -3.926 -25.859 -12.156 1 91.94 304 PHE A CA 1
ATOM 2352 C C . PHE A 1 304 ? -4.473 -24.922 -13.219 1 91.94 304 PHE A C 1
ATOM 2354 O O . PHE A 1 304 ? -5.531 -25.172 -13.805 1 91.94 304 PHE A O 1
ATOM 2361 N N . GLU A 1 305 ? -3.699 -23.828 -13.383 1 91.56 305 GLU A N 1
ATOM 2362 C CA . GLU A 1 305 ? -4.129 -22.828 -14.367 1 91.56 305 GLU A CA 1
ATOM 2363 C C . GLU A 1 305 ? -3.008 -22.516 -15.352 1 91.56 305 GLU A C 1
ATOM 2365 O O . GLU A 1 305 ? -1.888 -22.203 -14.945 1 91.56 305 GLU A O 1
ATOM 2370 N N . ASP A 1 306 ? -3.279 -22.641 -16.703 1 91.56 306 ASP A N 1
ATOM 2371 C CA . ASP A 1 306 ? -2.445 -22.109 -17.781 1 91.56 306 ASP A CA 1
ATOM 2372 C C . ASP A 1 306 ? -1.114 -22.859 -17.859 1 91.56 306 ASP A C 1
ATOM 2374 O O . ASP A 1 306 ? -0.054 -22.234 -17.953 1 91.56 306 ASP A O 1
ATOM 2378 N N . PHE A 1 307 ? -1.184 -24.156 -17.688 1 92.19 307 PHE A N 1
ATOM 2379 C CA . PHE A 1 307 ? -0.092 -25.062 -18.031 1 92.19 307 PHE A CA 1
ATOM 2380 C C . PHE A 1 307 ? -0.132 -25.422 -19.5 1 92.19 307 PHE A C 1
ATOM 2382 O O . PHE A 1 307 ? -1.189 -25.375 -20.141 1 92.19 307 PHE A O 1
ATOM 2389 N N . ALA A 1 308 ? 1.017 -25.719 -20.031 1 89.56 308 ALA A N 1
ATOM 2390 C CA . ALA A 1 308 ? 0.992 -26.234 -21.391 1 89.56 308 ALA A CA 1
ATOM 2391 C C . ALA A 1 308 ? 0.132 -27.484 -21.5 1 89.56 308 ALA A C 1
ATOM 2393 O O . ALA A 1 308 ? 0.1 -28.297 -20.578 1 89.56 308 ALA A O 1
ATOM 2394 N N . ASN A 1 309 ? -0.499 -27.656 -22.641 1 80.62 309 ASN A N 1
ATOM 2395 C CA . ASN A 1 309 ? -1.448 -28.734 -22.844 1 80.62 309 ASN A CA 1
ATOM 2396 C C . ASN A 1 309 ? -0.832 -30.094 -22.516 1 80.62 309 ASN A C 1
ATOM 2398 O O . ASN A 1 309 ? -1.446 -30.906 -21.828 1 80.62 309 ASN A O 1
ATOM 2402 N N . ALA A 1 310 ? 0.327 -30.297 -22.984 1 79.38 310 ALA A N 1
ATOM 2403 C CA . ALA A 1 310 ? 0.977 -31.594 -22.75 1 79.38 310 ALA A CA 1
ATOM 2404 C C . ALA A 1 310 ? 1.133 -31.859 -21.25 1 79.38 310 ALA A C 1
ATOM 2406 O O . ALA A 1 310 ? 0.901 -32.969 -20.781 1 79.38 310 ALA A O 1
ATOM 2407 N N . ASN A 1 311 ? 1.463 -30.875 -20.547 1 83.12 311 ASN A N 1
ATOM 2408 C CA . ASN A 1 311 ? 1.653 -31.016 -19.109 1 83.12 311 ASN A CA 1
ATOM 2409 C C . ASN A 1 311 ? 0.319 -31.109 -18.375 1 83.12 311 ASN A C 1
ATOM 2411 O O . ASN A 1 311 ? 0.183 -31.875 -17.406 1 83.12 311 ASN A O 1
ATOM 2415 N N . ALA A 1 312 ? -0.614 -30.344 -18.844 1 78.94 312 ALA A N 1
ATOM 2416 C CA . ALA A 1 312 ? -1.909 -30.297 -18.172 1 78.94 312 ALA A CA 1
ATOM 2417 C C . ALA A 1 312 ? -2.562 -31.672 -18.141 1 78.94 312 ALA A C 1
ATOM 2419 O O . ALA A 1 312 ? -3.043 -32.125 -17.094 1 78.94 312 ALA A O 1
ATOM 2420 N N . PHE A 1 313 ? -2.541 -32.312 -19.25 1 76.62 313 PHE A N 1
ATOM 2421 C CA . PHE A 1 313 ? -3.156 -33.625 -19.344 1 76.62 313 PHE A CA 1
ATOM 2422 C C . PHE A 1 313 ? -2.395 -34.656 -18.516 1 76.62 313 PHE A C 1
ATOM 2424 O O . PHE A 1 313 ? -3.002 -35.469 -17.797 1 76.62 313 PHE A O 1
ATOM 2431 N N . ARG A 1 314 ? -1.194 -34.625 -18.625 1 82.56 314 ARG A N 1
ATOM 2432 C CA . ARG A 1 314 ? -0.344 -35.531 -17.891 1 82.56 314 ARG A CA 1
ATOM 2433 C C . ARG A 1 314 ? -0.514 -35.375 -16.391 1 82.56 314 ARG A C 1
ATOM 2435 O O . ARG A 1 314 ? -0.651 -36.375 -15.656 1 82.56 314 ARG A O 1
ATOM 2442 N N . LEU A 1 315 ? -0.513 -34.188 -16 1 80.75 315 LEU A N 1
ATOM 2443 C CA . LEU A 1 315 ? -0.608 -33.875 -14.57 1 80.75 315 LEU A CA 1
ATOM 2444 C C . LEU A 1 315 ? -1.98 -34.281 -14.031 1 80.75 315 LEU A C 1
ATOM 2446 O O . LEU A 1 315 ? -2.09 -34.781 -12.914 1 80.75 315 LEU A O 1
ATOM 2450 N N . LEU A 1 316 ? -2.969 -33.938 -14.781 1 77.19 316 LEU A N 1
ATOM 2451 C CA . LEU A 1 316 ? -4.312 -34.344 -14.383 1 77.19 316 LEU A CA 1
ATOM 2452 C C . LEU A 1 316 ? -4.395 -35.875 -14.195 1 77.19 316 LEU A C 1
ATOM 2454 O O . LEU A 1 316 ? -4.91 -36.344 -13.18 1 77.19 316 LEU A O 1
ATOM 2458 N N . ASN A 1 317 ? -3.896 -36.562 -15.141 1 78.19 317 ASN A N 1
ATOM 2459 C CA . ASN A 1 317 ? -3.943 -38.031 -15.07 1 78.19 317 ASN A CA 1
ATOM 2460 C C . ASN A 1 317 ? -3.133 -38.562 -13.891 1 78.19 317 ASN A C 1
ATOM 2462 O O . ASN A 1 317 ? -3.518 -39.531 -13.258 1 78.19 317 ASN A O 1
ATOM 2466 N N . LYS A 1 318 ? -2.18 -37.875 -13.656 1 84.19 318 LYS A N 1
ATOM 2467 C CA . LYS A 1 318 ? -1.284 -38.344 -12.602 1 84.19 318 LYS A CA 1
ATOM 2468 C C . LYS A 1 318 ? -1.894 -38.125 -11.227 1 84.19 318 LYS A C 1
ATOM 2470 O O . LYS A 1 318 ? -1.779 -38.969 -10.336 1 84.19 318 LYS A O 1
ATOM 2475 N N . TYR A 1 319 ? -2.539 -37.031 -11.039 1 85.06 319 TYR A N 1
ATOM 2476 C CA . TYR A 1 319 ? -2.869 -36.625 -9.68 1 85.06 319 TYR A CA 1
ATOM 2477 C C . TYR A 1 319 ? -4.367 -36.719 -9.422 1 85.06 319 TYR A C 1
ATOM 2479 O O . TYR A 1 319 ? -4.809 -36.688 -8.273 1 85.06 319 TYR A O 1
ATOM 2487 N N . ARG A 1 320 ? -5.223 -36.844 -10.391 1 77 320 ARG A N 1
ATOM 2488 C CA . ARG A 1 320 ? -6.672 -36.719 -10.289 1 77 320 ARG A CA 1
ATOM 2489 C C . ARG A 1 320 ? -7.227 -37.719 -9.258 1 77 320 ARG A C 1
ATOM 2491 O O . ARG A 1 320 ? -8.203 -37.406 -8.562 1 77 320 ARG A O 1
ATOM 2498 N N . ASP A 1 321 ? -6.617 -38.781 -9.109 1 76.06 321 ASP A N 1
ATOM 2499 C CA . ASP A 1 321 ? -7.152 -39.812 -8.203 1 76.06 321 ASP A CA 1
ATOM 2500 C C . ASP A 1 321 ? -6.508 -39.719 -6.824 1 76.06 321 ASP A C 1
ATOM 2502 O O . ASP A 1 321 ? -6.934 -40.375 -5.887 1 76.06 321 ASP A O 1
ATOM 2506 N N . GLN A 1 322 ? -5.621 -38.844 -6.785 1 78.44 322 GLN A N 1
ATOM 2507 C CA . GLN A 1 322 ? -4.863 -38.812 -5.539 1 78.44 322 GLN A CA 1
ATOM 2508 C C . GLN A 1 322 ? -5.18 -37.562 -4.746 1 78.44 322 GLN A C 1
ATOM 2510 O O . GLN A 1 322 ? -5.105 -37.562 -3.514 1 78.44 322 GLN A O 1
ATOM 2515 N N . TYR A 1 323 ? -5.496 -36.531 -5.426 1 77.25 323 TYR A N 1
ATOM 2516 C CA . TYR A 1 323 ? -5.672 -35.219 -4.777 1 77.25 323 TYR A CA 1
ATOM 2517 C C . TYR A 1 323 ? -6.973 -34.562 -5.219 1 77.25 323 TYR A C 1
ATOM 2519 O O . TYR A 1 323 ? -7.543 -34.938 -6.25 1 77.25 323 TYR A O 1
ATOM 2527 N N . CYS A 1 324 ? -7.531 -33.625 -4.395 1 72.75 324 CYS A N 1
ATOM 2528 C CA . CYS A 1 324 ? -8.625 -32.75 -4.793 1 72.75 324 CYS A CA 1
ATOM 2529 C C . CYS A 1 324 ? -8.141 -31.656 -5.754 1 72.75 324 CYS A C 1
ATOM 2531 O O . CYS A 1 324 ? -7.543 -30.672 -5.332 1 72.75 324 CYS A O 1
ATOM 2533 N N . MET A 1 325 ? -8.266 -31.906 -7.016 1 76.31 325 MET A N 1
ATOM 2534 C CA . MET A 1 325 ? -7.641 -30.969 -7.953 1 76.31 325 MET A CA 1
ATOM 2535 C C . MET A 1 325 ? -8.547 -30.719 -9.156 1 76.31 325 MET A C 1
ATOM 2537 O O . MET A 1 325 ? -9.469 -31.5 -9.422 1 76.31 325 MET A O 1
ATOM 2541 N N . PHE A 1 326 ? -8.477 -29.484 -9.688 1 73.5 326 PHE A N 1
ATOM 2542 C CA . PHE A 1 326 ? -9.148 -29.062 -10.906 1 73.5 326 PHE A CA 1
ATOM 2543 C C . PHE A 1 326 ? -8.156 -28.406 -11.867 1 73.5 326 PHE A C 1
ATOM 2545 O O . PHE A 1 326 ? -7.176 -27.797 -11.43 1 73.5 326 PHE A O 1
ATOM 2552 N N . ASN A 1 327 ? -8.273 -28.812 -13.141 1 66.75 327 ASN A N 1
ATOM 2553 C CA . ASN A 1 327 ? -7.449 -28.172 -14.156 1 66.75 327 ASN A CA 1
ATOM 2554 C C . ASN A 1 327 ? -8.305 -27.406 -15.172 1 66.75 327 ASN A C 1
ATOM 2556 O O . ASN A 1 327 ? -8.992 -28.031 -15.992 1 66.75 327 ASN A O 1
ATOM 2560 N N . ASP A 1 328 ? -8.258 -26.094 -15.156 1 66.38 328 ASP A N 1
ATOM 2561 C CA . ASP A 1 328 ? -9.086 -25.234 -16 1 66.38 328 ASP A CA 1
ATOM 2562 C C . ASP A 1 328 ? -8.641 -25.328 -17.469 1 66.38 328 ASP A C 1
ATOM 2564 O O . ASP A 1 328 ? -9.43 -25.047 -18.375 1 66.38 328 ASP A O 1
ATOM 2568 N N . ASP A 1 329 ? -7.43 -25.688 -17.672 1 66.56 329 ASP A N 1
ATOM 2569 C CA . ASP A 1 329 ? -6.895 -25.734 -19.031 1 66.56 329 ASP A CA 1
ATOM 2570 C C . ASP A 1 329 ? -7.59 -26.812 -19.859 1 66.56 329 ASP A C 1
ATOM 2572 O O . ASP A 1 329 ? -7.629 -26.734 -21.078 1 66.56 329 ASP A O 1
ATOM 2576 N N . ILE A 1 330 ? -7.934 -27.781 -19.188 1 50.38 330 ILE A N 1
ATOM 2577 C CA . ILE A 1 330 ? -8.586 -28.891 -19.859 1 50.38 330 ILE A CA 1
ATOM 2578 C C . ILE A 1 330 ? -10.102 -28.75 -19.766 1 50.38 330 ILE A C 1
ATOM 2580 O O . ILE A 1 330 ? -10.82 -29.031 -20.719 1 50.38 330 ILE A O 1
ATOM 2584 N N . GLN A 1 331 ? -10.492 -28.188 -18.594 1 49.84 331 GLN A N 1
ATOM 2585 C CA . GLN A 1 331 ? -11.93 -28.219 -18.328 1 49.84 331 GLN A CA 1
ATOM 2586 C C . GLN A 1 331 ? -12.625 -27 -18.922 1 49.84 331 GLN A C 1
ATOM 2588 O O . GLN A 1 331 ? -13.844 -26.969 -19.047 1 49.84 331 GLN A O 1
ATOM 2593 N N . GLU A 1 332 ? -12.008 -25.797 -19.188 1 48.38 332 GLU A N 1
ATOM 2594 C CA . GLU A 1 332 ? -12.633 -24.641 -19.828 1 48.38 332 GLU A CA 1
ATOM 2595 C C . GLU A 1 332 ? -13.195 -25.016 -21.203 1 48.38 332 GLU A C 1
ATOM 2597 O O . GLU A 1 332 ? -13.977 -24.25 -21.781 1 48.38 332 GLU A O 1
ATOM 2602 N N . SER A 1 333 ? -12.672 -25.844 -22.016 1 36.84 333 SER A N 1
ATOM 2603 C CA . SER A 1 333 ? -13.383 -26.047 -23.281 1 36.84 333 SER A CA 1
ATOM 2604 C C . SER A 1 333 ? -14.883 -26.188 -23.047 1 36.84 333 SER A C 1
ATOM 2606 O O . SER A 1 333 ? -15.672 -26.078 -23.984 1 36.84 333 SER A O 1
ATOM 2608 N N . ARG A 1 334 ? -15.375 -26.875 -22.109 1 33 334 ARG A N 1
ATOM 2609 C CA . ARG A 1 334 ? -16.828 -27.062 -22.047 1 33 334 ARG A CA 1
ATOM 2610 C C . ARG A 1 334 ? -17.469 -25.938 -21.234 1 33 334 ARG A C 1
ATOM 2612 O O . ARG A 1 334 ? -18.703 -25.875 -21.141 1 33 334 ARG A O 1
ATOM 2619 N N . TRP A 1 335 ? -16.922 -25.234 -20.109 1 32.69 335 TRP A N 1
ATOM 2620 C CA . TRP A 1 335 ? -17.703 -24.562 -19.078 1 32.69 335 TRP A CA 1
ATOM 2621 C C . TRP A 1 335 ? -17.844 -23.078 -19.375 1 32.69 335 TRP A C 1
ATOM 2623 O O . TRP A 1 335 ? -16.891 -22.312 -19.219 1 32.69 335 TRP A O 1
ATOM 2633 N N . ASP A 1 336 ? -18.438 -22.547 -20.266 1 37.16 336 ASP A N 1
ATOM 2634 C CA . ASP A 1 336 ? -18.969 -21.188 -20.188 1 37.16 336 ASP A CA 1
ATOM 2635 C C . ASP A 1 336 ? -19.312 -20.812 -18.75 1 37.16 336 ASP A C 1
ATOM 2637 O O . ASP A 1 336 ? -19.172 -19.656 -18.344 1 37.16 336 ASP A O 1
ATOM 2641 N N . GLY A 1 337 ? -20.234 -21.547 -17.922 1 36.16 337 GLY A N 1
ATOM 2642 C CA . GLY A 1 337 ? -20.906 -21.469 -16.625 1 36.16 337 GLY A CA 1
ATOM 2643 C C . GLY A 1 337 ? -20.078 -22.016 -15.484 1 36.16 337 GLY A C 1
ATOM 2644 O O . GLY A 1 337 ? -20.562 -22.141 -14.359 1 36.16 337 GLY A O 1
ATOM 2645 N N . GLN A 1 338 ? -18.969 -22.5 -15.586 1 36.03 338 GLN A N 1
ATOM 2646 C CA . GLN A 1 338 ? -18.234 -23.359 -14.664 1 36.03 338 GLN A CA 1
ATOM 2647 C C . GLN A 1 338 ? -17.5 -22.516 -13.602 1 36.03 338 GLN A C 1
ATOM 2649 O O . GLN A 1 338 ? -17.281 -22.984 -12.484 1 36.03 338 GLN A O 1
ATOM 2654 N N . GLU A 1 339 ? -17.047 -21.422 -13.875 1 44.94 339 GLU A N 1
ATOM 2655 C CA . GLU A 1 339 ? -16.406 -20.672 -12.797 1 44.94 339 GLU A CA 1
ATOM 2656 C C . GLU A 1 339 ? -17.344 -20.5 -11.602 1 44.94 339 GLU A C 1
ATOM 2658 O O . GLU A 1 339 ? -16.906 -20.594 -10.453 1 44.94 339 GLU A O 1
ATOM 2663 N N . ALA A 1 340 ? -18.625 -20.219 -11.984 1 40.84 340 ALA A N 1
ATOM 2664 C CA . ALA A 1 340 ? -19.641 -20.141 -10.945 1 40.84 340 ALA A CA 1
ATOM 2665 C C . ALA A 1 340 ? -19.812 -21.5 -10.25 1 40.84 340 ALA A C 1
ATOM 2667 O O . ALA A 1 340 ? -20.047 -21.547 -9.039 1 40.84 340 ALA A O 1
ATOM 2668 N N . LEU A 1 341 ? -19.719 -22.547 -11.078 1 38.53 341 LEU A N 1
ATOM 2669 C CA . LEU A 1 341 ? -20 -23.891 -10.602 1 38.53 341 LEU A CA 1
ATOM 2670 C C . LEU A 1 341 ? -18.875 -24.375 -9.688 1 38.53 341 LEU A C 1
ATOM 2672 O O . LEU A 1 341 ? -19.141 -25.016 -8.664 1 38.53 341 LEU A O 1
ATOM 2676 N N . GLU A 1 342 ? -17.672 -24.016 -10.055 1 46.03 342 GLU A N 1
ATOM 2677 C CA . GLU A 1 342 ? -16.531 -24.469 -9.242 1 46.03 342 GLU A CA 1
ATOM 2678 C C . GLU A 1 342 ? -16.516 -23.766 -7.887 1 46.03 342 GLU A C 1
ATOM 2680 O O . GLU A 1 342 ? -16.234 -24.391 -6.863 1 46.03 342 GLU A O 1
ATOM 2685 N N . ALA A 1 343 ? -16.812 -22.531 -7.906 1 46.56 343 ALA A N 1
ATOM 2686 C CA . ALA A 1 343 ? -16.984 -21.828 -6.633 1 46.56 343 ALA A CA 1
ATOM 2687 C C . ALA A 1 343 ? -18.141 -22.422 -5.836 1 46.56 343 ALA A C 1
ATOM 2689 O O . ALA A 1 343 ? -18.062 -22.516 -4.609 1 46.56 343 ALA A O 1
ATOM 2690 N N . ARG A 1 344 ? -19.203 -22.766 -6.605 1 41.84 344 ARG A N 1
ATOM 2691 C CA . ARG A 1 344 ? -20.328 -23.438 -5.945 1 41.84 344 ARG A CA 1
ATOM 2692 C C . ARG A 1 344 ? -19.891 -24.812 -5.406 1 41.84 344 ARG A C 1
ATOM 2694 O O . ARG A 1 344 ? -20.359 -25.234 -4.344 1 41.84 344 ARG A O 1
ATOM 2701 N N . THR A 1 345 ? -19.094 -25.469 -6.184 1 41.16 345 THR A N 1
ATOM 2702 C CA . THR A 1 345 ? -18.641 -26.781 -5.715 1 41.16 345 THR A CA 1
ATOM 2703 C C . THR A 1 345 ? -17.766 -26.641 -4.48 1 41.16 345 THR A C 1
ATOM 2705 O O . THR A 1 345 ? -17.812 -27.469 -3.568 1 41.16 345 THR A O 1
ATOM 2708 N N . LEU A 1 346 ? -16.906 -25.641 -4.516 1 44.22 346 LEU A N 1
ATOM 2709 C CA . LEU A 1 346 ? -16.094 -25.422 -3.328 1 44.22 346 LEU A CA 1
ATOM 2710 C C . LEU A 1 346 ? -16.969 -25.109 -2.119 1 44.22 346 LEU A C 1
ATOM 2712 O O . LEU A 1 346 ? -16.641 -25.5 -0.995 1 44.22 346 LEU A O 1
ATOM 2716 N N . ARG A 1 347 ? -17.984 -24.406 -2.367 1 41.59 347 ARG A N 1
ATOM 2717 C CA . ARG A 1 347 ? -18.922 -24.234 -1.268 1 41.59 347 ARG A CA 1
ATOM 2718 C C . ARG A 1 347 ? -19.594 -25.562 -0.925 1 41.59 347 ARG A C 1
ATOM 2720 O O . ARG A 1 347 ? -19.906 -25.828 0.238 1 41.59 347 ARG A O 1
ATOM 2727 N N . ALA A 1 348 ? -20.016 -26.359 -2.068 1 36.66 348 ALA A N 1
ATOM 2728 C CA . ALA A 1 348 ? -20.719 -27.625 -1.847 1 36.66 348 ALA A CA 1
ATOM 2729 C C . ALA A 1 348 ? -19.766 -28.719 -1.385 1 36.66 348 ALA A C 1
ATOM 2731 O O . ALA A 1 348 ? -20.188 -29.734 -0.845 1 36.66 348 ALA A O 1
ATOM 2732 N N . GLY A 1 349 ? -18.578 -28.766 -1.871 1 38.56 349 GLY A N 1
ATOM 2733 C CA . GLY A 1 349 ? -17.703 -29.906 -1.674 1 38.56 349 GLY A CA 1
ATOM 2734 C C . GLY A 1 349 ? -17.422 -30.203 -0.211 1 38.56 349 GLY A C 1
ATOM 2735 O O . GLY A 1 349 ? -16.547 -31.016 0.109 1 38.56 349 GLY A O 1
ATOM 2736 N N . SER A 1 350 ? -17.578 -29.609 0.816 1 35.28 350 SER A N 1
ATOM 2737 C CA . SER A 1 350 ? -17.359 -30.547 1.904 1 35.28 350 SER A CA 1
ATOM 2738 C C . SER A 1 350 ? -18.141 -31.844 1.682 1 35.28 350 SER A C 1
ATOM 2740 O O . SER A 1 350 ? -17.812 -32.875 2.252 1 35.28 350 SER A O 1
ATOM 2742 N N . GLN A 1 351 ? -19.406 -31.922 1.172 1 30.17 351 GLN A N 1
ATOM 2743 C CA . GLN A 1 351 ? -20.094 -33.219 1.181 1 30.17 351 GLN A CA 1
ATOM 2744 C C . GLN A 1 351 ? -19.891 -33.938 -0.137 1 30.17 351 GLN A C 1
ATOM 2746 O O . GLN A 1 351 ? -19.922 -35.188 -0.174 1 30.17 351 GLN A O 1
ATOM 2751 N N . ARG A 1 352 ? -20.203 -33.625 -1.495 1 31.16 352 ARG A N 1
ATOM 2752 C CA . ARG A 1 352 ? -20.516 -34.562 -2.58 1 31.16 352 ARG A CA 1
ATOM 2753 C C . ARG A 1 352 ? -19.234 -35.031 -3.283 1 31.16 352 ARG A C 1
ATOM 2755 O O . ARG A 1 352 ? -18.328 -34.219 -3.52 1 31.16 352 ARG A O 1
ATOM 2762 N N . LYS A 1 353 ? -18.953 -36.406 -3.344 1 31.64 353 LYS A N 1
ATOM 2763 C CA . LYS A 1 353 ? -18.312 -37.312 -4.289 1 31.64 353 LYS A CA 1
ATOM 2764 C C . LYS A 1 353 ? -18.656 -36.969 -5.727 1 31.64 353 LYS A C 1
ATOM 2766 O O . LYS A 1 353 ? -19.812 -37.062 -6.141 1 31.64 353 LYS A O 1
ATOM 2771 N N . VAL A 1 354 ? -18.266 -35.812 -6.379 1 28.23 354 VAL A N 1
ATOM 2772 C CA . VAL A 1 354 ? -18.594 -35.625 -7.785 1 28.23 354 VAL A CA 1
ATOM 2773 C C . VAL A 1 354 ? -18.172 -36.844 -8.586 1 28.23 354 VAL A C 1
ATOM 2775 O O . VAL A 1 354 ? -16.969 -37.125 -8.75 1 28.23 354 VAL A O 1
ATOM 2778 N N . THR A 1 355 ? -18.75 -38 -8.492 1 24.62 355 THR A N 1
ATOM 2779 C CA . THR A 1 355 ? -18.734 -39.188 -9.352 1 24.62 355 THR A CA 1
ATOM 2780 C C . THR A 1 355 ? -19 -38.781 -10.805 1 24.62 355 THR A C 1
ATOM 2782 O O . THR A 1 355 ? -20 -38.125 -11.102 1 24.62 355 THR A O 1
ATOM 2785 N N . GLY A 1 356 ? -18 -38.344 -11.594 1 22.09 356 GLY A N 1
ATOM 2786 C CA . GLY A 1 356 ? -18.188 -38.469 -13.031 1 22.09 356 GLY A CA 1
ATOM 2787 C C . GLY A 1 356 ? -18.844 -39.75 -13.445 1 22.09 356 GLY A C 1
ATOM 2788 O O . GLY A 1 356 ? -18.281 -40.844 -13.234 1 22.09 356 GLY A O 1
ATOM 2789 N N . SER A 1 357 ? -20.203 -39.969 -13.18 1 20.58 357 SER A N 1
ATOM 2790 C CA . SER A 1 357 ? -20.812 -40.812 -14.211 1 20.58 357 SER A CA 1
ATOM 2791 C C . SER A 1 357 ? -20.859 -40.094 -15.555 1 20.58 357 SER A C 1
ATOM 2793 O O . SER A 1 357 ? -21 -38.875 -15.609 1 20.58 357 SER A O 1
ATOM 2795 N N . MET B 1 1 ? 43.5 2.385 -36.406 1 21.89 1 MET B N 1
ATOM 2796 C CA . MET B 1 1 ? 43.969 1.014 -36.219 1 21.89 1 MET B CA 1
ATOM 2797 C C . MET B 1 1 ? 43.688 0.531 -34.812 1 21.89 1 MET B C 1
ATOM 2799 O O . MET B 1 1 ? 44.312 -0.443 -34.344 1 21.89 1 MET B O 1
ATOM 2803 N N . TYR B 1 2 ? 42.969 1.276 -33.906 1 24.95 2 TYR B N 1
ATOM 2804 C CA . TYR B 1 2 ? 43.031 1.204 -32.469 1 24.95 2 TYR B CA 1
ATOM 2805 C C . TYR B 1 2 ? 42.625 -0.184 -31.969 1 24.95 2 TYR B C 1
ATOM 2807 O O . TYR B 1 2 ? 41.719 -0.805 -32.5 1 24.95 2 TYR B O 1
ATOM 2815 N N . GLY B 1 3 ? 43.562 -0.938 -31.422 1 21.19 3 GLY B N 1
ATOM 2816 C CA . GLY B 1 3 ? 43.719 -2.334 -31.031 1 21.19 3 GLY B CA 1
ATOM 2817 C C . GLY B 1 3 ? 42.594 -2.809 -30.109 1 21.19 3 GLY B C 1
ATOM 2818 O O . GLY B 1 3 ? 42.156 -2.061 -29.25 1 21.19 3 GLY B O 1
ATOM 2819 N N . ARG B 1 4 ? 41.781 -3.857 -30.5 1 23.91 4 ARG B N 1
ATOM 2820 C CA . ARG B 1 4 ? 40.531 -4.43 -30.047 1 23.91 4 ARG B CA 1
ATOM 2821 C C . ARG B 1 4 ? 40.688 -5.117 -28.688 1 23.91 4 ARG B C 1
ATOM 2823 O O . ARG B 1 4 ? 41.5 -6.039 -28.547 1 23.91 4 ARG B O 1
ATOM 2830 N N . PRO B 1 5 ? 40.594 -4.395 -27.484 1 24.84 5 PRO B N 1
ATOM 2831 C CA . PRO B 1 5 ? 41.062 -4.988 -26.234 1 24.84 5 PRO B CA 1
ATOM 2832 C C . PRO B 1 5 ? 40.469 -6.367 -25.969 1 24.84 5 PRO B C 1
ATOM 2834 O O . PRO B 1 5 ? 39.375 -6.664 -26.453 1 24.84 5 PRO B O 1
ATOM 2837 N N . THR B 1 6 ? 41.219 -7.41 -25.844 1 22.86 6 THR B N 1
ATOM 2838 C CA . THR B 1 6 ? 41.094 -8.852 -25.641 1 22.86 6 THR B CA 1
ATOM 2839 C C . THR B 1 6 ? 40.281 -9.156 -24.391 1 22.86 6 THR B C 1
ATOM 2841 O O . THR B 1 6 ? 40.531 -8.586 -23.328 1 22.86 6 THR B O 1
ATOM 2844 N N . LEU B 1 7 ? 39 -9.547 -24.5 1 22.95 7 LEU B N 1
ATOM 2845 C CA . LEU B 1 7 ? 37.906 -9.875 -23.562 1 22.95 7 LEU B CA 1
ATOM 2846 C C . LEU B 1 7 ? 38.312 -11.016 -22.641 1 22.95 7 LEU B C 1
ATOM 2848 O O . LEU B 1 7 ? 38.562 -12.141 -23.109 1 22.95 7 LEU B O 1
ATOM 2852 N N . GLY B 1 8 ? 39.25 -10.727 -21.688 1 22.3 8 GLY B N 1
ATOM 2853 C CA . GLY B 1 8 ? 39.875 -11.727 -20.828 1 22.3 8 GLY B CA 1
ATOM 2854 C C . GLY B 1 8 ? 38.906 -12.742 -20.297 1 22.3 8 GLY B C 1
ATOM 2855 O O . GLY B 1 8 ? 37.688 -12.508 -20.312 1 22.3 8 GLY B O 1
ATOM 2856 N N . THR B 1 9 ? 39.312 -13.992 -20.031 1 23.36 9 THR B N 1
ATOM 2857 C CA . THR B 1 9 ? 38.844 -15.32 -19.656 1 23.36 9 THR B CA 1
ATOM 2858 C C . THR B 1 9 ? 38.125 -15.297 -18.312 1 23.36 9 THR B C 1
ATOM 2860 O O . THR B 1 9 ? 38.625 -14.688 -17.359 1 23.36 9 THR B O 1
ATOM 2863 N N . GLY B 1 10 ? 36.844 -15.281 -18.203 1 20 10 GLY B N 1
ATOM 2864 C CA . GLY B 1 10 ? 35.875 -15.18 -17.156 1 20 10 GLY B CA 1
ATOM 2865 C C . GLY B 1 10 ? 36.094 -16.172 -16.031 1 20 10 GLY B C 1
ATOM 2866 O O . GLY B 1 10 ? 35.969 -17.375 -16.219 1 20 10 GLY B O 1
ATOM 2867 N N . ALA B 1 11 ? 37.156 -16.047 -15.188 1 24.77 11 ALA B N 1
ATOM 2868 C CA . ALA B 1 11 ? 37.594 -16.922 -14.094 1 24.77 11 ALA B CA 1
ATOM 2869 C C . ALA B 1 11 ? 36.406 -17.406 -13.281 1 24.77 11 ALA B C 1
ATOM 2871 O O . ALA B 1 11 ? 35.375 -16.719 -13.188 1 24.77 11 ALA B O 1
ATOM 2872 N N . GLY B 1 12 ? 36.344 -18.641 -12.945 1 21.36 12 GLY B N 1
ATOM 2873 C CA . GLY B 1 12 ? 35.438 -19.594 -12.305 1 21.36 12 GLY B CA 1
ATOM 2874 C C . GLY B 1 12 ? 35.125 -19.234 -10.867 1 21.36 12 GLY B C 1
ATOM 2875 O O . GLY B 1 12 ? 36.031 -19.016 -10.062 1 21.36 12 GLY B O 1
ATOM 2876 N N . PHE B 1 13 ? 34.25 -18.422 -10.516 1 21.11 13 PHE B N 1
ATOM 2877 C CA . PHE B 1 13 ? 33.906 -17.938 -9.18 1 21.11 13 PHE B CA 1
ATOM 2878 C C . PHE B 1 13 ? 33.719 -19.109 -8.219 1 21.11 13 PHE B C 1
ATOM 2880 O O . PHE B 1 13 ? 32.812 -19.922 -8.375 1 21.11 13 PHE B O 1
ATOM 2887 N N . GLU B 1 14 ? 34.719 -19.656 -7.688 1 21.77 14 GLU B N 1
ATOM 2888 C CA . GLU B 1 14 ? 34.719 -20.672 -6.645 1 21.77 14 GLU B CA 1
ATOM 2889 C C . GLU B 1 14 ? 33.844 -20.25 -5.473 1 21.77 14 GLU B C 1
ATOM 2891 O O . GLU B 1 14 ? 34.031 -19.172 -4.906 1 21.77 14 GLU B O 1
ATOM 2896 N N . ALA B 1 15 ? 32.656 -20.766 -5.344 1 25.33 15 ALA B N 1
ATOM 2897 C CA . ALA B 1 15 ? 31.625 -20.594 -4.332 1 25.33 15 ALA B CA 1
ATOM 2898 C C . ALA B 1 15 ? 32.188 -20.844 -2.932 1 25.33 15 ALA B C 1
ATOM 2900 O O . ALA B 1 15 ? 32.656 -21.938 -2.637 1 25.33 15 ALA B O 1
ATOM 2901 N N . SER B 1 16 ? 32.844 -19.891 -2.289 1 24.2 16 SER B N 1
ATOM 2902 C CA . SER B 1 16 ? 33.375 -20.094 -0.95 1 24.2 16 SER B CA 1
ATOM 2903 C C . SER B 1 16 ? 32.375 -20.781 -0.039 1 24.2 16 SER B C 1
ATOM 2905 O O . SER B 1 16 ? 31.172 -20.609 -0.181 1 24.2 16 SER B O 1
ATOM 2907 N N . PRO B 1 17 ? 32.656 -21.828 0.727 1 25.95 17 PRO B N 1
ATOM 2908 C CA . PRO B 1 17 ? 31.781 -22.672 1.567 1 25.95 17 PRO B CA 1
ATOM 2909 C C . PRO B 1 17 ? 31.031 -21.859 2.617 1 25.95 17 PRO B C 1
ATOM 2911 O O . PRO B 1 17 ? 31.453 -20.766 2.994 1 25.95 17 PRO B O 1
ATOM 2914 N N . PRO B 1 18 ? 29.797 -22.109 2.818 1 24.42 18 PRO B N 1
ATOM 2915 C CA . PRO B 1 18 ? 28.922 -21.359 3.727 1 24.42 18 PRO B CA 1
ATOM 2916 C C . PRO B 1 18 ? 29.5 -21.25 5.141 1 24.42 18 PRO B C 1
ATOM 2918 O O . PRO B 1 18 ? 30.172 -22.172 5.605 1 24.42 18 PRO B O 1
ATOM 2921 N N . PRO B 1 19 ? 29.891 -20.172 5.555 1 26.56 19 PRO B N 1
ATOM 2922 C CA . PRO B 1 19 ? 30.594 -20.094 6.836 1 26.56 19 PRO B CA 1
ATOM 2923 C C . PRO B 1 19 ? 29.859 -20.812 7.957 1 26.56 19 PRO B C 1
ATOM 2925 O O . PRO B 1 19 ? 28.641 -21 7.887 1 26.56 19 PRO B O 1
ATOM 2928 N N . ALA B 1 20 ? 30.422 -21.625 8.852 1 27.52 20 ALA B N 1
ATOM 2929 C CA . ALA B 1 20 ? 30 -22.453 9.969 1 27.52 20 ALA B CA 1
ATOM 2930 C C . ALA B 1 20 ? 29.156 -21.656 10.961 1 27.52 20 ALA B C 1
ATOM 2932 O O . ALA B 1 20 ? 29.328 -20.453 11.109 1 27.52 20 ALA B O 1
ATOM 2933 N N . PRO B 1 21 ? 28.016 -22.172 11.414 1 26.25 21 PRO B N 1
ATOM 2934 C CA . PRO B 1 21 ? 27.094 -21.531 12.328 1 26.25 21 PRO B CA 1
ATOM 2935 C C . PRO B 1 21 ? 27.766 -21.031 13.602 1 26.25 21 PRO B C 1
ATOM 2937 O O . PRO B 1 21 ? 28.781 -21.578 14.023 1 26.25 21 PRO B O 1
ATOM 2940 N N . PRO B 1 22 ? 27.672 -19.891 13.977 1 26.52 22 PRO B N 1
ATOM 2941 C CA . PRO B 1 22 ? 28.469 -19.531 15.148 1 26.52 22 PRO B CA 1
ATOM 2942 C C . PRO B 1 22 ? 28.172 -20.391 16.375 1 26.52 22 PRO B C 1
ATOM 2944 O O . PRO B 1 22 ? 27.062 -20.938 16.484 1 26.52 22 PRO B O 1
ATOM 2947 N N . PRO B 1 23 ? 28.953 -21 17.266 1 25.2 23 PRO B N 1
ATOM 2948 C CA . PRO B 1 23 ? 28.844 -21.969 18.344 1 25.2 23 PRO B CA 1
ATOM 2949 C C . PRO B 1 23 ? 27.734 -21.625 19.344 1 25.2 23 PRO B C 1
ATOM 2951 O O . PRO B 1 23 ? 27.172 -22.516 19.969 1 25.2 23 PRO B O 1
ATOM 2954 N N . GLY B 1 24 ? 27.594 -20.422 19.906 1 25.8 24 GLY B N 1
ATOM 2955 C CA . GLY B 1 24 ? 26.953 -20.094 21.172 1 25.8 24 GLY B CA 1
ATOM 2956 C C . GLY B 1 24 ? 25.438 -20.078 21.078 1 25.8 24 GLY B C 1
ATOM 2957 O O . GLY B 1 24 ? 24.766 -19.484 21.938 1 25.8 24 GLY B O 1
ATOM 2958 N N . TRP B 1 25 ? 24.828 -20.609 20.062 1 23.36 25 TRP B N 1
ATOM 2959 C CA . TRP B 1 25 ? 23.359 -20.609 19.969 1 23.36 25 TRP B CA 1
ATOM 2960 C C . TRP B 1 25 ? 22.75 -21.531 21.016 1 23.36 25 TRP B C 1
ATOM 2962 O O . TRP B 1 25 ? 22.781 -22.766 20.859 1 23.36 25 TRP B O 1
ATOM 2972 N N . ARG B 1 26 ? 23.062 -21.281 22.328 1 23.28 26 ARG B N 1
ATOM 2973 C CA . ARG B 1 26 ? 22.422 -22.188 23.281 1 23.28 26 ARG B CA 1
ATOM 2974 C C . ARG B 1 26 ? 20.922 -21.969 23.312 1 23.28 26 ARG B C 1
ATOM 2976 O O . ARG B 1 26 ? 20.438 -20.844 23.156 1 23.28 26 ARG B O 1
ATOM 2983 N N . ASP B 1 27 ? 20.141 -23 23.062 1 23.66 27 ASP B N 1
ATOM 2984 C CA . ASP B 1 27 ? 18.719 -23.281 23.188 1 23.66 27 ASP B CA 1
ATOM 2985 C C . ASP B 1 27 ? 18.219 -22.906 24.578 1 23.66 27 ASP B C 1
ATOM 2987 O O . ASP B 1 27 ? 18.281 -23.703 25.516 1 23.66 27 ASP B O 1
ATOM 2991 N N . GLU B 1 28 ? 18.562 -21.734 25.062 1 24.8 28 GLU B N 1
ATOM 2992 C CA . GLU B 1 28 ? 18.25 -21.531 26.484 1 24.8 28 GLU B CA 1
ATOM 2993 C C . GLU B 1 28 ? 16.75 -21.516 26.719 1 24.8 28 GLU B C 1
ATOM 2995 O O . GLU B 1 28 ? 16.297 -21.141 27.812 1 24.8 28 GLU B O 1
ATOM 3000 N N . GLY B 1 29 ? 15.867 -21.703 25.766 1 23.84 29 GLY B N 1
ATOM 3001 C CA . GLY B 1 29 ? 14.492 -21.469 26.188 1 23.84 29 GLY B CA 1
ATOM 3002 C C . GLY B 1 29 ? 13.969 -22.531 27.141 1 23.84 29 GLY B C 1
ATOM 3003 O O . GLY B 1 29 ? 13.25 -23.438 26.719 1 23.84 29 GLY B O 1
ATOM 3004 N N . ARG B 1 30 ? 14.766 -23.078 28.047 1 22.41 30 ARG B N 1
ATOM 3005 C CA . ARG B 1 30 ? 14.086 -24 28.953 1 22.41 30 ARG B CA 1
ATOM 3006 C C . ARG B 1 30 ? 13.031 -23.281 29.781 1 22.41 30 ARG B C 1
ATOM 3008 O O . ARG B 1 30 ? 13.359 -22.547 30.703 1 22.41 30 ARG B O 1
ATOM 3015 N N . ILE B 1 31 ? 12.016 -22.734 29.141 1 22.88 31 ILE B N 1
ATOM 3016 C CA . ILE B 1 31 ? 10.961 -22.297 30.062 1 22.88 31 ILE B CA 1
ATOM 3017 C C . ILE B 1 31 ? 10.602 -23.422 31.016 1 22.88 31 ILE B C 1
ATOM 3019 O O . ILE B 1 31 ? 10.508 -24.594 30.609 1 22.88 31 ILE B O 1
ATOM 3023 N N . GLY B 1 32 ? 10.891 -23.219 32.188 1 21.23 32 GLY B N 1
ATOM 3024 C CA . GLY B 1 32 ? 10.602 -24.031 33.375 1 21.23 32 GLY B CA 1
ATOM 3025 C C . GLY B 1 32 ? 9.156 -24.469 33.438 1 21.23 32 GLY B C 1
ATOM 3026 O O . GLY B 1 32 ? 8.242 -23.641 33.281 1 21.23 32 GLY B O 1
ATOM 3027 N N . GLN B 1 33 ? 8.805 -25.703 33.125 1 21.59 33 GLN B N 1
ATOM 3028 C CA . GLN B 1 33 ? 7.629 -26.562 33.25 1 21.59 33 GLN B CA 1
ATOM 3029 C C . GLN B 1 33 ? 7.129 -26.594 34.688 1 21.59 33 GLN B C 1
ATOM 3031 O O . GLN B 1 33 ? 7.582 -27.406 35.5 1 21.59 33 GLN B O 1
ATOM 3036 N N . ASN B 1 34 ? 6.934 -25.453 35.375 1 20.47 34 ASN B N 1
ATOM 3037 C CA . ASN B 1 34 ? 6.398 -25.828 36.688 1 20.47 34 ASN B CA 1
ATOM 3038 C C . ASN B 1 34 ? 5.078 -26.578 36.562 1 20.47 34 ASN B C 1
ATOM 3040 O O . ASN B 1 34 ? 4.332 -26.359 35.594 1 20.47 34 ASN B O 1
ATOM 3044 N N . GLY B 1 35 ? 4.781 -27.719 37.312 1 21.48 35 GLY B N 1
ATOM 3045 C CA . GLY B 1 35 ? 3.969 -28.906 37.5 1 21.48 35 GLY B CA 1
ATOM 3046 C C . GLY B 1 35 ? 2.512 -28.594 37.781 1 21.48 35 GLY B C 1
ATOM 3047 O O . GLY B 1 35 ? 1.704 -29.5 38 1 21.48 35 GLY B O 1
ATOM 3048 N N . GLY B 1 36 ? 2.029 -27.453 38.375 1 21.77 36 GLY B N 1
ATOM 3049 C CA . GLY B 1 36 ? 0.764 -27.766 39.031 1 21.77 36 GLY B CA 1
ATOM 3050 C C . GLY B 1 36 ? -0.326 -28.141 38.031 1 21.77 36 GLY B C 1
ATOM 3051 O O . GLY B 1 36 ? -0.202 -27.891 36.844 1 21.77 36 GLY B O 1
ATOM 3052 N N . GLY B 1 37 ? -1.536 -28.828 38.375 1 22.64 37 GLY B N 1
ATOM 3053 C CA . GLY B 1 37 ? -2.572 -29.703 37.875 1 22.64 37 GLY B CA 1
ATOM 3054 C C . GLY B 1 37 ? -3.34 -29.109 36.688 1 22.64 37 GLY B C 1
ATOM 3055 O O . GLY B 1 37 ? -3.537 -29.766 35.688 1 22.64 37 GLY B O 1
ATOM 3056 N N . GLY B 1 38 ? -4.324 -28.156 37 1 22.5 38 GLY B N 1
ATOM 3057 C CA . GLY B 1 38 ? -5.648 -28.156 36.375 1 22.5 38 GLY B CA 1
ATOM 3058 C C . GLY B 1 38 ? -5.645 -27.719 34.938 1 22.5 38 GLY B C 1
ATOM 3059 O O . GLY B 1 38 ? -4.578 -27.578 34.312 1 22.5 38 GLY B O 1
ATOM 3060 N N . ARG B 1 39 ? -6.598 -26.5 34.531 1 24.12 39 ARG B N 1
ATOM 3061 C CA . ARG B 1 39 ? -7.344 -26.281 33.281 1 24.12 39 ARG B CA 1
ATOM 3062 C C . ARG B 1 39 ? -6.426 -25.797 32.156 1 24.12 39 ARG B C 1
ATOM 3064 O O . ARG B 1 39 ? -5.75 -24.781 32.312 1 24.12 39 ARG B O 1
ATOM 3071 N N . ARG B 1 40 ? -5.973 -26.594 31.25 1 24.55 40 ARG B N 1
ATOM 3072 C CA . ARG B 1 40 ? -4.98 -26.688 30.188 1 24.55 40 ARG B CA 1
ATOM 3073 C C . ARG B 1 40 ? -5.203 -25.594 29.141 1 24.55 40 ARG B C 1
ATOM 3075 O O . ARG B 1 40 ? -4.621 -25.641 28.047 1 24.55 40 ARG B O 1
ATOM 3082 N N . GLY B 1 41 ? -6.367 -24.891 29.297 1 24.08 41 GLY B N 1
ATOM 3083 C CA . GLY B 1 41 ? -6.723 -24.156 28.094 1 24.08 41 GLY B CA 1
ATOM 3084 C C . GLY B 1 41 ? -5.738 -23.047 27.766 1 24.08 41 GLY B C 1
ATOM 3085 O O . GLY B 1 41 ? -5.941 -21.891 28.172 1 24.08 41 GLY B O 1
ATOM 3086 N N . GLN B 1 42 ? -4.48 -23.25 28.141 1 23.64 42 GLN B N 1
ATOM 3087 C CA . GLN B 1 42 ? -3.504 -22.156 28.125 1 23.64 42 GLN B CA 1
ATOM 3088 C C . GLN B 1 42 ? -3.395 -21.531 26.734 1 23.64 42 GLN B C 1
ATOM 3090 O O . GLN B 1 42 ? -3.109 -22.234 25.766 1 23.64 42 GLN B O 1
ATOM 3095 N N . GLY B 1 43 ? -4.309 -20.578 26.531 1 24.97 43 GLY B N 1
ATOM 3096 C CA . GLY B 1 43 ? -4.359 -19.719 25.359 1 24.97 43 GLY B CA 1
ATOM 3097 C C . GLY B 1 43 ? -2.996 -19.219 24.922 1 24.97 43 GLY B C 1
ATOM 3098 O O . GLY B 1 43 ? -2.252 -18.656 25.719 1 24.97 43 GLY B O 1
ATOM 3099 N N . TRP B 1 44 ? -2.273 -20.094 24.234 1 24.27 44 TRP B N 1
ATOM 3100 C CA . TRP B 1 44 ? -0.93 -19.859 23.703 1 24.27 44 TRP B CA 1
ATOM 3101 C C . TRP B 1 44 ? -0.77 -18.422 23.219 1 24.27 44 TRP B C 1
A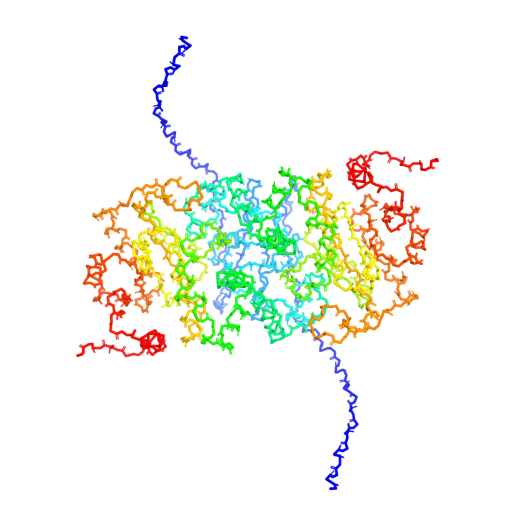TOM 3103 O O . TRP B 1 44 ? -1.602 -17.922 22.469 1 24.27 44 TRP B O 1
ATOM 3113 N N . ALA B 1 45 ? -0.315 -17.625 24.094 1 25.75 45 ALA B N 1
ATOM 3114 C CA . ALA B 1 45 ? 0.133 -16.25 23.875 1 25.75 45 ALA B CA 1
ATOM 3115 C C . ALA B 1 45 ? 1.124 -16.188 22.719 1 25.75 45 ALA B C 1
ATOM 3117 O O . ALA B 1 45 ? 2.152 -16.859 22.734 1 25.75 45 ALA B O 1
ATOM 3118 N N . ARG B 1 46 ? 0.648 -16.328 21.562 1 28.2 46 ARG B N 1
ATOM 3119 C CA . ARG B 1 46 ? 1.438 -16.156 20.344 1 28.2 46 ARG B CA 1
ATOM 3120 C C . ARG B 1 46 ? 2.334 -14.93 20.438 1 28.2 46 ARG B C 1
ATOM 3122 O O . ARG B 1 46 ? 1.846 -13.812 20.578 1 28.2 46 ARG B O 1
ATOM 3129 N N . LEU B 1 47 ? 3.494 -15.078 21.156 1 26.75 47 LEU B N 1
ATOM 3130 C CA . LEU B 1 47 ? 4.531 -14.094 21.453 1 26.75 47 LEU B CA 1
ATOM 3131 C C . LEU B 1 47 ? 5.246 -13.664 20.172 1 26.75 47 LEU B C 1
ATOM 3133 O O . LEU B 1 47 ? 5.609 -14.5 19.344 1 26.75 47 LEU B O 1
ATOM 3137 N N . CYS B 1 48 ? 4.832 -12.664 19.531 1 29.41 48 CYS B N 1
ATOM 3138 C CA . CYS B 1 48 ? 5.676 -12.023 18.531 1 29.41 48 CYS B CA 1
ATOM 3139 C C . CYS B 1 48 ? 7.043 -11.68 19.109 1 29.41 48 CYS B C 1
ATOM 3141 O O . CYS B 1 48 ? 7.137 -11.016 20.141 1 29.41 48 CYS B O 1
ATOM 3143 N N . ALA B 1 49 ? 7.988 -12.609 19.172 1 27.77 49 ALA B N 1
ATOM 3144 C CA . ALA B 1 49 ? 9.344 -12.414 19.672 1 27.77 49 ALA B CA 1
ATOM 3145 C C . ALA B 1 49 ? 10.148 -11.5 18.75 1 27.77 49 ALA B C 1
ATOM 3147 O O . ALA B 1 49 ? 9.969 -11.531 17.531 1 27.77 49 ALA B O 1
ATOM 3148 N N . HIS B 1 50 ? 10.32 -10.289 19.172 1 28.52 50 HIS B N 1
ATOM 3149 C CA . HIS B 1 50 ? 11.336 -9.398 18.609 1 28.52 50 HIS B CA 1
ATOM 3150 C C . HIS B 1 50 ? 12.719 -10.039 18.672 1 28.52 50 HIS B C 1
ATOM 3152 O O . HIS B 1 50 ? 13.18 -10.422 19.75 1 28.52 50 HIS B O 1
ATOM 3158 N N . LEU B 1 51 ? 13.062 -10.914 17.75 1 27.38 51 LEU B N 1
ATOM 3159 C CA . LEU B 1 51 ? 14.453 -11.352 17.797 1 27.38 51 LEU B CA 1
ATOM 3160 C C . LEU B 1 51 ? 15.391 -10.25 17.312 1 27.38 51 LEU B C 1
ATOM 3162 O O . LEU B 1 51 ? 15.164 -9.656 16.25 1 27.38 51 LEU B O 1
ATOM 3166 N N . SER B 1 52 ? 15.781 -9.375 18.25 1 26 52 SER B N 1
ATOM 3167 C CA . SER B 1 52 ? 16.875 -8.438 18.031 1 26 52 SER B CA 1
ATOM 3168 C C . SER B 1 52 ? 18.188 -9.156 17.75 1 26 52 SER B C 1
ATOM 3170 O O . SER B 1 52 ? 18.688 -9.906 18.609 1 26 52 SER B O 1
ATOM 3172 N N . ALA B 1 53 ? 18.328 -9.969 16.656 1 25.97 53 ALA B N 1
ATOM 3173 C CA . ALA B 1 53 ? 19.766 -10.242 16.547 1 25.97 53 ALA B CA 1
ATOM 3174 C C . ALA B 1 53 ? 20.562 -8.953 16.344 1 25.97 53 ALA B C 1
ATOM 3176 O O . ALA B 1 53 ? 19.984 -7.918 15.992 1 25.97 53 ALA B O 1
ATOM 3177 N N . ARG B 1 54 ? 21.891 -9.078 16.141 1 25.33 54 ARG B N 1
ATOM 3178 C CA . ARG B 1 54 ? 22.984 -8.141 15.922 1 25.33 54 ARG B CA 1
ATOM 3179 C C . ARG B 1 54 ? 22.688 -7.203 14.75 1 25.33 54 ARG B C 1
ATOM 3181 O O . ARG B 1 54 ? 22.797 -7.602 13.586 1 25.33 54 ARG B O 1
ATOM 3188 N N . GLY B 1 55 ? 22.031 -6.008 14.945 1 26.73 55 GLY B N 1
ATOM 3189 C CA . GLY B 1 55 ? 21.891 -4.812 14.125 1 26.73 55 GLY B CA 1
ATOM 3190 C C . GLY B 1 55 ? 20.562 -4.719 13.414 1 26.73 55 GLY B C 1
ATOM 3191 O O . GLY B 1 55 ? 20.188 -3.654 12.922 1 26.73 55 GLY B O 1
ATOM 3192 N N . VAL B 1 56 ? 20.141 -5.758 12.695 1 28.58 56 VAL B N 1
ATOM 3193 C CA . VAL B 1 56 ? 18.953 -5.633 11.852 1 28.58 56 VAL B CA 1
ATOM 3194 C C . VAL B 1 56 ? 17.719 -6.047 12.641 1 28.58 56 VAL B C 1
ATOM 3196 O O . VAL B 1 56 ? 17.641 -7.168 13.148 1 28.58 56 VAL B O 1
ATOM 3199 N N . ASP B 1 57 ? 17.156 -5.195 13.422 1 30.48 57 ASP B N 1
ATOM 3200 C CA . ASP B 1 57 ? 16.031 -5.512 14.281 1 30.48 57 ASP B CA 1
ATOM 3201 C C . ASP B 1 57 ? 14.797 -5.891 13.453 1 30.48 57 ASP B C 1
ATOM 3203 O O . ASP B 1 57 ? 14.336 -5.102 12.633 1 30.48 57 ASP B O 1
ATOM 3207 N N . ALA B 1 58 ? 14.773 -7.008 12.805 1 31.5 58 ALA B N 1
ATOM 3208 C CA . ALA B 1 58 ? 13.688 -7.59 12.023 1 31.5 58 ALA B CA 1
ATOM 3209 C C . ALA B 1 58 ? 12.523 -8 12.922 1 31.5 58 ALA B C 1
ATOM 3211 O O . ALA B 1 58 ? 12.734 -8.523 14.016 1 31.5 58 ALA B O 1
ATOM 3212 N N . LEU B 1 59 ? 11.602 -7.113 13.062 1 33.06 59 LEU B N 1
ATOM 3213 C CA . LEU B 1 59 ? 10.422 -7.527 13.805 1 33.06 59 LEU B CA 1
ATOM 3214 C C . LEU B 1 59 ? 9.789 -8.773 13.18 1 33.06 59 LEU B C 1
ATOM 3216 O O . LEU B 1 59 ? 9.477 -8.781 11.992 1 33.06 59 LEU B O 1
ATOM 3220 N N . TYR B 1 60 ? 10.258 -9.805 13.641 1 34.16 60 TYR B N 1
ATOM 3221 C CA . TYR B 1 60 ? 9.625 -11.062 13.273 1 34.16 60 TYR B CA 1
ATOM 3222 C C . TYR B 1 60 ? 8.391 -11.32 14.125 1 34.16 60 TYR B C 1
ATOM 3224 O O . TYR B 1 60 ? 8.391 -11.047 15.328 1 34.16 60 TYR B O 1
ATOM 3232 N N . VAL B 1 61 ? 7.297 -10.922 13.641 1 35.31 61 VAL B N 1
ATOM 3233 C CA . VAL B 1 61 ? 6.109 -11.352 14.367 1 35.31 61 VAL B CA 1
ATOM 3234 C C . VAL B 1 61 ? 6.09 -12.875 14.461 1 35.31 61 VAL B C 1
ATOM 3236 O O . VAL B 1 61 ? 6.188 -13.57 13.445 1 35.31 61 VAL B O 1
ATOM 3239 N N . VAL B 1 62 ? 6.672 -13.336 15.617 1 33.41 62 VAL B N 1
ATOM 3240 C CA . VAL B 1 62 ? 6.633 -14.766 15.875 1 33.41 62 VAL B CA 1
ATOM 3241 C C . VAL B 1 62 ? 5.195 -15.203 16.156 1 33.41 62 VAL B C 1
ATOM 3243 O O . VAL B 1 62 ? 4.555 -14.68 17.078 1 33.41 62 VAL B O 1
ATOM 3246 N N . VAL B 1 63 ? 4.441 -15.586 15.156 1 32.72 63 VAL B N 1
ATOM 3247 C CA . VAL B 1 63 ? 3.166 -16.25 15.422 1 32.72 63 VAL B CA 1
ATOM 3248 C C . VAL B 1 63 ? 3.402 -17.734 15.688 1 32.72 63 VAL B C 1
ATOM 3250 O O . VAL B 1 63 ? 3.998 -18.438 14.859 1 32.72 63 VAL B O 1
ATOM 3253 N N . GLY B 1 64 ? 2.824 -18.359 16.719 1 32.69 64 GLY B N 1
ATOM 3254 C CA . GLY B 1 64 ? 2.828 -19.766 17.094 1 32.69 64 GLY B CA 1
ATOM 3255 C C . GLY B 1 64 ? 4.227 -20.328 17.281 1 32.69 64 GLY B C 1
ATOM 3256 O O . GLY B 1 64 ? 4.484 -21.484 16.953 1 32.69 64 GLY B O 1
ATOM 3257 N N . GLY B 1 65 ? 5.309 -19.594 17.859 1 31.77 65 GLY B N 1
ATOM 3258 C CA . GLY B 1 65 ? 6.648 -20.078 18.141 1 31.77 65 GLY B CA 1
ATOM 3259 C C . GLY B 1 65 ? 7.617 -19.875 17 1 31.77 65 GLY B C 1
ATOM 3260 O O . GLY B 1 65 ? 8.805 -20.156 17.125 1 31.77 65 GLY B O 1
ATOM 3261 N N . ARG B 1 66 ? 7.238 -20.016 15.867 1 31.39 66 ARG B N 1
ATOM 3262 C CA . ARG B 1 66 ? 8.141 -19.844 14.727 1 31.39 66 ARG B CA 1
ATOM 3263 C C . ARG B 1 66 ? 8.312 -18.359 14.398 1 31.39 66 ARG B C 1
ATOM 3265 O O . ARG B 1 66 ? 7.398 -17.562 14.617 1 31.39 66 ARG B O 1
ATOM 3272 N N . PRO B 1 67 ? 9.633 -17.844 14.469 1 31.36 67 PRO B N 1
ATOM 3273 C CA . PRO B 1 67 ? 9.969 -16.469 14.102 1 31.36 67 PRO B CA 1
ATOM 3274 C C . PRO B 1 67 ? 9.133 -15.953 12.93 1 31.36 67 PRO B C 1
ATOM 3276 O O . PRO B 1 67 ? 9.062 -16.594 11.891 1 31.36 67 PRO B O 1
ATOM 3279 N N . ALA B 1 68 ? 7.977 -15.539 13.242 1 35.03 68 ALA B N 1
ATOM 3280 C CA . ALA B 1 68 ? 7.016 -15.109 12.234 1 35.03 68 ALA B CA 1
ATOM 3281 C C . ALA B 1 68 ? 7.605 -14.016 11.344 1 35.03 68 ALA B C 1
ATOM 3283 O O . ALA B 1 68 ? 8.562 -13.344 11.734 1 35.03 68 ALA B O 1
ATOM 3284 N N . VAL B 1 69 ? 7.23 -14.07 10.102 1 32.44 69 VAL B N 1
ATOM 3285 C CA . VAL B 1 69 ? 7.598 -13.328 8.898 1 32.44 69 VAL B CA 1
ATOM 3286 C C . VAL B 1 69 ? 7.465 -11.828 9.156 1 32.44 69 VAL B C 1
ATOM 3288 O O . VAL B 1 69 ? 6.602 -11.398 9.922 1 32.44 69 VAL B O 1
ATOM 3291 N N . CYS B 1 70 ? 8.648 -11.219 9.188 1 32.47 70 CYS B N 1
ATOM 3292 C CA . CYS B 1 70 ? 8.672 -9.766 9.07 1 32.47 70 CYS B CA 1
ATOM 3293 C C . CYS B 1 70 ? 7.629 -9.281 8.07 1 32.47 70 CYS B C 1
ATOM 3295 O O . CYS B 1 70 ? 7.672 -9.648 6.895 1 32.47 70 CYS B O 1
ATOM 3297 N N . VAL B 1 71 ? 6.461 -9.234 8.508 1 31.42 71 VAL B N 1
ATOM 3298 C CA . VAL B 1 71 ? 5.391 -8.781 7.621 1 31.42 71 VAL B CA 1
ATOM 3299 C C . VAL B 1 71 ? 5.684 -7.367 7.141 1 31.42 71 VAL B C 1
ATOM 3301 O O . VAL B 1 71 ? 6.352 -6.594 7.832 1 31.42 71 VAL B O 1
ATOM 3304 N N . ARG B 1 72 ? 5.57 -7.207 5.871 1 32.31 72 ARG B N 1
ATOM 3305 C CA . ARG B 1 72 ? 5.656 -5.898 5.227 1 32.31 72 ARG B CA 1
ATOM 3306 C C . ARG B 1 72 ? 4.852 -4.855 5.996 1 32.31 72 ARG B C 1
ATOM 3308 O O . ARG B 1 72 ? 3.641 -5.004 6.168 1 32.31 72 ARG B O 1
ATOM 3315 N N . VAL B 1 73 ? 5.383 -4.391 7.078 1 32.38 73 VAL B N 1
ATOM 3316 C CA . VAL B 1 73 ? 4.773 -3.291 7.816 1 32.38 73 VAL B CA 1
ATOM 3317 C C . VAL B 1 73 ? 4.922 -1.993 7.027 1 32.38 73 VAL B C 1
ATOM 3319 O O . VAL B 1 73 ? 5.992 -1.708 6.484 1 32.38 73 VAL B O 1
ATOM 3322 N N . PRO B 1 74 ? 3.879 -1.519 6.438 1 30.98 74 PRO B N 1
ATOM 3323 C CA . PRO B 1 74 ? 4.074 -0.19 5.852 1 30.98 74 PRO B CA 1
ATOM 3324 C C . PRO B 1 74 ? 4.957 0.709 6.715 1 30.98 74 PRO B C 1
ATOM 3326 O O . PRO B 1 74 ? 5.098 0.473 7.918 1 30.98 74 PRO B O 1
ATOM 3329 N N . ARG B 1 75 ? 5.668 1.587 6.051 1 34.34 75 ARG B N 1
ATOM 3330 C CA . ARG B 1 75 ? 6.582 2.537 6.672 1 34.34 75 ARG B CA 1
ATOM 3331 C C . ARG B 1 75 ? 6.012 3.08 7.977 1 34.34 75 ARG B C 1
ATOM 3333 O O . ARG B 1 75 ? 6.758 3.516 8.852 1 34.34 75 ARG B O 1
ATOM 3340 N N . ALA B 1 76 ? 4.75 3.297 7.969 1 31.95 76 ALA B N 1
ATOM 3341 C CA . ALA B 1 76 ? 4.434 4.004 9.211 1 31.95 76 ALA B CA 1
ATOM 3342 C C . ALA B 1 76 ? 4.691 3.121 10.422 1 31.95 76 ALA B C 1
ATOM 3344 O O . ALA B 1 76 ? 4.359 3.494 11.555 1 31.95 76 ALA B O 1
ATOM 3345 N N . HIS B 1 77 ? 4.766 1.892 10.078 1 32.91 77 HIS B N 1
ATOM 3346 C CA . HIS B 1 77 ? 5.012 1.212 11.344 1 32.91 77 HIS B CA 1
ATOM 3347 C C . HIS B 1 77 ? 6.453 1.402 11.805 1 32.91 77 HIS B C 1
ATOM 3349 O O . HIS B 1 77 ? 7.391 1.151 11.039 1 32.91 77 HIS B O 1
ATOM 3355 N N . PRO B 1 78 ? 6.586 2.156 12.68 1 30.77 78 PRO B N 1
ATOM 3356 C CA . PRO B 1 78 ? 7.863 2.562 13.266 1 30.77 78 PRO B CA 1
ATOM 3357 C C . PRO B 1 78 ? 8.758 1.377 13.609 1 30.77 78 PRO B C 1
ATOM 3359 O O . PRO B 1 78 ? 9.617 1.48 14.492 1 30.77 78 PRO B O 1
ATOM 3362 N N . CYS B 1 79 ? 8.383 0.274 13.203 1 31.11 79 CYS B N 1
ATOM 3363 C CA . CYS B 1 79 ? 9.383 -0.629 13.758 1 31.11 79 CYS B CA 1
ATOM 3364 C C . CYS B 1 79 ? 10.758 -0.367 13.156 1 31.11 79 CYS B C 1
ATOM 3366 O O . CYS B 1 79 ? 10.945 -0.517 11.945 1 31.11 79 CYS B O 1
ATOM 3368 N N . PRO B 1 80 ? 11.43 0.481 13.703 1 30.5 80 PRO B N 1
ATOM 3369 C CA . PRO B 1 80 ? 12.789 0.757 13.227 1 30.5 80 PRO B CA 1
ATOM 3370 C C . PRO B 1 80 ? 13.477 -0.482 12.656 1 30.5 80 PRO B C 1
ATOM 3372 O O . PRO B 1 80 ? 14.391 -0.363 11.836 1 30.5 80 PRO B O 1
ATOM 3375 N N . SER B 1 81 ? 13.125 -1.661 13.289 1 30.64 81 SER B N 1
ATOM 3376 C CA . SER B 1 81 ? 13.875 -2.863 12.938 1 30.64 81 SER B CA 1
ATOM 3377 C C . SER B 1 81 ? 13.289 -3.535 11.703 1 30.64 81 SER B C 1
ATOM 3379 O O . SER B 1 81 ? 13.82 -4.543 11.227 1 30.64 81 SER B O 1
ATOM 3381 N N . CYS B 1 82 ? 12.086 -3.182 11.438 1 38.75 82 CYS B N 1
ATOM 3382 C CA . CYS B 1 82 ? 11.531 -3.787 10.227 1 38.75 82 CYS B CA 1
ATOM 3383 C C . CYS B 1 82 ? 12.352 -3.402 9 1 38.75 82 CYS B C 1
ATOM 3385 O O . CYS B 1 82 ? 12.75 -2.246 8.859 1 38.75 82 CYS B O 1
ATOM 3387 N N . PRO B 1 83 ? 13.062 -4.426 8.523 1 41.06 83 PRO B N 1
ATOM 3388 C CA . PRO B 1 83 ? 13.805 -4.035 7.32 1 41.06 83 PRO B CA 1
ATOM 3389 C C . PRO B 1 83 ? 13.016 -3.088 6.422 1 41.06 83 PRO B C 1
ATOM 3391 O O . PRO B 1 83 ? 11.797 -3.223 6.293 1 41.06 83 PRO B O 1
ATOM 3394 N N . ARG B 1 84 ? 13.602 -2.051 6.359 1 51.19 84 ARG B N 1
ATOM 3395 C CA . ARG B 1 84 ? 13.055 -1.054 5.445 1 51.19 84 ARG B CA 1
ATOM 3396 C C . ARG B 1 84 ? 12.617 -1.697 4.133 1 51.19 84 ARG B C 1
ATOM 3398 O O . ARG B 1 84 ? 13.281 -2.611 3.635 1 51.19 84 ARG B O 1
ATOM 3405 N N . PRO B 1 85 ? 11.398 -1.468 3.797 1 58.22 85 PRO B N 1
ATOM 3406 C CA . PRO B 1 85 ? 10.945 -2.047 2.531 1 58.22 85 PRO B CA 1
ATOM 3407 C C . PRO B 1 85 ? 11.945 -1.846 1.398 1 58.22 85 PRO B C 1
ATOM 3409 O O . PRO B 1 85 ? 12.391 -0.72 1.153 1 58.22 85 PRO B O 1
ATOM 3412 N N . GLN B 1 86 ? 12.625 -2.975 1.049 1 67.38 86 GLN B N 1
ATOM 3413 C CA . GLN B 1 86 ? 13.539 -2.895 -0.087 1 67.38 86 GLN B CA 1
ATOM 3414 C C . GLN B 1 86 ? 12.914 -3.51 -1.337 1 67.38 86 GLN B C 1
ATOM 3416 O O . GLN B 1 86 ? 13.609 -3.746 -2.328 1 67.38 86 GLN B O 1
ATOM 3421 N N . GLY B 1 87 ? 11.68 -3.717 -1.176 1 67.44 87 GLY B N 1
ATOM 3422 C CA . GLY B 1 87 ? 11.031 -4.32 -2.332 1 67.44 87 GLY B CA 1
ATOM 3423 C C . GLY B 1 87 ? 11.656 -5.641 -2.742 1 67.44 87 GLY B C 1
ATOM 3424 O O . GLY B 1 87 ? 11.727 -6.574 -1.941 1 67.44 87 GLY B O 1
ATOM 3425 N N . MET B 1 88 ? 12.234 -5.582 -3.984 1 74.94 88 MET B N 1
ATOM 3426 C CA . MET B 1 88 ? 12.797 -6.797 -4.566 1 74.94 88 MET B CA 1
ATOM 3427 C C . MET B 1 88 ? 14.312 -6.844 -4.363 1 74.94 88 MET B C 1
ATOM 3429 O O . MET B 1 88 ? 14.992 -7.688 -4.949 1 74.94 88 MET B O 1
ATOM 3433 N N . ALA B 1 89 ? 14.812 -6.02 -3.482 1 75.44 89 ALA B N 1
ATOM 3434 C CA . ALA B 1 89 ? 16.266 -5.898 -3.365 1 75.44 89 ALA B CA 1
ATOM 3435 C C . ALA B 1 89 ? 16.797 -6.766 -2.225 1 75.44 89 ALA B C 1
ATOM 3437 O O . ALA B 1 89 ? 18 -6.801 -1.976 1 75.44 89 ALA B O 1
ATOM 3438 N N . PHE B 1 90 ? 15.961 -7.551 -1.562 1 77.56 90 PHE B N 1
ATOM 3439 C CA . PHE B 1 90 ? 16.422 -8.469 -0.527 1 77.56 90 PHE B CA 1
ATOM 3440 C C . PHE B 1 90 ? 17.297 -9.562 -1.127 1 77.56 90 PHE B C 1
ATOM 3442 O O . PHE B 1 90 ? 16.953 -10.156 -2.15 1 77.56 90 PHE B O 1
ATOM 3449 N N . THR B 1 91 ? 18.406 -9.766 -0.478 1 82.5 91 THR B N 1
ATOM 3450 C CA . THR B 1 91 ? 19.234 -10.883 -0.899 1 82.5 91 THR B CA 1
ATOM 3451 C C . THR B 1 91 ? 18.609 -12.211 -0.492 1 82.5 91 THR B C 1
ATOM 3453 O O . THR B 1 91 ? 17.672 -12.242 0.312 1 82.5 91 THR B O 1
ATOM 3456 N N . LEU B 1 92 ? 19.141 -13.234 -1.131 1 85.38 92 LEU B N 1
ATOM 3457 C CA . LEU B 1 92 ? 18.625 -14.555 -0.773 1 85.38 92 LEU B CA 1
ATOM 3458 C C . LEU B 1 92 ? 18.797 -14.812 0.719 1 85.38 92 LEU B C 1
ATOM 3460 O O . LEU B 1 92 ? 17.891 -15.32 1.375 1 85.38 92 LEU B O 1
ATOM 3464 N N . GLY B 1 93 ? 19.938 -14.406 1.198 1 82.94 93 GLY B N 1
ATOM 3465 C CA . GLY B 1 93 ? 20.188 -14.562 2.621 1 82.94 93 GLY B CA 1
ATOM 3466 C C . GLY B 1 93 ? 19.203 -13.812 3.494 1 82.94 93 GLY B C 1
ATOM 3467 O O . GLY B 1 93 ? 18.688 -14.352 4.48 1 82.94 93 GLY B O 1
ATOM 3468 N N . GLU B 1 94 ? 18.906 -12.656 3.113 1 74.88 94 GLU B N 1
ATOM 3469 C CA . GLU B 1 94 ? 17.953 -11.828 3.855 1 74.88 94 GLU B CA 1
ATOM 3470 C C . GLU B 1 94 ? 16.547 -12.422 3.789 1 74.88 94 GLU B C 1
ATOM 3472 O O . GLU B 1 94 ? 15.82 -12.422 4.785 1 74.88 94 GLU B O 1
ATOM 3477 N N . ARG B 1 95 ? 16.219 -12.938 2.631 1 79.38 95 ARG B N 1
ATOM 3478 C CA . ARG B 1 95 ? 14.883 -13.523 2.451 1 79.38 95 ARG B CA 1
ATOM 3479 C C . ARG B 1 95 ? 14.703 -14.75 3.332 1 79.38 95 ARG B C 1
ATOM 3481 O O . ARG B 1 95 ? 13.633 -14.938 3.928 1 79.38 95 ARG B O 1
ATOM 3488 N N . LEU B 1 96 ? 15.719 -15.547 3.379 1 78.94 96 LEU B N 1
ATOM 3489 C CA . LEU B 1 96 ? 15.672 -16.75 4.195 1 78.94 96 LEU B CA 1
ATOM 3490 C C . LEU B 1 96 ? 15.641 -16.406 5.68 1 78.94 96 LEU B C 1
ATOM 3492 O O . LEU B 1 96 ? 14.859 -16.984 6.441 1 78.94 96 LEU B O 1
ATOM 3496 N N . GLN B 1 97 ? 16.391 -15.367 6.055 1 70.5 97 GLN B N 1
ATOM 3497 C CA . GLN B 1 97 ? 16.453 -14.945 7.449 1 70.5 97 GLN B CA 1
ATOM 3498 C C . GLN B 1 97 ? 15.133 -14.344 7.918 1 70.5 97 GLN B C 1
ATOM 3500 O O . GLN B 1 97 ? 14.711 -14.578 9.047 1 70.5 97 GLN B O 1
ATOM 3505 N N . LEU B 1 98 ? 14.539 -13.695 6.941 1 64.75 98 LEU B N 1
ATOM 3506 C CA . LEU B 1 98 ? 13.305 -13 7.285 1 64.75 98 LEU B CA 1
ATOM 3507 C C . LEU B 1 98 ? 12.094 -13.891 7.059 1 64.75 98 LEU B C 1
ATOM 3509 O O . LEU B 1 98 ? 10.977 -13.539 7.441 1 64.75 98 LEU B O 1
ATOM 3513 N N . GLY B 1 99 ? 12.336 -15.016 6.477 1 70.88 99 GLY B N 1
ATOM 3514 C CA . GLY B 1 99 ? 11.242 -15.938 6.199 1 70.88 99 GLY B CA 1
ATOM 3515 C C . GLY B 1 99 ? 10.32 -15.445 5.098 1 70.88 99 GLY B C 1
ATOM 3516 O O . GLY B 1 99 ? 9.117 -15.727 5.121 1 70.88 99 GLY B O 1
ATOM 3517 N N . ILE B 1 100 ? 10.883 -14.609 4.23 1 77.12 100 ILE B N 1
ATOM 3518 C CA . ILE B 1 100 ? 10.023 -14.062 3.186 1 77.12 100 ILE B CA 1
ATOM 3519 C C . ILE B 1 100 ? 10.406 -14.672 1.835 1 77.12 100 ILE B C 1
ATOM 3521 O O . ILE B 1 100 ? 9.977 -14.18 0.787 1 77.12 100 ILE B O 1
ATOM 3525 N N . HIS B 1 101 ? 11.25 -15.734 1.944 1 85.5 101 HIS B N 1
ATOM 3526 C CA . HIS B 1 101 ? 11.531 -16.469 0.713 1 85.5 101 HIS B CA 1
ATOM 3527 C C . HIS B 1 101 ? 10.266 -17.078 0.124 1 85.5 101 HIS B C 1
ATOM 3529 O O . HIS B 1 101 ? 9.469 -17.688 0.842 1 85.5 101 HIS B O 1
ATOM 3535 N N . GLY B 1 102 ? 9.977 -16.797 -1.077 1 89.94 102 GLY B N 1
ATOM 3536 C CA . GLY B 1 102 ? 8.766 -17.266 -1.741 1 89.94 102 GLY B CA 1
ATOM 3537 C C . GLY B 1 102 ? 7.668 -16.219 -1.782 1 89.94 102 GLY B C 1
ATOM 3538 O O . GLY B 1 102 ? 6.734 -16.312 -2.584 1 89.94 102 GLY B O 1
ATOM 3539 N N . LEU B 1 103 ? 7.746 -15.312 -0.841 1 87.19 103 LEU B N 1
ATOM 3540 C CA . LEU B 1 103 ? 6.738 -14.258 -0.81 1 87.19 103 LEU B CA 1
ATOM 3541 C C . LEU B 1 103 ? 7.105 -13.125 -1.765 1 87.19 103 LEU B C 1
ATOM 3543 O O . LEU B 1 103 ? 6.328 -12.188 -1.947 1 87.19 103 LEU B O 1
ATOM 3547 N N . LEU B 1 104 ? 8.281 -13.281 -2.291 1 87.31 104 LEU B N 1
ATOM 3548 C CA . LEU B 1 104 ? 8.781 -12.375 -3.318 1 87.31 104 LEU B CA 1
ATOM 3549 C C . LEU B 1 104 ? 9.117 -13.133 -4.598 1 87.31 104 LEU B C 1
ATOM 3551 O O . LEU B 1 104 ? 9.492 -14.305 -4.551 1 87.31 104 LEU B O 1
ATOM 3555 N N . PRO B 1 105 ? 8.953 -12.43 -5.699 1 90.81 105 PRO B N 1
ATOM 3556 C CA . PRO B 1 105 ? 9.453 -13.062 -6.918 1 90.81 105 PRO B CA 1
ATOM 3557 C C . PRO B 1 105 ? 10.93 -13.43 -6.832 1 90.81 105 PRO B C 1
ATOM 3559 O O . PRO B 1 105 ? 11.664 -12.859 -6.012 1 90.81 105 PRO B O 1
ATOM 3562 N N . PRO B 1 106 ? 11.375 -14.359 -7.586 1 91.5 106 PRO B N 1
ATOM 3563 C CA . PRO B 1 106 ? 12.727 -14.914 -7.422 1 91.5 106 PRO B CA 1
ATOM 3564 C C . PRO B 1 106 ? 13.82 -13.953 -7.863 1 91.5 106 PRO B C 1
ATOM 3566 O O . PRO B 1 106 ? 14.984 -14.125 -7.5 1 91.5 106 PRO B O 1
ATOM 3569 N N . CYS B 1 107 ? 13.516 -12.945 -8.555 1 88.62 107 CYS B N 1
ATOM 3570 C CA . CYS B 1 107 ? 14.531 -12.008 -9.023 1 88.62 107 CYS B CA 1
ATOM 3571 C C . CYS B 1 107 ? 15.047 -11.141 -7.883 1 88.62 107 CYS B C 1
ATOM 3573 O O . CYS B 1 107 ? 14.375 -10.984 -6.863 1 88.62 107 CYS B O 1
ATOM 3575 N N . PHE B 1 108 ? 16.297 -10.75 -8.078 1 87.19 108 PHE B N 1
ATOM 3576 C CA . PHE B 1 108 ? 16.906 -9.766 -7.188 1 87.19 108 PHE B CA 1
ATOM 3577 C C . PHE B 1 108 ? 17.172 -8.461 -7.93 1 87.19 108 PHE B C 1
ATOM 3579 O O . PHE B 1 108 ? 18.094 -8.367 -8.734 1 87.19 108 PHE B O 1
ATOM 3586 N N . LEU B 1 109 ? 16.266 -7.57 -7.699 1 85.56 109 LEU B N 1
ATOM 3587 C CA . LEU B 1 109 ? 16.391 -6.301 -8.406 1 85.56 109 LEU B CA 1
ATOM 3588 C C . LEU B 1 109 ? 16.953 -5.219 -7.484 1 85.56 109 LEU B C 1
ATOM 3590 O O . LEU B 1 109 ? 16.406 -4.961 -6.414 1 85.56 109 LEU B O 1
ATOM 3594 N N . SER B 1 110 ? 18 -4.598 -7.93 1 85.25 110 SER B N 1
ATOM 3595 C CA . SER B 1 110 ? 18.578 -3.488 -7.184 1 85.25 110 SER B CA 1
ATOM 3596 C C . SER B 1 110 ? 17.641 -2.285 -7.156 1 85.25 110 SER B C 1
ATOM 3598 O O . SER B 1 110 ? 16.672 -2.225 -7.922 1 85.25 110 SER B O 1
ATOM 3600 N N . GLN B 1 111 ? 17.984 -1.333 -6.32 1 84.75 111 GLN B N 1
ATOM 3601 C CA . GLN B 1 111 ? 17.188 -0.108 -6.238 1 84.75 111 GLN B CA 1
ATOM 3602 C C . GLN B 1 111 ? 17.219 0.655 -7.559 1 84.75 111 GLN B C 1
ATOM 3604 O O . GLN B 1 111 ? 16.219 1.281 -7.941 1 84.75 111 GLN B O 1
ATOM 3609 N N . ASP B 1 112 ? 18.297 0.52 -8.281 1 87.44 112 ASP B N 1
ATOM 3610 C CA . ASP B 1 112 ? 18.422 1.246 -9.539 1 87.44 112 ASP B CA 1
ATOM 3611 C C . ASP B 1 112 ? 17.531 0.64 -10.617 1 87.44 112 ASP B C 1
ATOM 3613 O O . ASP B 1 112 ? 16.922 1.366 -11.406 1 87.44 112 ASP B O 1
ATOM 3617 N N . VAL B 1 113 ? 17.484 -0.656 -10.578 1 87.31 113 VAL B N 1
ATOM 3618 C CA . VAL B 1 113 ? 16.609 -1.31 -11.547 1 87.31 113 VAL B CA 1
ATOM 3619 C C . VAL B 1 113 ? 15.148 -1.024 -11.203 1 87.31 113 VAL B C 1
ATOM 3621 O O . VAL B 1 113 ? 14.328 -0.795 -12.094 1 87.31 113 VAL B O 1
ATOM 3624 N N . GLN B 1 114 ? 14.875 -1.026 -9.938 1 88.62 114 GLN B N 1
ATOM 3625 C CA . GLN B 1 114 ? 13.516 -0.716 -9.508 1 88.62 114 GLN B CA 1
ATOM 3626 C C . GLN B 1 114 ? 13.148 0.726 -9.844 1 88.62 114 GLN B C 1
ATOM 3628 O O . GLN B 1 114 ? 11.992 1.02 -10.164 1 88.62 114 GLN B O 1
ATOM 3633 N N . LEU B 1 115 ? 14.141 1.608 -9.75 1 91.5 115 LEU B N 1
ATOM 3634 C CA . LEU B 1 115 ? 13.93 2.994 -10.156 1 91.5 115 LEU B CA 1
ATOM 3635 C C . LEU B 1 115 ? 13.516 3.078 -11.617 1 91.5 115 LEU B C 1
ATOM 3637 O O . LEU B 1 115 ? 12.594 3.816 -11.969 1 91.5 115 LEU B O 1
ATOM 3641 N N . LEU B 1 116 ? 14.141 2.27 -12.438 1 89.94 116 LEU B N 1
ATOM 3642 C CA . LEU B 1 116 ? 13.812 2.26 -13.852 1 89.94 116 LEU B CA 1
ATOM 3643 C C . LEU B 1 116 ? 12.375 1.8 -14.078 1 89.94 116 LEU B C 1
ATOM 3645 O O . LEU B 1 116 ? 11.672 2.346 -14.93 1 89.94 116 LEU B O 1
ATOM 3649 N N . ARG B 1 117 ? 11.977 0.868 -13.305 1 88.38 117 ARG B N 1
ATOM 3650 C CA . ARG B 1 117 ? 10.609 0.37 -13.398 1 88.38 117 ARG B CA 1
ATOM 3651 C C . ARG B 1 117 ? 9.609 1.459 -13.039 1 88.38 117 ARG B C 1
ATOM 3653 O O . ARG B 1 117 ? 8.602 1.638 -13.734 1 88.38 117 ARG B O 1
ATOM 3660 N N . VAL B 1 118 ? 9.898 2.168 -12.008 1 90.44 118 VAL B N 1
ATOM 3661 C CA . VAL B 1 118 ? 9.008 3.238 -11.562 1 90.44 118 VAL B CA 1
ATOM 3662 C C . VAL B 1 118 ? 8.953 4.34 -12.617 1 90.44 118 VAL B C 1
ATOM 3664 O O . VAL B 1 118 ? 7.879 4.84 -12.945 1 90.44 118 VAL B O 1
ATOM 3667 N N . MET B 1 119 ? 10.125 4.617 -13.188 1 92.38 119 MET B N 1
ATOM 3668 C CA . MET B 1 119 ? 10.203 5.703 -14.156 1 92.38 119 MET B CA 1
ATOM 3669 C C . MET B 1 119 ? 9.422 5.363 -15.422 1 92.38 119 MET B C 1
ATOM 3671 O O . MET B 1 119 ? 8.773 6.234 -16.016 1 92.38 119 MET B O 1
ATOM 3675 N N . ARG B 1 120 ? 9.445 4.137 -15.773 1 88.81 120 ARG B N 1
ATOM 3676 C CA . ARG B 1 120 ? 8.719 3.711 -16.969 1 88.81 120 ARG B CA 1
ATOM 3677 C C . ARG B 1 120 ? 7.215 3.906 -16.781 1 88.81 120 ARG B C 1
ATOM 3679 O O . ARG B 1 120 ? 6.527 4.348 -17.703 1 88.81 120 ARG B O 1
ATOM 3686 N N . TYR B 1 121 ? 6.773 3.582 -15.656 1 87.12 121 TYR B N 1
ATOM 3687 C CA . TYR B 1 121 ? 5.355 3.756 -15.359 1 87.12 121 TYR B CA 1
ATOM 3688 C C . TYR B 1 121 ? 5.016 5.227 -15.156 1 87.12 121 TYR B C 1
ATOM 3690 O O . TYR B 1 121 ? 3.984 5.707 -15.641 1 87.12 121 TYR B O 1
ATOM 3698 N N . TYR B 1 122 ? 5.883 5.934 -14.484 1 92.62 122 TYR B N 1
ATOM 3699 C CA . TYR B 1 122 ? 5.723 7.355 -14.195 1 92.62 122 TYR B CA 1
ATOM 3700 C C . TYR B 1 122 ? 5.574 8.164 -15.477 1 92.62 122 TYR B C 1
ATOM 3702 O O . TYR B 1 122 ? 4.68 9.008 -15.586 1 92.62 122 TYR B O 1
ATOM 3710 N N . GLU B 1 123 ? 6.34 7.84 -16.453 1 92.88 123 GLU B N 1
ATOM 3711 C CA . GLU B 1 123 ? 6.391 8.617 -17.688 1 92.88 123 GLU B CA 1
ATOM 3712 C C . GLU B 1 123 ? 5.152 8.367 -18.531 1 92.88 123 GLU B C 1
ATOM 3714 O O . GLU B 1 123 ? 4.809 9.188 -19.391 1 92.88 123 GLU B O 1
ATOM 3719 N N . ARG B 1 124 ? 4.434 7.352 -18.281 1 87.62 124 ARG B N 1
ATOM 3720 C CA . ARG B 1 124 ? 3.268 6.992 -19.078 1 87.62 124 ARG B CA 1
ATOM 3721 C C . ARG B 1 124 ? 2.002 7.633 -18.516 1 87.62 124 ARG B C 1
ATOM 3723 O O . ARG B 1 124 ? 0.94 7.574 -19.141 1 87.62 124 ARG B O 1
ATOM 3730 N N . GLN B 1 125 ? 2.119 8.258 -17.344 1 90.12 125 GLN B N 1
ATOM 3731 C CA . GLN B 1 125 ? 0.933 8.836 -16.734 1 90.12 125 GLN B CA 1
ATOM 3732 C C . GLN B 1 125 ? 0.446 10.055 -17.516 1 90.12 125 GLN B C 1
ATOM 3734 O O . GLN B 1 125 ? 1.252 10.859 -17.984 1 90.12 125 GLN B O 1
ATOM 3739 N N . PRO B 1 126 ? -0.835 10.219 -17.641 1 88.25 126 PRO B N 1
ATOM 3740 C CA . PRO B 1 126 ? -1.384 11.258 -18.5 1 88.25 126 PRO B CA 1
ATOM 3741 C C . PRO B 1 126 ? -1.36 12.648 -17.859 1 88.25 126 PRO B C 1
ATOM 3743 O O . PRO B 1 126 ? -1.428 13.656 -18.562 1 88.25 126 PRO B O 1
ATOM 3746 N N . SER B 1 127 ? -1.348 12.773 -16.531 1 91.81 127 SER B N 1
ATOM 3747 C CA . SER B 1 127 ? -1.413 14.07 -15.867 1 91.81 127 SER B CA 1
ATOM 3748 C C . SER B 1 127 ? -0.429 14.148 -14.703 1 91.81 127 SER B C 1
ATOM 3750 O O . SER B 1 127 ? 0.033 13.117 -14.211 1 91.81 127 SER B O 1
ATOM 3752 N N . ASP B 1 128 ? -0.146 15.344 -14.273 1 94.5 128 ASP B N 1
ATOM 3753 C CA . ASP B 1 128 ? 0.725 15.555 -13.125 1 94.5 128 ASP B CA 1
ATOM 3754 C C . ASP B 1 128 ? 0.087 15 -11.844 1 94.5 128 ASP B C 1
ATOM 3756 O O . ASP B 1 128 ? 0.787 14.523 -10.953 1 94.5 128 ASP B O 1
ATOM 3760 N N . LEU B 1 129 ? -1.165 15.078 -11.844 1 92.81 129 LEU B N 1
ATOM 3761 C CA . LEU B 1 129 ? -1.869 14.531 -10.688 1 92.81 129 LEU B CA 1
ATOM 3762 C C . LEU B 1 129 ? -1.694 13.016 -10.609 1 92.81 129 LEU B C 1
ATOM 3764 O O . LEU B 1 129 ? -1.483 12.469 -9.523 1 92.81 129 LEU B O 1
ATOM 3768 N N . ASP B 1 130 ? -1.771 12.391 -11.758 1 90.31 130 ASP B N 1
ATOM 3769 C CA . ASP B 1 130 ? -1.541 10.945 -11.789 1 90.31 130 ASP B CA 1
ATOM 3770 C C . ASP B 1 130 ? -0.111 10.609 -11.367 1 90.31 130 ASP B C 1
ATOM 3772 O O . ASP B 1 130 ? 0.119 9.641 -10.648 1 90.31 130 ASP B O 1
ATOM 3776 N N . LYS B 1 131 ? 0.772 11.406 -11.852 1 94.06 131 LYS B N 1
ATOM 3777 C CA . LYS B 1 131 ? 2.172 11.242 -11.461 1 94.06 131 LYS B CA 1
ATOM 3778 C C . LYS B 1 131 ? 2.352 11.414 -9.961 1 94.06 131 LYS B C 1
ATOM 3780 O O . LYS B 1 131 ? 3.094 10.664 -9.328 1 94.06 131 LYS B O 1
ATOM 3785 N N . TYR B 1 132 ? 1.636 12.406 -9.398 1 94.75 132 TYR B N 1
ATOM 3786 C CA . TYR B 1 132 ? 1.654 12.641 -7.961 1 94.75 132 TYR B CA 1
ATOM 3787 C C . TYR B 1 132 ? 1.162 11.414 -7.203 1 94.75 132 TYR B C 1
ATOM 3789 O O . TYR B 1 132 ? 1.791 10.984 -6.238 1 94.75 132 TYR B O 1
ATOM 3797 N N . ILE B 1 133 ? 0.128 10.836 -7.66 1 90.31 133 ILE B N 1
ATOM 3798 C CA . ILE B 1 133 ? -0.476 9.688 -6.988 1 90.31 133 ILE B CA 1
ATOM 3799 C C . ILE B 1 133 ? 0.495 8.508 -7.004 1 90.31 133 ILE B C 1
ATOM 3801 O O . ILE B 1 133 ? 0.653 7.812 -6 1 90.31 133 ILE B O 1
ATOM 3805 N N . ILE B 1 134 ? 1.151 8.289 -8.109 1 90 134 ILE B N 1
ATOM 3806 C CA . ILE B 1 134 ? 2.107 7.199 -8.227 1 90 134 ILE B CA 1
ATOM 3807 C C . ILE B 1 134 ? 3.246 7.391 -7.227 1 90 134 ILE B C 1
ATOM 3809 O O . ILE B 1 134 ? 3.664 6.441 -6.562 1 90 134 ILE B O 1
ATOM 3813 N N . LEU B 1 135 ? 3.719 8.594 -7.133 1 93.88 135 LEU B N 1
ATOM 3814 C CA . LEU B 1 135 ? 4.844 8.867 -6.242 1 93.88 135 LEU B CA 1
ATOM 3815 C C . LEU B 1 135 ? 4.422 8.75 -4.781 1 93.88 135 LEU B C 1
ATOM 3817 O O . LEU B 1 135 ? 5.156 8.195 -3.963 1 93.88 135 LEU B O 1
ATOM 3821 N N . MET B 1 136 ? 3.227 9.195 -4.48 1 91.69 136 MET B N 1
ATOM 3822 C CA . MET B 1 136 ? 2.756 9.086 -3.102 1 91.69 136 MET B CA 1
ATOM 3823 C C . MET B 1 136 ? 2.512 7.625 -2.725 1 91.69 136 MET B C 1
ATOM 3825 O O . MET B 1 136 ? 2.803 7.215 -1.601 1 91.69 136 MET B O 1
ATOM 3829 N N . THR B 1 137 ? 1.998 6.895 -3.643 1 86.69 137 THR B N 1
ATOM 3830 C CA . THR B 1 137 ? 1.792 5.469 -3.408 1 86.69 137 THR B CA 1
ATOM 3831 C C . THR B 1 137 ? 3.127 4.75 -3.227 1 86.69 137 THR B C 1
ATOM 3833 O O . THR B 1 137 ? 3.244 3.848 -2.398 1 86.69 137 THR B O 1
ATOM 3836 N N . LEU B 1 138 ? 4.062 5.172 -4.043 1 89.5 138 LEU B N 1
ATOM 3837 C CA . LEU B 1 138 ? 5.402 4.613 -3.898 1 89.5 138 LEU B CA 1
ATOM 3838 C C . LEU B 1 138 ? 5.973 4.926 -2.518 1 89.5 138 LEU B C 1
ATOM 3840 O O . LEU B 1 138 ? 6.582 4.059 -1.885 1 89.5 138 LEU B O 1
ATOM 3844 N N . GLN B 1 139 ? 5.766 6.145 -2.037 1 89.56 139 GLN B N 1
ATOM 3845 C CA . GLN B 1 139 ? 6.242 6.535 -0.713 1 89.56 139 GLN B CA 1
ATOM 3846 C C . GLN B 1 139 ? 5.652 5.637 0.369 1 89.56 139 GLN B C 1
ATOM 3848 O O . GLN B 1 139 ? 6.352 5.227 1.297 1 89.56 139 GLN B O 1
ATOM 3853 N N . ASP B 1 140 ? 4.461 5.316 0.185 1 81.31 140 ASP B N 1
ATOM 3854 C CA . ASP B 1 140 ? 3.764 4.48 1.156 1 81.31 140 ASP B CA 1
ATOM 3855 C C . ASP B 1 140 ? 4.293 3.049 1.13 1 81.31 140 ASP B C 1
ATOM 3857 O O . ASP B 1 140 ? 4.445 2.418 2.178 1 81.31 140 ASP B O 1
ATOM 3861 N N . ARG B 1 141 ? 4.574 2.576 -0.012 1 77.62 141 ARG B N 1
ATOM 3862 C CA . ARG B 1 141 ? 4.941 1.174 -0.167 1 77.62 141 ARG B CA 1
ATOM 3863 C C . ARG B 1 141 ? 6.434 0.967 0.091 1 77.62 141 ARG B C 1
ATOM 3865 O O . ARG B 1 141 ? 6.832 -0.043 0.673 1 77.62 141 ARG B O 1
ATOM 3872 N N . ASN B 1 142 ? 7.191 1.895 -0.43 1 83.25 142 ASN B N 1
ATOM 3873 C CA . ASN B 1 142 ? 8.648 1.822 -0.361 1 83.25 142 ASN B CA 1
ATOM 3874 C C . ASN B 1 142 ? 9.273 3.211 -0.285 1 83.25 142 ASN B C 1
ATOM 3876 O O . ASN B 1 142 ? 9.656 3.781 -1.309 1 83.25 142 ASN B O 1
ATOM 3880 N N . GLU B 1 143 ? 9.453 3.674 0.906 1 87.19 143 GLU B N 1
ATOM 3881 C CA . GLU B 1 143 ? 9.922 5.039 1.126 1 87.19 143 GLU B CA 1
ATOM 3882 C C . GLU B 1 143 ? 11.352 5.219 0.617 1 87.19 143 GLU B C 1
ATOM 3884 O O . GLU B 1 143 ? 11.688 6.27 0.064 1 87.19 143 GLU B O 1
ATOM 3889 N N . LYS B 1 144 ? 12.164 4.176 0.792 1 85.5 144 LYS B N 1
ATOM 3890 C CA . LYS B 1 144 ? 13.539 4.25 0.316 1 85.5 144 LYS B CA 1
ATOM 3891 C C . LYS B 1 144 ? 13.586 4.457 -1.195 1 85.5 144 LYS B C 1
ATOM 3893 O O . LYS B 1 144 ? 14.32 5.32 -1.686 1 85.5 144 LYS B O 1
ATOM 3898 N N . LEU B 1 145 ? 12.797 3.639 -1.854 1 89.5 145 LEU B N 1
ATOM 3899 C CA . LEU B 1 145 ? 12.758 3.768 -3.307 1 89.5 145 LEU B CA 1
ATOM 3900 C C . LEU B 1 145 ? 12.172 5.117 -3.717 1 89.5 145 LEU B C 1
ATOM 3902 O O . LEU B 1 145 ? 12.625 5.719 -4.695 1 89.5 145 LEU B O 1
ATOM 3906 N N . PHE B 1 146 ? 11.219 5.613 -2.971 1 94.12 146 PHE B N 1
ATOM 3907 C CA . PHE B 1 146 ? 10.617 6.918 -3.217 1 94.12 146 PHE B CA 1
ATOM 3908 C C . PHE B 1 146 ? 11.68 8.016 -3.188 1 94.12 146 PHE B C 1
ATOM 3910 O O . PHE B 1 146 ? 11.789 8.805 -4.125 1 94.12 146 PHE B O 1
ATOM 3917 N N . TYR B 1 147 ? 12.469 8.055 -2.225 1 92.88 147 TYR B N 1
ATOM 3918 C CA . TYR B 1 147 ? 13.477 9.109 -2.119 1 92.88 147 TYR B CA 1
ATOM 3919 C C . TYR B 1 147 ? 14.602 8.883 -3.117 1 92.88 147 TYR B C 1
ATOM 3921 O O . TYR B 1 147 ? 15.211 9.844 -3.6 1 92.88 147 TYR B O 1
ATOM 3929 N N . ARG B 1 148 ? 14.852 7.582 -3.418 1 92 148 ARG B N 1
ATOM 3930 C CA . ARG B 1 148 ? 15.805 7.316 -4.488 1 92 148 ARG B CA 1
ATOM 3931 C C . ARG B 1 148 ? 15.328 7.922 -5.809 1 92 148 ARG B C 1
ATOM 3933 O O . ARG B 1 148 ? 16.125 8.477 -6.562 1 92 148 ARG B O 1
ATOM 3940 N N . VAL B 1 149 ? 14.062 7.848 -6.043 1 94.94 149 VAL B N 1
ATOM 3941 C CA . VAL B 1 149 ? 13.469 8.43 -7.246 1 94.94 149 VAL B CA 1
ATOM 3942 C C . VAL B 1 149 ? 13.562 9.945 -7.184 1 94.94 149 VAL B C 1
ATOM 3944 O O . VAL B 1 149 ? 14.039 10.586 -8.125 1 94.94 149 VAL B O 1
ATOM 3947 N N . LEU B 1 150 ? 13.227 10.547 -6.109 1 94.5 150 LEU B N 1
ATOM 3948 C CA . LEU B 1 150 ? 13.227 12 -5.969 1 94.5 150 LEU B CA 1
ATOM 3949 C C . LEU B 1 150 ? 14.633 12.562 -6.152 1 94.5 150 LEU B C 1
ATOM 3951 O O . LEU B 1 150 ? 14.812 13.586 -6.816 1 94.5 150 LEU B O 1
ATOM 3955 N N . THR B 1 151 ? 15.57 11.852 -5.621 1 92.75 151 THR B N 1
ATOM 3956 C CA . THR B 1 151 ? 16.922 12.375 -5.625 1 92.75 151 THR B CA 1
ATOM 3957 C C . THR B 1 151 ? 17.609 12.109 -6.969 1 92.75 151 THR B C 1
ATOM 3959 O O . THR B 1 151 ? 18.656 12.688 -7.266 1 92.75 151 THR B O 1
ATOM 3962 N N . SER B 1 152 ? 17.078 11.188 -7.734 1 93 152 SER B N 1
ATOM 3963 C CA . SER B 1 152 ? 17.656 10.93 -9.055 1 93 152 SER B CA 1
ATOM 3964 C C . SER B 1 152 ? 17.5 12.141 -9.969 1 93 152 SER B C 1
ATOM 3966 O O . SER B 1 152 ? 18.328 12.344 -10.867 1 93 152 SER B O 1
ATOM 3968 N N . ASP B 1 153 ? 16.453 12.945 -9.812 1 92.69 153 ASP B N 1
ATOM 3969 C CA . ASP B 1 153 ? 16.188 14.156 -10.586 1 92.69 153 ASP B CA 1
ATOM 3970 C C . ASP B 1 153 ? 15.25 15.094 -9.82 1 92.69 153 ASP B C 1
ATOM 3972 O O . ASP B 1 153 ? 14.062 15.18 -10.133 1 92.69 153 ASP B O 1
ATOM 3976 N N . VAL B 1 154 ? 15.766 15.844 -8.977 1 88.5 154 VAL B N 1
ATOM 3977 C CA . VAL B 1 154 ? 14.992 16.672 -8.055 1 88.5 154 VAL B CA 1
ATOM 3978 C C . VAL B 1 154 ? 14.203 17.719 -8.836 1 88.5 154 VAL B C 1
ATOM 3980 O O . VAL B 1 154 ? 13.031 17.969 -8.539 1 88.5 154 VAL B O 1
ATOM 3983 N N . GLU B 1 155 ? 14.766 18.25 -9.828 1 88.62 155 GLU B N 1
ATOM 3984 C CA . GLU B 1 155 ? 14.117 19.297 -10.617 1 88.62 155 GLU B CA 1
ATOM 3985 C C . GLU B 1 155 ? 12.875 18.781 -11.32 1 88.62 155 GLU B C 1
ATOM 3987 O O . GLU B 1 155 ? 11.875 19.484 -11.445 1 88.62 155 GLU B O 1
ATOM 3992 N N . LYS B 1 156 ? 12.969 17.578 -11.695 1 93.12 156 LYS B N 1
ATOM 3993 C CA . LYS B 1 156 ? 11.859 16.938 -12.414 1 93.12 156 LYS B CA 1
ATOM 3994 C C . LYS B 1 156 ? 10.711 16.609 -11.477 1 93.12 156 LYS B C 1
ATOM 3996 O O . LYS B 1 156 ? 9.539 16.781 -11.836 1 93.12 156 LYS B O 1
ATOM 4001 N N . PHE B 1 157 ? 11.008 16.219 -10.266 1 95.5 157 PHE B N 1
ATOM 4002 C CA . PHE B 1 157 ? 9.992 15.617 -9.414 1 95.5 157 PHE B CA 1
ATOM 4003 C C . PHE B 1 157 ? 9.453 16.625 -8.414 1 95.5 157 PHE B C 1
ATOM 4005 O O . PHE B 1 157 ? 8.336 16.484 -7.922 1 95.5 157 PHE B O 1
ATOM 4012 N N . MET B 1 158 ? 10.133 17.672 -8.172 1 90.38 158 MET B N 1
ATOM 4013 C CA . MET B 1 158 ? 9.742 18.625 -7.133 1 90.38 158 MET B CA 1
ATOM 4014 C C . MET B 1 158 ? 8.398 19.281 -7.465 1 90.38 158 MET B C 1
ATOM 4016 O O . MET B 1 158 ? 7.516 19.359 -6.613 1 90.38 158 MET B O 1
ATOM 4020 N N . PRO B 1 159 ? 8.227 19.594 -8.727 1 93 159 PRO B N 1
ATOM 4021 C CA . PRO B 1 159 ? 6.941 20.219 -9.055 1 93 159 PRO B CA 1
ATOM 4022 C C . PRO B 1 159 ? 5.77 19.25 -8.961 1 93 159 PRO B C 1
ATOM 4024 O O . PRO B 1 159 ? 4.609 19.656 -8.984 1 93 159 PRO B O 1
ATOM 4027 N N . ILE B 1 160 ? 6.094 17.984 -8.859 1 95.5 160 ILE B N 1
ATOM 4028 C CA . ILE B 1 160 ? 5.051 16.953 -8.766 1 95.5 160 ILE B CA 1
ATOM 4029 C C . ILE B 1 160 ? 4.734 16.672 -7.297 1 95.5 160 ILE B C 1
ATOM 4031 O O . ILE B 1 160 ? 3.568 16.656 -6.902 1 95.5 160 ILE B O 1
ATOM 4035 N N . VAL B 1 161 ? 5.727 16.578 -6.488 1 93.75 161 VAL B N 1
ATOM 4036 C CA . VAL B 1 161 ? 5.551 16.188 -5.094 1 93.75 161 VAL B CA 1
ATOM 4037 C C . VAL B 1 161 ? 5.137 17.391 -4.258 1 93.75 161 VAL B C 1
ATOM 4039 O O . VAL B 1 161 ? 4.578 17.25 -3.17 1 93.75 161 VAL B O 1
ATOM 4042 N N . TYR B 1 162 ? 5.449 18.547 -4.777 1 92.19 162 TYR B N 1
ATOM 4043 C CA . TYR B 1 162 ? 5.055 19.781 -4.102 1 92.19 162 TYR B CA 1
ATOM 4044 C C . TYR B 1 162 ? 4.367 20.734 -5.066 1 92.19 162 TYR B C 1
ATOM 4046 O O . TYR B 1 162 ? 3.566 20.312 -5.906 1 92.19 162 TYR B O 1
ATOM 4054 N N . THR B 1 163 ? 4.48 22.109 -4.734 1 89.81 163 THR B N 1
ATOM 4055 C CA . THR B 1 163 ? 3.783 23.047 -5.605 1 89.81 163 THR B CA 1
ATOM 4056 C C . THR B 1 163 ? 4.316 22.969 -7.031 1 89.81 163 THR B C 1
ATOM 4058 O O . THR B 1 163 ? 5.512 22.75 -7.242 1 89.81 163 THR B O 1
ATOM 4061 N N . PRO B 1 164 ? 3.424 22.984 -8.07 1 92.75 164 PRO B N 1
ATOM 4062 C CA . PRO B 1 164 ? 2.004 23.328 -7.984 1 92.75 164 PRO B CA 1
ATOM 4063 C C . PRO B 1 164 ? 1.103 22.094 -7.867 1 92.75 164 PRO B C 1
ATOM 4065 O O . PRO B 1 164 ? -0.071 22.219 -7.504 1 92.75 164 PRO B O 1
ATOM 4068 N N . THR B 1 165 ? 1.587 20.891 -8.141 1 95.38 165 THR B N 1
ATOM 4069 C CA . THR B 1 165 ? 0.748 19.703 -8.273 1 95.38 165 THR B CA 1
ATOM 4070 C C . THR B 1 165 ? 0.107 19.344 -6.938 1 95.38 165 THR B C 1
ATOM 4072 O O . THR B 1 165 ? -1.032 18.875 -6.895 1 95.38 165 THR B O 1
ATOM 4075 N N . VAL B 1 166 ? 0.812 19.609 -5.852 1 93.75 166 VAL B N 1
ATOM 4076 C CA . VAL B 1 166 ? 0.288 19.266 -4.531 1 93.75 166 VAL B CA 1
ATOM 4077 C C . VAL B 1 166 ? -0.989 20.062 -4.266 1 93.75 166 VAL B C 1
ATOM 4079 O O . VAL B 1 166 ? -1.889 19.594 -3.566 1 93.75 166 VAL B O 1
ATOM 4082 N N . GLY B 1 167 ? -0.997 21.312 -4.785 1 93.38 167 GLY B N 1
ATOM 4083 C CA . GLY B 1 167 ? -2.219 22.094 -4.656 1 93.38 167 GLY B CA 1
ATOM 4084 C C . GLY B 1 167 ? -3.43 21.406 -5.258 1 93.38 167 GLY B C 1
ATOM 4085 O O . GLY B 1 167 ? -4.492 21.344 -4.633 1 93.38 167 GLY B O 1
ATOM 4086 N N . GLN B 1 168 ? -3.217 20.859 -6.434 1 93.81 168 GLN B N 1
ATOM 4087 C CA . GLN B 1 168 ? -4.281 20.109 -7.082 1 93.81 168 GLN B CA 1
ATOM 4088 C C . GLN B 1 168 ? -4.633 18.859 -6.281 1 93.81 168 GLN B C 1
ATOM 4090 O O . GLN B 1 168 ? -5.809 18.5 -6.152 1 93.81 168 GLN B O 1
ATOM 4095 N N . ALA B 1 169 ? -3.648 18.266 -5.793 1 93.81 169 ALA B N 1
ATOM 4096 C CA . ALA B 1 169 ? -3.857 17.062 -4.98 1 93.81 169 ALA B CA 1
ATOM 4097 C C . ALA B 1 169 ? -4.672 17.391 -3.73 1 93.81 169 ALA B C 1
ATOM 4099 O O . ALA B 1 169 ? -5.547 16.609 -3.336 1 93.81 169 ALA B O 1
ATOM 4100 N N . CYS B 1 170 ? -4.41 18.484 -3.121 1 94.5 170 CYS B N 1
ATOM 4101 C CA . CYS B 1 170 ? -5.152 18.906 -1.937 1 94.5 170 CYS B CA 1
ATOM 4102 C C . CYS B 1 170 ? -6.605 19.203 -2.281 1 94.5 170 CYS B C 1
ATOM 4104 O O . CYS B 1 170 ? -7.512 18.859 -1.516 1 94.5 170 CYS B O 1
ATOM 4106 N N . GLN B 1 171 ? -6.746 19.766 -3.434 1 92.31 171 GLN B N 1
ATOM 4107 C CA . GLN B 1 171 ? -8.102 20.078 -3.873 1 92.31 171 GLN B CA 1
ATOM 4108 C C . GLN B 1 171 ? -8.906 18.812 -4.121 1 92.31 171 GLN B C 1
ATOM 4110 O O . GLN B 1 171 ? -10.117 18.781 -3.869 1 92.31 171 GLN B O 1
ATOM 4115 N N . GLN B 1 172 ? -8.211 17.844 -4.594 1 88.25 172 GLN B N 1
ATOM 4116 C CA . GLN B 1 172 ? -8.875 16.594 -4.914 1 88.25 172 GLN B CA 1
ATOM 4117 C C . GLN B 1 172 ? -8.477 15.492 -3.926 1 88.25 172 GLN B C 1
ATOM 4119 O O . GLN B 1 172 ? -8.375 14.32 -4.297 1 88.25 172 GLN B O 1
ATOM 4124 N N . TYR B 1 173 ? -8.219 15.898 -2.77 1 84.06 173 TYR B N 1
ATOM 4125 C CA . TYR B 1 173 ? -7.656 14.984 -1.78 1 84.06 173 TYR B CA 1
ATOM 4126 C C . TYR B 1 173 ? -8.586 13.805 -1.526 1 84.06 173 TYR B C 1
ATOM 4128 O O . TYR B 1 173 ? -8.133 12.68 -1.316 1 84.06 173 TYR B O 1
ATOM 4136 N N . GLY B 1 174 ? -9.828 14.148 -1.554 1 76 174 GLY B N 1
ATOM 4137 C CA . GLY B 1 174 ? -10.789 13.07 -1.365 1 76 174 GLY B CA 1
ATOM 4138 C C . GLY B 1 174 ? -10.648 11.961 -2.389 1 76 174 GLY B C 1
ATOM 4139 O O . GLY B 1 174 ? -10.906 10.797 -2.084 1 76 174 GLY B O 1
ATOM 4140 N N . LEU B 1 175 ? -10.148 12.273 -3.543 1 76.06 175 LEU B N 1
ATOM 4141 C CA . LEU B 1 175 ? -10 11.32 -4.637 1 76.06 175 LEU B CA 1
ATOM 4142 C C . LEU B 1 175 ? -8.609 10.703 -4.641 1 76.06 175 LEU B C 1
ATOM 4144 O O . LEU B 1 175 ? -8.445 9.531 -4.98 1 76.06 175 LEU B O 1
ATOM 4148 N N . THR B 1 176 ? -7.719 11.43 -4.16 1 78 176 THR B N 1
ATOM 4149 C CA . THR B 1 176 ? -6.328 11.008 -4.32 1 78 176 THR B CA 1
ATOM 4150 C C . THR B 1 176 ? -5.828 10.305 -3.062 1 78 176 THR B C 1
ATOM 4152 O O . THR B 1 176 ? -4.809 9.617 -3.094 1 78 176 THR B O 1
ATOM 4155 N N . PHE B 1 177 ? -6.648 10.453 -2.082 1 77.38 177 PHE B N 1
ATOM 4156 C CA . PHE B 1 177 ? -6.234 9.906 -0.794 1 77.38 177 PHE B CA 1
ATOM 4157 C C . PHE B 1 177 ? -6.152 8.391 -0.851 1 77.38 177 PHE B C 1
ATOM 4159 O O . PHE B 1 177 ? -7.094 7.727 -1.297 1 77.38 177 PHE B O 1
ATOM 4166 N N . ARG B 1 178 ? -5.031 7.836 -0.45 1 78.38 178 ARG B N 1
ATOM 4167 C CA . ARG B 1 178 ? -4.879 6.387 -0.397 1 78.38 178 ARG B CA 1
ATOM 4168 C C . ARG B 1 178 ? -4.59 5.918 1.025 1 78.38 178 ARG B C 1
ATOM 4170 O O . ARG B 1 178 ? -5.379 5.168 1.607 1 78.38 178 ARG B O 1
ATOM 4177 N N . ARG B 1 179 ? -3.582 6.504 1.536 1 80.94 179 ARG B N 1
ATOM 4178 C CA . ARG B 1 179 ? -3.203 6.215 2.916 1 80.94 179 ARG B CA 1
ATOM 4179 C C . ARG B 1 179 ? -2.883 7.496 3.676 1 80.94 179 ARG B C 1
ATOM 4181 O O . ARG B 1 179 ? -2.277 8.414 3.123 1 80.94 179 ARG B O 1
ATOM 4188 N N . PRO B 1 180 ? -3.303 7.445 4.902 1 84.94 180 PRO B N 1
ATOM 4189 C CA . PRO B 1 180 ? -3.006 8.648 5.68 1 84.94 180 PRO B CA 1
ATOM 4190 C C . PRO B 1 180 ? -1.522 8.781 6.02 1 84.94 180 PRO B C 1
ATOM 4192 O O . PRO B 1 180 ? -0.85 7.781 6.262 1 84.94 180 PRO B O 1
ATOM 4195 N N . ARG B 1 181 ? -1.079 9.945 5.988 1 87.25 181 ARG B N 1
ATOM 4196 C CA . ARG B 1 181 ? 0.282 10.266 6.402 1 87.25 181 ARG B CA 1
ATOM 4197 C C . ARG B 1 181 ? 0.299 11.469 7.34 1 87.25 181 ARG B C 1
ATOM 4199 O O . ARG B 1 181 ? -0.371 12.469 7.082 1 87.25 181 ARG B O 1
ATOM 4206 N N . GLY B 1 182 ? 0.999 11.258 8.445 1 91.56 182 GLY B N 1
ATOM 4207 C CA . GLY B 1 182 ? 1.113 12.344 9.414 1 91.56 182 GLY B CA 1
ATOM 4208 C C . GLY B 1 182 ? 0.124 12.227 10.555 1 91.56 182 GLY B C 1
ATOM 4209 O O . GLY B 1 182 ? -0.494 11.18 10.75 1 91.56 182 GLY B O 1
ATOM 4210 N N . LEU B 1 183 ? 0.132 13.289 11.312 1 95.44 183 LEU B N 1
ATOM 4211 C CA . LEU B 1 183 ? -0.761 13.336 12.461 1 95.44 183 LEU B CA 1
ATOM 4212 C C . LEU B 1 183 ? -1.883 14.344 12.234 1 95.44 183 LEU B C 1
ATOM 4214 O O . LEU B 1 183 ? -1.624 15.5 11.891 1 95.44 183 LEU B O 1
ATOM 4218 N N . PHE B 1 184 ? -3.041 13.805 12.336 1 95.88 184 PHE B N 1
ATOM 4219 C CA . PHE B 1 184 ? -4.227 14.648 12.305 1 95.88 184 PHE B CA 1
ATOM 4220 C C . PHE B 1 184 ? -4.691 14.984 13.711 1 95.88 184 PHE B C 1
ATOM 4222 O O . PHE B 1 184 ? -5.266 14.141 14.398 1 95.88 184 PHE B O 1
ATOM 4229 N N . ILE B 1 185 ? -4.496 16.203 14.109 1 97.56 185 ILE B N 1
ATOM 4230 C CA . ILE B 1 185 ? -4.926 16.672 15.422 1 97.56 185 ILE B CA 1
ATOM 4231 C C . ILE B 1 185 ? -6.117 17.609 15.273 1 97.56 185 ILE B C 1
ATOM 4233 O O . ILE B 1 185 ? -6.094 18.531 14.453 1 97.56 185 ILE B O 1
ATOM 4237 N N . THR B 1 186 ? -7.133 17.375 16.031 1 97.81 186 THR B N 1
ATOM 4238 C CA . THR B 1 186 ? -8.328 18.203 15.883 1 97.81 186 THR B CA 1
ATOM 4239 C C . THR B 1 186 ? -8.484 19.125 17.078 1 97.81 186 THR B C 1
ATOM 4241 O O . THR B 1 186 ? -7.816 18.953 18.094 1 97.81 186 THR B O 1
ATOM 4244 N N . ILE B 1 187 ? -9.391 20.062 16.906 1 98 187 ILE B N 1
ATOM 4245 C CA . ILE B 1 187 ? -9.719 21 17.984 1 98 187 ILE B CA 1
ATOM 4246 C C . ILE B 1 187 ? -10.289 20.234 19.172 1 98 187 ILE B C 1
ATOM 4248 O O . ILE B 1 187 ? -10.188 20.703 20.312 1 98 187 ILE B O 1
ATOM 4252 N N . HIS B 1 188 ? -10.789 19.047 18.969 1 96.19 188 HIS B N 1
ATOM 4253 C CA . HIS B 1 188 ? -11.414 18.25 20.016 1 96.19 188 HIS B CA 1
ATOM 4254 C C . HIS B 1 188 ? -10.375 17.438 20.781 1 96.19 188 HIS B C 1
ATOM 4256 O O . HIS B 1 188 ? -10.695 16.797 21.781 1 96.19 188 HIS B O 1
ATOM 4262 N N . ASP B 1 189 ? -9.203 17.531 20.359 1 96.19 189 ASP B N 1
ATOM 4263 C CA . ASP B 1 189 ? -8.125 16.812 21.031 1 96.19 189 ASP B CA 1
ATOM 4264 C C . ASP B 1 189 ? -7.426 17.688 22.062 1 96.19 189 ASP B C 1
ATOM 4266 O O . ASP B 1 189 ? -6.457 17.266 22.703 1 96.19 189 ASP B O 1
ATOM 4270 N N . LYS B 1 190 ? -7.871 18.922 22.188 1 96.44 190 LYS B N 1
ATOM 4271 C CA . LYS B 1 190 ? -7.297 19.828 23.188 1 96.44 190 LYS B CA 1
ATOM 4272 C C . LYS B 1 190 ? -7.199 19.141 24.547 1 96.44 190 LYS B C 1
ATOM 4274 O O . LYS B 1 190 ? -8.141 18.469 24.984 1 96.44 190 LYS B O 1
ATOM 4279 N N . GLY B 1 191 ? -6.086 19.25 25.172 1 96 191 GLY B N 1
ATOM 4280 C CA . GLY B 1 191 ? -5.844 18.609 26.453 1 96 191 GLY B CA 1
ATOM 4281 C C . GLY B 1 191 ? -5.16 17.25 26.328 1 96 191 GLY B C 1
ATOM 4282 O O . GLY B 1 191 ? -4.707 16.688 27.328 1 96 191 GLY B O 1
ATOM 4283 N N . HIS B 1 192 ? -5.047 16.781 25.109 1 95.25 192 HIS B N 1
ATOM 4284 C CA . HIS B 1 192 ? -4.492 15.445 24.922 1 95.25 192 HIS B CA 1
ATOM 4285 C C . HIS B 1 192 ? -3.436 15.43 23.828 1 95.25 192 HIS B C 1
ATOM 4287 O O . HIS B 1 192 ? -3.18 14.391 23.219 1 95.25 192 HIS B O 1
ATOM 4293 N N . ILE B 1 193 ? -2.822 16.547 23.516 1 96.69 193 ILE B N 1
ATOM 4294 C CA . ILE B 1 193 ? -1.902 16.656 22.391 1 96.69 193 ILE B CA 1
ATOM 4295 C C . ILE B 1 193 ? -0.657 15.82 22.656 1 96.69 193 ILE B C 1
ATOM 4297 O O . ILE B 1 193 ? -0.14 15.156 21.75 1 96.69 193 ILE B O 1
ATOM 4301 N N . ALA B 1 194 ? -0.234 15.836 23.844 1 94.44 194 ALA B N 1
ATOM 4302 C CA . ALA B 1 194 ? 0.935 15.031 24.203 1 94.44 194 ALA B CA 1
ATOM 4303 C C . ALA B 1 194 ? 0.689 13.555 23.938 1 94.44 194 ALA B C 1
ATOM 4305 O O . ALA B 1 194 ? 1.555 12.867 23.391 1 94.44 194 ALA B O 1
ATOM 4306 N N . THR B 1 195 ? -0.477 13.133 24.297 1 90.31 195 THR B N 1
ATOM 4307 C CA . THR B 1 195 ? -0.859 11.742 24.062 1 90.31 195 THR B CA 1
ATOM 4308 C C . THR B 1 195 ? -0.934 11.445 22.578 1 90.31 195 THR B C 1
ATOM 4310 O O . THR B 1 195 ? -0.522 10.375 22.125 1 90.31 195 THR B O 1
ATOM 4313 N N . MET B 1 196 ? -1.392 12.352 21.828 1 91.38 196 MET B N 1
ATOM 4314 C CA . MET B 1 196 ? -1.509 12.195 20.375 1 91.38 196 MET B CA 1
ATOM 4315 C C . MET B 1 196 ? -0.134 12.07 19.734 1 91.38 196 MET B C 1
ATOM 4317 O O . MET B 1 196 ? 0.058 11.258 18.828 1 91.38 196 MET B O 1
ATOM 4321 N N . LEU B 1 197 ? 0.797 12.836 20.25 1 93.06 197 LEU B N 1
ATOM 4322 C CA . LEU B 1 197 ? 2.148 12.805 19.703 1 93.06 197 LEU B CA 1
ATOM 4323 C C . LEU B 1 197 ? 2.809 11.453 19.938 1 93.06 197 LEU B C 1
ATOM 4325 O O . LEU B 1 197 ? 3.67 11.031 19.156 1 93.06 197 LEU B O 1
ATOM 4329 N N . ASN B 1 198 ? 2.299 10.758 20.875 1 84.06 198 ASN B N 1
ATOM 4330 C CA . ASN B 1 198 ? 2.844 9.445 21.203 1 84.06 198 ASN B CA 1
ATOM 4331 C C . ASN B 1 198 ? 2.385 8.383 20.203 1 84.06 198 ASN B C 1
ATOM 4333 O O . ASN B 1 198 ? 2.961 7.301 20.125 1 84.06 198 ASN B O 1
ATOM 4337 N N . SER B 1 199 ? 1.377 8.734 19.469 1 77.88 199 SER B N 1
ATOM 4338 C CA . SER B 1 199 ? 0.904 7.801 18.453 1 77.88 199 SER B CA 1
ATOM 4339 C C . SER B 1 199 ? 1.867 7.734 17.266 1 77.88 199 SER B C 1
ATOM 4341 O O . SER B 1 199 ? 1.862 6.762 16.516 1 77.88 199 SER B O 1
ATOM 4343 N N . TRP B 1 200 ? 2.627 8.828 17.109 1 84.94 200 TRP B N 1
ATOM 4344 C CA . TRP B 1 200 ? 3.623 8.828 16.047 1 84.94 200 TRP B CA 1
ATOM 4345 C C . TRP B 1 200 ? 4.77 7.875 16.375 1 84.94 200 TRP B C 1
ATOM 4347 O O . TRP B 1 200 ? 5.324 7.914 17.469 1 84.94 200 TRP B O 1
ATOM 4357 N N . PRO B 1 201 ? 5.148 7.004 15.5 1 71.06 201 PRO B N 1
ATOM 4358 C CA . PRO B 1 201 ? 6.066 5.906 15.82 1 71.06 201 PRO B CA 1
ATOM 4359 C C . PRO B 1 201 ? 7.508 6.375 16 1 71.06 201 PRO B C 1
ATOM 4361 O O . PRO B 1 201 ? 8.32 5.668 16.609 1 71.06 201 PRO B O 1
ATOM 4364 N N . GLU B 1 202 ? 7.867 7.508 15.562 1 77.88 202 GLU B N 1
ATOM 4365 C CA . GLU B 1 202 ? 9.242 7.984 15.641 1 77.88 202 GLU B CA 1
ATOM 4366 C C . GLU B 1 202 ? 9.438 8.938 16.812 1 77.88 202 GLU B C 1
ATOM 4368 O O . GLU B 1 202 ? 8.609 9.82 17.047 1 77.88 202 GLU B O 1
ATOM 4373 N N . ASP B 1 203 ? 10.555 8.672 17.5 1 81.69 203 ASP B N 1
ATOM 4374 C CA . ASP B 1 203 ? 10.781 9.477 18.688 1 81.69 203 ASP B CA 1
ATOM 4375 C C . ASP B 1 203 ? 11.766 10.609 18.422 1 81.69 203 ASP B C 1
ATOM 4377 O O . ASP B 1 203 ? 11.805 11.602 19.141 1 81.69 203 ASP B O 1
ATOM 4381 N N . ASN B 1 204 ? 12.539 10.375 17.438 1 89.25 204 ASN B N 1
ATOM 4382 C CA . ASN B 1 204 ? 13.539 11.398 17.141 1 89.25 204 ASN B CA 1
ATOM 4383 C C . ASN B 1 204 ? 13.094 12.289 15.984 1 89.25 204 ASN B C 1
ATOM 4385 O O . ASN B 1 204 ? 13.57 12.133 14.859 1 89.25 204 ASN B O 1
ATOM 4389 N N . ILE B 1 205 ? 12.258 13.195 16.344 1 94.31 205 ILE B N 1
ATOM 4390 C CA . ILE B 1 205 ? 11.75 14.117 15.344 1 94.31 205 ILE B CA 1
ATOM 4391 C C . ILE B 1 205 ? 12.562 15.406 15.367 1 94.31 205 ILE B C 1
ATOM 4393 O O . ILE B 1 205 ? 12.742 16.016 16.422 1 94.31 205 ILE B O 1
ATOM 4397 N N . LYS B 1 206 ? 13 15.805 14.164 1 91.88 206 LYS B N 1
ATOM 4398 C CA . LYS B 1 206 ? 13.828 17 14.039 1 91.88 206 LYS B CA 1
ATOM 4399 C C . LYS B 1 206 ? 13.062 18.125 13.336 1 91.88 206 LYS B C 1
ATOM 4401 O O . LYS B 1 206 ? 13.406 19.297 13.477 1 91.88 206 LYS B O 1
ATOM 4406 N N . ALA B 1 207 ? 12.117 17.719 12.578 1 92.94 207 ALA B N 1
ATOM 4407 C CA . ALA B 1 207 ? 11.359 18.734 11.828 1 92.94 207 ALA B CA 1
ATOM 4408 C C . ALA B 1 207 ? 9.867 18.406 11.828 1 92.94 207 ALA B C 1
ATOM 4410 O O . ALA B 1 207 ? 9.469 17.297 11.461 1 92.94 207 ALA B O 1
ATOM 4411 N N . VAL B 1 208 ? 9.086 19.391 12.25 1 96.25 208 VAL B N 1
ATOM 4412 C CA . VAL B 1 208 ? 7.633 19.328 12.195 1 96.25 208 VAL B CA 1
ATOM 4413 C C . VAL B 1 208 ? 7.098 20.391 11.25 1 96.25 208 VAL B C 1
ATOM 4415 O O . VAL B 1 208 ? 7.473 21.562 11.344 1 96.25 208 VAL B O 1
ATOM 4418 N N . VAL B 1 209 ? 6.375 19.984 10.297 1 95.44 209 VAL B N 1
ATOM 4419 C CA . VAL B 1 209 ? 5.641 20.922 9.461 1 95.44 209 VAL B CA 1
ATOM 4420 C C . VAL B 1 209 ? 4.145 20.812 9.75 1 95.44 209 VAL B C 1
ATOM 4422 O O . VAL B 1 209 ? 3.586 19.719 9.75 1 95.44 209 VAL B O 1
ATOM 4425 N N . VAL B 1 210 ? 3.547 22 10.07 1 96.88 210 VAL B N 1
ATOM 4426 C CA . VAL B 1 210 ? 2.164 21.969 10.531 1 96.88 210 VAL B CA 1
ATOM 4427 C C . VAL B 1 210 ? 1.336 22.984 9.75 1 96.88 210 VAL B C 1
ATOM 4429 O O . VAL B 1 210 ? 1.824 24.062 9.406 1 96.88 210 VAL B O 1
ATOM 4432 N N . THR B 1 211 ? 0.143 22.609 9.383 1 96.75 211 THR B N 1
ATOM 4433 C CA . THR B 1 211 ? -0.833 23.5 8.766 1 96.75 211 THR B CA 1
ATOM 4434 C C . THR B 1 211 ? -2.201 23.344 9.422 1 96.75 211 THR B C 1
ATOM 4436 O O . THR B 1 211 ? -2.512 22.281 9.977 1 96.75 211 THR B O 1
ATOM 4439 N N . ASP B 1 212 ? -2.963 24.406 9.445 1 96.94 212 ASP B N 1
ATOM 4440 C CA . ASP B 1 212 ? -4.355 24.281 9.867 1 96.94 212 ASP B CA 1
ATOM 4441 C C . ASP B 1 212 ? -5.297 24.297 8.664 1 96.94 212 ASP B C 1
ATOM 4443 O O . ASP B 1 212 ? -6.516 24.297 8.828 1 96.94 212 ASP B O 1
ATOM 4447 N N . GLY B 1 213 ? -4.781 24.359 7.461 1 96.19 213 GLY B N 1
ATOM 4448 C CA . GLY B 1 213 ? -5.52 24.172 6.223 1 96.19 213 GLY B CA 1
ATOM 4449 C C . GLY B 1 213 ? -6.301 25.406 5.801 1 96.19 213 GLY B C 1
ATOM 4450 O O . GLY B 1 213 ? -7.074 25.359 4.844 1 96.19 213 GLY B O 1
ATOM 4451 N N . GLU B 1 214 ? -6.098 26.562 6.414 1 95.25 214 GLU B N 1
ATOM 4452 C CA . GLU B 1 214 ? -6.969 27.703 6.211 1 95.25 214 GLU B CA 1
ATOM 4453 C C . GLU B 1 214 ? -6.641 28.422 4.906 1 95.25 214 GLU B C 1
ATOM 4455 O O . GLU B 1 214 ? -7.523 29 4.266 1 95.25 214 GLU B O 1
ATOM 4460 N N . ARG B 1 215 ? -5.41 28.438 4.547 1 93.19 215 ARG B N 1
ATOM 4461 C CA . ARG B 1 215 ? -5.012 29.156 3.344 1 93.19 215 ARG B CA 1
ATOM 4462 C C . ARG B 1 215 ? -4.004 28.359 2.529 1 93.19 215 ARG B C 1
ATOM 4464 O O . ARG B 1 215 ? -2.852 28.781 2.377 1 93.19 215 ARG B O 1
ATOM 4471 N N . ILE B 1 216 ? -4.508 27.344 1.919 1 93.62 216 ILE B N 1
ATOM 4472 C CA . ILE B 1 216 ? -3.646 26.438 1.162 1 93.62 216 ILE B CA 1
ATOM 4473 C C . ILE B 1 216 ? -3.289 27.078 -0.18 1 93.62 216 ILE B C 1
ATOM 4475 O O . ILE B 1 216 ? -4.105 27.094 -1.104 1 93.62 216 ILE B O 1
ATOM 4479 N N . LEU B 1 217 ? -2.051 27.562 -0.187 1 86 217 LEU B N 1
ATOM 4480 C CA . LEU B 1 217 ? -1.547 28.203 -1.402 1 86 217 LEU B CA 1
ATOM 4481 C C . LEU B 1 217 ? -2.514 29.266 -1.9 1 86 217 LEU B C 1
ATOM 4483 O O . LEU B 1 217 ? -2.965 30.109 -1.124 1 86 217 LEU B O 1
ATOM 4487 N N . GLY B 1 218 ? -2.947 29.25 -3.006 1 84.56 218 GLY B N 1
ATOM 4488 C CA . GLY B 1 218 ? -3.916 30.188 -3.564 1 84.56 218 GLY B CA 1
ATOM 4489 C C . GLY B 1 218 ? -5.316 29.609 -3.652 1 84.56 218 GLY B C 1
ATOM 4490 O O . GLY B 1 218 ? -6.219 30.234 -4.211 1 84.56 218 GLY B O 1
ATOM 4491 N N . LEU B 1 219 ? -5.523 28.531 -2.951 1 91.75 219 LEU B N 1
ATOM 4492 C CA . LEU B 1 219 ? -6.773 27.797 -3.129 1 91.75 219 LEU B CA 1
ATOM 4493 C C . LEU B 1 219 ? -7.742 28.094 -1.986 1 91.75 219 LEU B C 1
ATOM 4495 O O . LEU B 1 219 ? -8.938 27.797 -2.086 1 91.75 219 LEU B O 1
ATOM 4499 N N . GLY B 1 220 ? -7.207 28.672 -0.906 1 93.75 220 GLY B N 1
ATOM 4500 C CA . GLY B 1 220 ? -8.078 29.047 0.201 1 93.75 220 GLY B CA 1
ATOM 4501 C C . GLY B 1 220 ? -8.203 27.953 1.249 1 93.75 220 GLY B C 1
ATOM 4502 O O . GLY B 1 220 ? -7.238 27.234 1.515 1 93.75 220 GLY B O 1
ATOM 4503 N N . ASP B 1 221 ? -9.32 28 1.935 1 96.88 221 ASP B N 1
ATOM 4504 C CA . ASP B 1 221 ? -9.578 27.078 3.039 1 96.88 221 ASP B CA 1
ATOM 4505 C C . ASP B 1 221 ? -9.906 25.672 2.523 1 96.88 221 ASP B C 1
ATOM 4507 O O . ASP B 1 221 ? -10.961 25.453 1.926 1 96.88 221 ASP B O 1
ATOM 4511 N N . LEU B 1 222 ? -8.992 24.719 2.832 1 96.69 222 LEU B N 1
ATOM 4512 C CA . LEU B 1 222 ? -9.211 23.344 2.389 1 96.69 222 LEU B CA 1
ATOM 4513 C C . LEU B 1 222 ? -9.242 22.391 3.578 1 96.69 222 LEU B C 1
ATOM 4515 O O . LEU B 1 222 ? -9.148 21.172 3.404 1 96.69 222 LEU B O 1
ATOM 4519 N N . GLY B 1 223 ? -9.273 22.906 4.734 1 96.62 223 GLY B N 1
ATOM 4520 C CA . GLY B 1 223 ? -9.398 22.078 5.93 1 96.62 223 GLY B CA 1
ATOM 4521 C C . GLY B 1 223 ? -8.391 20.938 5.973 1 96.62 223 GLY B C 1
ATOM 4522 O O . GLY B 1 223 ? -7.191 21.156 5.793 1 96.62 223 GLY B O 1
ATOM 4523 N N . SER B 1 224 ? -8.875 19.766 6.18 1 96.06 224 SER B N 1
ATOM 4524 C CA . SER B 1 224 ? -8.023 18.594 6.363 1 96.06 224 SER B CA 1
ATOM 4525 C C . SER B 1 224 ? -7.336 18.203 5.059 1 96.06 224 SER B C 1
ATOM 4527 O O . SER B 1 224 ? -6.367 17.438 5.07 1 96.06 224 SER B O 1
ATOM 4529 N N . TYR B 1 225 ? -7.84 18.688 3.928 1 96 225 TYR B N 1
ATOM 4530 C CA . TYR B 1 225 ? -7.215 18.391 2.645 1 96 225 TYR B CA 1
ATOM 4531 C C . TYR B 1 225 ? -5.848 19.062 2.535 1 96 225 TYR B C 1
ATOM 4533 O O . TYR B 1 225 ? -5.047 18.719 1.663 1 96 225 TYR B O 1
ATOM 4541 N N . GLY B 1 226 ? -5.559 19.906 3.477 1 96.31 226 GLY B N 1
ATOM 4542 C CA . GLY B 1 226 ? -4.301 20.641 3.471 1 96.31 226 GLY B CA 1
ATOM 4543 C C . GLY B 1 226 ? -3.119 19.781 3.895 1 96.31 226 GLY B C 1
ATOM 4544 O O . GLY B 1 226 ? -1.967 20.203 3.787 1 96.31 226 GLY B O 1
ATOM 4545 N N . MET B 1 227 ? -3.332 18.531 4.309 1 96 227 MET B N 1
ATOM 4546 C CA . MET B 1 227 ? -2.273 17.641 4.797 1 96 227 MET B CA 1
ATOM 4547 C C . MET B 1 227 ? -1.207 17.438 3.729 1 96 227 MET B C 1
ATOM 4549 O O . MET B 1 227 ? -0.037 17.203 4.047 1 96 227 MET B O 1
ATOM 4553 N N . GLY B 1 228 ? -1.611 17.562 2.479 1 94.69 228 GLY B N 1
ATOM 4554 C CA . GLY B 1 228 ? -0.654 17.375 1.398 1 94.69 228 GLY B CA 1
ATOM 4555 C C . GLY B 1 228 ? 0.52 18.328 1.471 1 94.69 228 GLY B C 1
ATOM 4556 O O . GLY B 1 228 ? 1.621 18 1.021 1 94.69 228 GLY B O 1
ATOM 4557 N N . ILE B 1 229 ? 0.326 19.453 2.1 1 94.69 229 ILE B N 1
ATOM 4558 C CA . ILE B 1 229 ? 1.337 20.5 2.115 1 94.69 229 ILE B CA 1
ATOM 4559 C C . ILE B 1 229 ? 2.461 20.125 3.078 1 94.69 229 ILE B C 1
ATOM 4561 O O . ILE B 1 229 ? 3.631 20.078 2.691 1 94.69 229 ILE B O 1
ATOM 4565 N N . PRO B 1 230 ? 2.137 19.781 4.344 1 96.38 230 PRO B N 1
ATOM 4566 C CA . PRO B 1 230 ? 3.232 19.344 5.211 1 96.38 230 PRO B CA 1
ATOM 4567 C C . PRO B 1 230 ? 3.959 18.109 4.672 1 96.38 230 PRO B C 1
ATOM 4569 O O . PRO B 1 230 ? 5.184 18.016 4.789 1 96.38 230 PRO B O 1
ATOM 4572 N N . VAL B 1 231 ? 3.234 17.203 4.105 1 95.06 231 VAL B N 1
ATOM 4573 C CA . VAL B 1 231 ? 3.824 15.977 3.574 1 95.06 231 VAL B CA 1
ATOM 4574 C C . VAL B 1 231 ? 4.789 16.312 2.439 1 95.06 231 VAL B C 1
ATOM 4576 O O . VAL B 1 231 ? 5.922 15.836 2.414 1 95.06 231 VAL B O 1
ATOM 4579 N N . GLY B 1 232 ? 4.336 17.156 1.552 1 92.94 232 GLY B N 1
ATOM 4580 C CA . GLY B 1 232 ? 5.176 17.562 0.437 1 92.94 232 GLY B CA 1
ATOM 4581 C C . GLY B 1 232 ? 6.402 18.344 0.867 1 92.94 232 GLY B C 1
ATOM 4582 O O . GLY B 1 232 ? 7.508 18.094 0.37 1 92.94 232 GLY B O 1
ATOM 4583 N N . LYS B 1 233 ? 6.234 19.266 1.777 1 92.31 233 LYS B N 1
ATOM 4584 C CA . LYS B 1 233 ? 7.344 20.078 2.256 1 92.31 233 LYS B CA 1
ATOM 4585 C C . LYS B 1 233 ? 8.422 19.219 2.91 1 92.31 233 LYS B C 1
ATOM 4587 O O . LYS B 1 233 ? 9.609 19.406 2.666 1 92.31 233 LYS B O 1
ATOM 4592 N N . LEU B 1 234 ? 8.016 18.312 3.678 1 94 234 LEU B N 1
ATOM 4593 C CA . LEU B 1 234 ? 8.969 17.453 4.363 1 94 234 LEU B CA 1
ATOM 4594 C C . LEU B 1 234 ? 9.68 16.531 3.377 1 94 234 LEU B C 1
ATOM 4596 O O . LEU B 1 234 ? 10.844 16.172 3.576 1 94 234 LEU B O 1
ATOM 4600 N N . ALA B 1 235 ? 8.945 16.141 2.344 1 92.25 235 ALA B N 1
ATOM 4601 C CA . ALA B 1 235 ? 9.609 15.375 1.289 1 92.25 235 ALA B CA 1
ATOM 4602 C C . ALA B 1 235 ? 10.742 16.172 0.663 1 92.25 235 ALA B C 1
ATOM 4604 O O . ALA B 1 235 ? 11.805 15.633 0.357 1 92.25 235 ALA B O 1
ATOM 4605 N N . LEU B 1 236 ? 10.516 17.453 0.549 1 88.62 236 LEU B N 1
ATOM 4606 C CA . LEU B 1 236 ? 11.547 18.328 0.018 1 88.62 236 LEU B CA 1
ATOM 4607 C C . LEU B 1 236 ? 12.727 18.438 0.985 1 88.62 236 LEU B C 1
ATOM 4609 O O . LEU B 1 236 ? 13.883 18.422 0.565 1 88.62 236 LEU B O 1
ATOM 4613 N N . TYR B 1 237 ? 12.383 18.516 2.25 1 89.25 237 TYR B N 1
ATOM 4614 C CA . TYR B 1 237 ? 13.438 18.578 3.258 1 89.25 237 TYR B CA 1
ATOM 4615 C C . TYR B 1 237 ? 14.344 17.359 3.184 1 89.25 237 TYR B C 1
ATOM 4617 O O . TYR B 1 237 ? 15.562 17.469 3.289 1 89.25 237 TYR B O 1
ATOM 4625 N N . SER B 1 238 ? 13.719 16.25 2.973 1 90.38 238 SER B N 1
ATOM 4626 C CA . SER B 1 238 ? 14.492 15.016 2.92 1 90.38 238 SER B CA 1
ATOM 4627 C C . SER B 1 238 ? 15.266 14.906 1.61 1 90.38 238 SER B C 1
ATOM 4629 O O . SER B 1 238 ? 16.469 14.609 1.613 1 90.38 238 SER B O 1
ATOM 4631 N N . ALA B 1 239 ? 14.641 15.219 0.542 1 87.94 239 ALA B N 1
ATOM 4632 C CA . ALA B 1 239 ? 15.25 15.031 -0.774 1 87.94 239 ALA B CA 1
ATOM 4633 C C . ALA B 1 239 ? 16.328 16.078 -1.038 1 87.94 239 ALA B C 1
ATOM 4635 O O . ALA B 1 239 ? 17.375 15.781 -1.618 1 87.94 239 ALA B O 1
ATOM 4636 N N . CYS B 1 240 ? 16.094 17.281 -0.627 1 83.69 240 CYS B N 1
ATOM 4637 C CA . CYS B 1 240 ? 17 18.391 -0.921 1 83.69 240 CYS B CA 1
ATOM 4638 C C . CYS B 1 240 ? 17.859 18.719 0.285 1 83.69 240 CYS B C 1
ATOM 4640 O O . CYS B 1 240 ? 19.031 19.094 0.131 1 83.69 240 CYS B O 1
ATOM 4642 N N . GLY B 1 241 ? 17.328 18.531 1.479 1 81.06 241 GLY B N 1
ATOM 4643 C CA . GLY B 1 241 ? 18.031 18.922 2.686 1 81.06 241 GLY B CA 1
ATOM 4644 C C . GLY B 1 241 ? 18.781 17.781 3.35 1 81.06 241 GLY B C 1
ATOM 4645 O O . GLY B 1 241 ? 19.594 18.016 4.25 1 81.06 241 GLY B O 1
ATOM 4646 N N . GLY B 1 242 ? 18.406 16.609 3.002 1 85.12 242 GLY B N 1
ATOM 4647 C CA . GLY B 1 242 ? 19.109 15.461 3.549 1 85.12 242 GLY B CA 1
ATOM 4648 C C . GLY B 1 242 ? 18.578 15.031 4.91 1 85.12 242 GLY B C 1
ATOM 4649 O O . GLY B 1 242 ? 19.219 14.242 5.605 1 85.12 242 GLY B O 1
ATOM 4650 N N . ILE B 1 243 ? 17.516 15.625 5.324 1 88.06 243 ILE B N 1
ATOM 4651 C CA . ILE B 1 243 ? 16.938 15.203 6.59 1 88.06 243 ILE B CA 1
ATOM 4652 C C . ILE B 1 243 ? 16.391 13.781 6.461 1 88.06 243 ILE B C 1
ATOM 4654 O O . ILE B 1 243 ? 15.742 13.453 5.469 1 88.06 243 ILE B O 1
ATOM 4658 N N . ASN B 1 244 ? 16.766 12.992 7.406 1 90.56 244 ASN B N 1
ATOM 4659 C CA . ASN B 1 244 ? 16.203 11.648 7.441 1 90.56 244 ASN B CA 1
ATOM 4660 C C . ASN B 1 244 ? 14.68 11.68 7.5 1 90.56 244 ASN B C 1
ATOM 4662 O O . ASN B 1 244 ? 14.094 12.32 8.383 1 90.56 244 ASN B O 1
ATOM 4666 N N . PRO B 1 245 ? 14.094 10.992 6.551 1 90.69 245 PRO B N 1
ATOM 4667 C CA . PRO B 1 245 ? 12.633 11.008 6.52 1 90.69 245 PRO B CA 1
ATOM 4668 C C . PRO B 1 245 ? 12.008 10.547 7.832 1 90.69 245 PRO B C 1
ATOM 4670 O O . PRO B 1 245 ? 10.914 10.984 8.195 1 90.69 245 PRO B O 1
ATOM 4673 N N . GLN B 1 246 ? 12.672 9.789 8.562 1 87.12 246 GLN B N 1
ATOM 4674 C CA . GLN B 1 246 ? 12.156 9.266 9.828 1 87.12 246 GLN B CA 1
ATOM 4675 C C . GLN B 1 246 ? 12.141 10.344 10.906 1 87.12 246 GLN B C 1
ATOM 4677 O O . GLN B 1 246 ? 11.5 10.18 11.945 1 87.12 246 GLN B O 1
ATOM 4682 N N . HIS B 1 247 ? 12.805 11.391 10.656 1 93.31 247 HIS B N 1
ATOM 4683 C CA . HIS B 1 247 ? 12.891 12.477 11.633 1 93.31 247 HIS B CA 1
ATOM 4684 C C . HIS B 1 247 ? 11.906 13.594 11.305 1 93.31 247 HIS B C 1
ATOM 4686 O O . HIS B 1 247 ? 12 14.688 11.859 1 93.31 247 HIS B O 1
ATOM 4692 N N . CYS B 1 248 ? 11.016 13.258 10.391 1 94.25 248 CYS B N 1
ATOM 4693 C CA . CYS B 1 248 ? 10.047 14.258 9.945 1 94.25 248 CYS B CA 1
ATOM 4694 C C . CYS B 1 248 ? 8.641 13.906 10.422 1 94.25 248 CYS B C 1
ATOM 4696 O O . CYS B 1 248 ? 8.266 12.734 10.445 1 94.25 248 CYS B O 1
ATOM 4698 N N . LEU B 1 249 ? 7.875 14.977 10.773 1 96.06 249 LEU B N 1
ATOM 4699 C CA . LEU B 1 249 ? 6.5 14.766 11.219 1 96.06 249 LEU B CA 1
ATOM 4700 C C . LEU B 1 249 ? 5.562 15.781 10.578 1 96.06 249 LEU B C 1
ATOM 4702 O O . LEU B 1 249 ? 5.562 16.953 10.953 1 96.06 249 LEU B O 1
ATOM 4706 N N . PRO B 1 250 ? 4.812 15.367 9.617 1 97.31 250 PRO B N 1
ATOM 4707 C CA . PRO B 1 250 ? 3.75 16.234 9.109 1 97.31 250 PRO B CA 1
ATOM 4708 C C . PRO B 1 250 ? 2.523 16.266 10.016 1 97.31 250 PRO B C 1
ATOM 4710 O O . PRO B 1 250 ? 2.1 15.227 10.523 1 97.31 250 PRO B O 1
ATOM 4713 N N . VAL B 1 251 ? 1.993 17.453 10.25 1 98.12 251 VAL B N 1
ATOM 4714 C CA . VAL B 1 251 ? 0.865 17.609 11.164 1 98.12 251 VAL B CA 1
ATOM 4715 C C . VAL B 1 251 ? -0.207 18.484 10.531 1 98.12 251 VAL B C 1
ATOM 4717 O O . VAL B 1 251 ? 0.108 19.5 9.898 1 98.12 251 VAL B O 1
ATOM 4720 N N . LEU B 1 252 ? -1.366 18.109 10.609 1 98.12 252 LEU B N 1
ATOM 4721 C CA . LEU B 1 252 ? -2.521 18.922 10.281 1 98.12 252 LEU B CA 1
ATOM 4722 C C . LEU B 1 252 ? -3.365 19.203 11.523 1 98.12 252 LEU B C 1
ATOM 4724 O O . LEU B 1 252 ? -3.801 18.281 12.203 1 98.12 252 LEU B O 1
ATOM 4728 N N . LEU B 1 253 ? -3.5 20.453 11.898 1 98.12 253 LEU B N 1
ATOM 4729 C CA . LEU B 1 253 ? -4.422 20.891 12.945 1 98.12 253 LEU B CA 1
ATOM 4730 C C . LEU B 1 253 ? -5.801 21.172 12.375 1 98.12 253 LEU B C 1
ATOM 4732 O O . LEU B 1 253 ? -6.031 22.25 11.805 1 98.12 253 LEU B O 1
ATOM 4736 N N . ASP B 1 254 ? -6.641 20.203 12.539 1 98.31 254 ASP B N 1
ATOM 4737 C CA . ASP B 1 254 ? -7.988 20.359 12 1 98.31 254 ASP B CA 1
ATOM 4738 C C . ASP B 1 254 ? -8.898 21.078 12.984 1 98.31 254 ASP B C 1
ATOM 4740 O O . ASP B 1 254 ? -9.383 20.469 13.945 1 98.31 254 ASP B O 1
ATOM 4744 N N . VAL B 1 255 ? -9.227 22.297 12.719 1 98.25 255 VAL B N 1
ATOM 4745 C CA . VAL B 1 255 ? -10.07 23.094 13.602 1 98.25 255 VAL B CA 1
ATOM 4746 C C . VAL B 1 255 ? -11.398 23.406 12.906 1 98.25 255 VAL B C 1
ATOM 4748 O O . VAL B 1 255 ? -12.078 24.375 13.25 1 98.25 255 VAL B O 1
ATOM 4751 N N . GLY B 1 256 ? -11.695 22.625 11.922 1 97.75 256 GLY B N 1
ATOM 4752 C CA . GLY B 1 256 ? -12.859 22.875 11.078 1 97.75 256 GLY B CA 1
ATOM 4753 C C . GLY B 1 256 ? -12.531 23.609 9.805 1 97.75 256 GLY B C 1
ATOM 4754 O O . GLY B 1 256 ? -11.359 23.875 9.516 1 97.75 256 GLY B O 1
ATOM 4755 N N . THR B 1 257 ? -13.57 23.875 8.922 1 98 257 THR B N 1
ATOM 4756 C CA . THR B 1 257 ? -13.383 24.609 7.68 1 98 257 THR B CA 1
ATOM 4757 C C . THR B 1 257 ? -14.602 25.469 7.371 1 98 257 THR B C 1
ATOM 4759 O O . THR B 1 257 ? -15.734 25.094 7.691 1 98 257 THR B O 1
ATOM 4762 N N . ASP B 1 258 ? -14.367 26.594 6.805 1 97.31 258 ASP B N 1
ATOM 4763 C CA . ASP B 1 258 ? -15.469 27.453 6.391 1 97.31 258 ASP B CA 1
ATOM 4764 C C . ASP B 1 258 ? -15.812 27.234 4.922 1 97.31 258 ASP B C 1
ATOM 4766 O O . ASP B 1 258 ? -16.656 27.938 4.367 1 97.31 258 ASP B O 1
ATOM 4770 N N . ASN B 1 259 ? -15.125 26.328 4.25 1 97 259 ASN B N 1
ATOM 4771 C CA . ASN B 1 259 ? -15.43 25.938 2.877 1 97 259 ASN B CA 1
ATOM 4772 C C . ASN B 1 259 ? -16.719 25.141 2.799 1 97 259 ASN B C 1
ATOM 4774 O O . ASN B 1 259 ? -16.75 23.953 3.143 1 97 259 ASN B O 1
ATOM 4778 N N . GLN B 1 260 ? -17.781 25.75 2.285 1 97.06 260 GLN B N 1
ATOM 4779 C CA . GLN B 1 260 ? -19.109 25.141 2.287 1 97.06 260 GLN B CA 1
ATOM 4780 C C . GLN B 1 260 ? -19.156 23.906 1.397 1 97.06 260 GLN B C 1
ATOM 4782 O O . GLN B 1 260 ? -19.875 22.953 1.69 1 97.06 260 GLN B O 1
ATOM 4787 N N . GLU B 1 261 ? -18.438 23.891 0.364 1 95.38 261 GLU B N 1
ATOM 4788 C CA . GLU B 1 261 ? -18.406 22.75 -0.533 1 95.38 261 GLU B CA 1
ATOM 4789 C C . GLU B 1 261 ? -17.859 21.516 0.172 1 95.38 261 GLU B C 1
ATOM 4791 O O . GLU B 1 261 ? -18.375 20.406 0.008 1 95.38 261 GLU B O 1
ATOM 4796 N N . LEU B 1 262 ? -16.844 21.688 0.945 1 94.88 262 LEU B N 1
ATOM 4797 C CA . LEU B 1 262 ? -16.25 20.578 1.683 1 94.88 262 LEU B CA 1
ATOM 4798 C C . LEU B 1 262 ? -17.203 20.094 2.777 1 94.88 262 LEU B C 1
ATOM 4800 O O . LEU B 1 262 ? -17.344 18.891 2.994 1 94.88 262 LEU B O 1
ATOM 4804 N N . LEU B 1 263 ? -17.844 21.062 3.412 1 95.75 263 LEU B N 1
ATOM 4805 C CA . LEU B 1 263 ? -18.75 20.703 4.504 1 95.75 263 LEU B CA 1
ATOM 4806 C C . LEU B 1 263 ? -19.922 19.891 3.992 1 95.75 263 LEU B C 1
ATOM 4808 O O . LEU B 1 263 ? -20.469 19.062 4.719 1 95.75 263 LEU B O 1
ATOM 4812 N N . ARG B 1 264 ? -20.219 20.062 2.779 1 94.44 264 ARG B N 1
ATOM 4813 C CA . ARG B 1 264 ? -21.359 19.359 2.193 1 94.44 264 ARG B CA 1
ATOM 4814 C C . ARG B 1 264 ? -20.938 18.062 1.533 1 94.44 264 ARG B C 1
ATOM 4816 O O . ARG B 1 264 ? -21.766 17.219 1.195 1 94.44 264 ARG B O 1
ATOM 4823 N N . ASP B 1 265 ? -19.734 17.875 1.331 1 91.12 265 ASP B N 1
ATOM 4824 C CA . ASP B 1 265 ? -19.219 16.688 0.652 1 91.12 265 ASP B CA 1
ATOM 4825 C C . ASP B 1 265 ? -19.172 15.484 1.597 1 91.12 265 ASP B C 1
ATOM 4827 O O . ASP B 1 265 ? -18.469 15.508 2.604 1 91.12 265 ASP B O 1
ATOM 4831 N N . PRO B 1 266 ? -19.844 14.445 1.249 1 87.75 266 PRO B N 1
ATOM 4832 C CA . PRO B 1 266 ? -19.828 13.258 2.109 1 87.75 266 PRO B CA 1
ATOM 4833 C C . PRO B 1 266 ? -18.469 12.586 2.154 1 87.75 266 PRO B C 1
ATOM 4835 O O . PRO B 1 266 ? -18.188 11.805 3.074 1 87.75 266 PRO B O 1
ATOM 4838 N N . LEU B 1 267 ? -17.609 12.945 1.255 1 87.62 267 LEU B N 1
ATOM 4839 C CA . LEU B 1 267 ? -16.312 12.289 1.173 1 87.62 267 LEU B CA 1
ATOM 4840 C C . LEU B 1 267 ? -15.242 13.102 1.896 1 87.62 267 LEU B C 1
ATOM 4842 O O . LEU B 1 267 ? -14.094 12.664 1.999 1 87.62 267 LEU B O 1
ATOM 4846 N N . TYR B 1 268 ? -15.641 14.234 2.389 1 92.69 268 TYR B N 1
ATOM 4847 C CA . TYR B 1 268 ? -14.672 15.055 3.107 1 92.69 268 TYR B CA 1
ATOM 4848 C C . TYR B 1 268 ? -14.148 14.328 4.34 1 92.69 268 TYR B C 1
ATOM 4850 O O . TYR B 1 268 ? -14.93 13.758 5.105 1 92.69 268 TYR B O 1
ATOM 4858 N N . ILE B 1 269 ? -12.828 14.422 4.598 1 91.94 269 ILE B N 1
ATOM 4859 C CA . ILE B 1 269 ? -12.227 13.555 5.602 1 91.94 269 ILE B CA 1
ATOM 4860 C C . ILE B 1 269 ? -11.969 14.344 6.883 1 91.94 269 ILE B C 1
ATOM 4862 O O . ILE B 1 269 ? -11.492 13.789 7.875 1 91.94 269 ILE B O 1
ATOM 4866 N N . GLY B 1 270 ? -12.258 15.617 6.859 1 95.5 270 GLY B N 1
ATOM 4867 C CA . GLY B 1 270 ? -12.008 16.453 8.031 1 95.5 270 GLY B CA 1
ATOM 4868 C C . GLY B 1 270 ? -13.242 16.672 8.883 1 95.5 270 GLY B C 1
ATOM 4869 O O . GLY B 1 270 ? -14.266 16 8.688 1 95.5 270 GLY B O 1
ATOM 4870 N N . LEU B 1 271 ? -13.086 17.547 9.875 1 96.44 271 LEU B N 1
ATOM 4871 C CA . LEU B 1 271 ? -14.195 17.922 10.742 1 96.44 271 LEU B CA 1
ATOM 4872 C C . LEU B 1 271 ? -15.289 18.625 9.953 1 96.44 271 LEU B C 1
ATOM 4874 O O . LEU B 1 271 ? -15 19.516 9.148 1 96.44 271 LEU B O 1
ATOM 4878 N N . LYS B 1 272 ? -16.5 18.172 10.219 1 95.19 272 LYS B N 1
ATOM 4879 C CA . LYS B 1 272 ? -17.625 18.719 9.469 1 95.19 272 LYS B CA 1
ATOM 4880 C C . LYS B 1 272 ? -18.328 19.828 10.266 1 95.19 272 LYS B C 1
ATOM 4882 O O . LYS B 1 272 ? -19.531 19.75 10.523 1 95.19 272 LYS B O 1
ATOM 4887 N N . HIS B 1 273 ? -17.641 20.812 10.633 1 96.81 273 HIS B N 1
ATOM 4888 C CA . HIS B 1 273 ? -18.188 22.031 11.234 1 96.81 273 HIS B CA 1
ATOM 4889 C C . HIS B 1 273 ? -17.328 23.234 10.898 1 96.81 273 HIS B C 1
ATOM 4891 O O . HIS B 1 273 ? -16.219 23.094 10.367 1 96.81 273 HIS B O 1
ATOM 4897 N N . ARG B 1 274 ? -17.875 24.391 11.133 1 97.56 274 ARG B N 1
ATOM 4898 C CA . ARG B 1 274 ? -17.172 25.625 10.836 1 97.56 274 ARG B CA 1
ATOM 4899 C C . ARG B 1 274 ? -15.914 25.766 11.68 1 97.56 274 ARG B C 1
ATOM 4901 O O . ARG B 1 274 ? -15.82 25.188 12.758 1 97.56 274 ARG B O 1
ATOM 4908 N N . ARG B 1 275 ? -14.969 26.547 11.219 1 97.75 275 ARG B N 1
ATOM 4909 C CA . ARG B 1 275 ? -13.695 26.75 11.898 1 97.75 275 ARG B CA 1
ATOM 4910 C C . ARG B 1 275 ? -13.914 27.312 13.305 1 97.75 275 ARG B C 1
ATOM 4912 O O . ARG B 1 275 ? -14.719 28.234 13.492 1 97.75 275 ARG B O 1
ATOM 4919 N N . VAL B 1 276 ? -13.242 26.688 14.203 1 97.19 276 VAL B N 1
ATOM 4920 C CA . VAL B 1 276 ? -13.172 27.25 15.547 1 97.19 276 VAL B CA 1
ATOM 4921 C C . VAL B 1 276 ? -12.102 28.344 15.586 1 97.19 276 VAL B C 1
ATOM 4923 O O . VAL B 1 276 ? -11.008 28.188 15.039 1 97.19 276 VAL B O 1
ATOM 4926 N N . ARG B 1 277 ? -12.43 29.469 16.141 1 94.75 277 ARG B N 1
ATOM 4927 C CA . ARG B 1 277 ? -11.531 30.625 16.234 1 94.75 277 ARG B CA 1
ATOM 4928 C C . ARG B 1 277 ? -11.422 31.125 17.656 1 94.75 277 ARG B C 1
ATOM 4930 O O . ARG B 1 277 ? -12.016 30.547 18.578 1 94.75 277 ARG B O 1
ATOM 4937 N N . GLY B 1 278 ? -10.609 32.125 17.875 1 93 278 GLY B N 1
ATOM 4938 C CA . GLY B 1 278 ? -10.508 32.75 19.172 1 93 278 GLY B CA 1
ATOM 4939 C C . GLY B 1 278 ? -9.695 31.953 20.172 1 93 278 GLY B C 1
ATOM 4940 O O . GLY B 1 278 ? -8.695 31.328 19.797 1 93 278 GLY B O 1
ATOM 4941 N N . GLU B 1 279 ? -10.125 31.953 21.406 1 94.69 279 GLU B N 1
ATOM 4942 C CA . GLU B 1 279 ? -9.352 31.422 22.531 1 94.69 279 GLU B CA 1
ATOM 4943 C C . GLU B 1 279 ? -9.148 29.922 22.406 1 94.69 279 GLU B C 1
ATOM 4945 O O . GLU B 1 279 ? -8.047 29.422 22.625 1 94.69 279 GLU B O 1
ATOM 4950 N N . PRO B 1 280 ? -10.219 29.156 22.031 1 96.06 280 PRO B N 1
ATOM 4951 C CA . PRO B 1 280 ? -9.984 27.719 21.906 1 96.06 280 PRO B CA 1
ATOM 4952 C C . PRO B 1 280 ? -8.922 27.375 20.875 1 96.06 280 PRO B C 1
ATOM 4954 O O . PRO B 1 280 ? -8.141 26.453 21.062 1 96.06 280 PRO B O 1
ATOM 4957 N N . TYR B 1 281 ? -8.938 28.109 19.812 1 96.38 281 TYR B N 1
ATOM 4958 C CA . TYR B 1 281 ? -7.93 27.969 18.766 1 96.38 281 TYR B CA 1
ATOM 4959 C C . TYR B 1 281 ? -6.535 28.266 19.297 1 96.38 281 TYR B C 1
ATOM 4961 O O . TYR B 1 281 ? -5.598 27.5 19.078 1 96.38 281 TYR B O 1
ATOM 4969 N N . ASP B 1 282 ? -6.395 29.344 20.016 1 94.25 282 ASP B N 1
ATOM 4970 C CA . ASP B 1 282 ? -5.109 29.766 20.562 1 94.25 282 ASP B CA 1
ATOM 4971 C C . ASP B 1 282 ? -4.605 28.75 21.594 1 94.25 282 ASP B C 1
ATOM 4973 O O . ASP B 1 282 ? -3.41 28.453 21.641 1 94.25 282 ASP B O 1
ATOM 4977 N N . GLN B 1 283 ? -5.523 28.281 22.359 1 95.94 283 GLN B N 1
ATOM 4978 C CA . GLN B 1 283 ? -5.16 27.281 23.359 1 95.94 283 GLN B CA 1
ATOM 4979 C C . GLN B 1 283 ? -4.637 26 22.719 1 95.94 283 GLN B C 1
ATOM 4981 O O . GLN B 1 283 ? -3.693 25.391 23.219 1 95.94 283 GLN B O 1
ATOM 4986 N N . LEU B 1 284 ? -5.293 25.562 21.672 1 97 284 LEU B N 1
ATOM 4987 C CA . LEU B 1 284 ? -4.828 24.391 20.938 1 97 284 LEU B CA 1
ATOM 4988 C C . LEU B 1 284 ? -3.398 24.578 20.453 1 97 284 LEU B C 1
ATOM 4990 O O . LEU B 1 284 ? -2.553 23.703 20.609 1 97 284 LEU B O 1
ATOM 4994 N N . LEU B 1 285 ? -3.127 25.734 19.859 1 95.12 285 LEU B N 1
ATOM 4995 C CA . LEU B 1 285 ? -1.811 26.047 19.312 1 95.12 285 LEU B CA 1
ATOM 4996 C C . LEU B 1 285 ? -0.76 26.094 20.422 1 95.12 285 LEU B C 1
ATOM 4998 O O . LEU B 1 285 ? 0.352 25.594 20.25 1 95.12 285 LEU B O 1
ATOM 5002 N N . ASP B 1 286 ? -1.112 26.688 21.5 1 94.75 286 ASP B N 1
ATOM 5003 C CA . ASP B 1 286 ? -0.202 26.75 22.641 1 94.75 286 ASP B CA 1
ATOM 5004 C C . ASP B 1 286 ? 0.159 25.359 23.141 1 94.75 286 ASP B C 1
ATOM 5006 O O . ASP B 1 286 ? 1.334 25.062 23.359 1 94.75 286 ASP B O 1
ATOM 5010 N N . GLU B 1 287 ? -0.854 24.625 23.281 1 96.94 287 GLU B N 1
ATOM 5011 C CA . GLU B 1 287 ? -0.625 23.266 23.766 1 96.94 287 GLU B CA 1
ATOM 5012 C C . GLU B 1 287 ? 0.231 22.469 22.781 1 96.94 287 GLU B C 1
ATOM 5014 O O . GLU B 1 287 ? 1.104 21.703 23.188 1 96.94 287 GLU B O 1
ATOM 5019 N N . PHE B 1 288 ? -0.054 22.688 21.562 1 97.06 288 PHE B N 1
ATOM 5020 C CA . PHE B 1 288 ? 0.685 22 20.516 1 97.06 288 PHE B CA 1
ATOM 5021 C C . PHE B 1 288 ? 2.164 22.359 20.562 1 97.06 288 PHE B C 1
ATOM 5023 O O . PHE B 1 288 ? 3.023 21.469 20.578 1 97.06 288 PHE B O 1
ATOM 5030 N N . MET B 1 289 ? 2.477 23.609 20.609 1 94.19 289 MET B N 1
ATOM 5031 C CA . MET B 1 289 ? 3.859 24.078 20.641 1 94.19 289 MET B CA 1
ATOM 5032 C C . MET B 1 289 ? 4.59 23.531 21.859 1 94.19 289 MET B C 1
ATOM 5034 O O . MET B 1 289 ? 5.715 23.047 21.75 1 94.19 289 MET B O 1
ATOM 5038 N N . GLN B 1 290 ? 3.932 23.578 22.906 1 94.5 290 GLN B N 1
ATOM 5039 C CA . GLN B 1 290 ? 4.523 23.094 24.141 1 94.5 290 GLN B CA 1
ATOM 5040 C C . GLN B 1 290 ? 4.758 21.578 24.078 1 94.5 290 GLN B C 1
ATOM 5042 O O . GLN B 1 290 ? 5.828 21.094 24.453 1 94.5 290 GLN B O 1
ATOM 5047 N N . ALA B 1 291 ? 3.742 20.844 23.625 1 96.62 291 ALA B N 1
ATOM 5048 C CA . ALA B 1 291 ? 3.824 19.391 23.594 1 96.62 291 ALA B CA 1
ATOM 5049 C C . ALA B 1 291 ? 4.938 18.922 22.656 1 96.62 291 ALA B C 1
ATOM 5051 O O . ALA B 1 291 ? 5.688 18 22.984 1 96.62 291 ALA B O 1
ATOM 5052 N N . VAL B 1 292 ? 5.035 19.547 21.5 1 96.19 292 VAL B N 1
ATOM 5053 C CA . VAL B 1 292 ? 6.066 19.188 20.531 1 96.19 292 VAL B CA 1
ATOM 5054 C C . VAL B 1 292 ? 7.449 19.469 21.125 1 96.19 292 VAL B C 1
ATOM 5056 O O . VAL B 1 292 ? 8.352 18.625 21.031 1 96.19 292 VAL B O 1
ATOM 5059 N N . THR B 1 293 ? 7.586 20.594 21.734 1 93.12 293 THR B N 1
ATOM 5060 C CA . THR B 1 293 ? 8.867 20.984 22.312 1 93.12 293 THR B CA 1
ATOM 5061 C C . THR B 1 293 ? 9.227 20.078 23.484 1 93.12 293 THR B C 1
ATOM 5063 O O . THR B 1 293 ? 10.391 19.688 23.641 1 93.12 293 THR B O 1
ATOM 5066 N N . ASP B 1 294 ? 8.281 19.766 24.25 1 94.69 294 ASP B N 1
ATOM 5067 C CA . ASP B 1 294 ? 8.523 18.875 25.391 1 94.69 294 ASP B CA 1
ATOM 5068 C C . ASP B 1 294 ? 8.961 17.484 24.922 1 94.69 294 ASP B C 1
ATOM 5070 O O . ASP B 1 294 ? 9.867 16.891 25.5 1 94.69 294 ASP B O 1
ATOM 5074 N N . LYS B 1 295 ? 8.352 17.016 23.922 1 95 295 LYS B N 1
ATOM 5075 C CA . LYS B 1 295 ? 8.602 15.641 23.5 1 95 295 LYS B CA 1
ATOM 5076 C C . LYS B 1 295 ? 9.867 15.555 22.656 1 95 295 LYS B C 1
ATOM 5078 O O . LYS B 1 295 ? 10.672 14.633 22.812 1 95 295 LYS B O 1
ATOM 5083 N N . TYR B 1 296 ? 10.016 16.469 21.766 1 95.12 296 TYR B N 1
ATOM 5084 C CA . TYR B 1 296 ? 11.07 16.297 20.766 1 95.12 296 TYR B CA 1
ATOM 5085 C C . TYR B 1 296 ? 12.227 17.25 21.031 1 95.12 296 TYR B C 1
ATOM 5087 O O . TYR B 1 296 ? 13.258 17.188 20.359 1 95.12 296 TYR B O 1
ATOM 5095 N N . GLY B 1 297 ? 12.078 18.141 22.016 1 91.75 297 GLY B N 1
ATOM 5096 C CA . GLY B 1 297 ? 13.148 19.047 22.375 1 91.75 297 GLY B CA 1
ATOM 5097 C C . GLY B 1 297 ? 13.008 20.422 21.766 1 91.75 297 GLY B C 1
ATOM 5098 O O . GLY B 1 297 ? 12.32 20.578 20.75 1 91.75 297 GLY B O 1
ATOM 5099 N N . ILE B 1 298 ? 13.742 21.359 22.25 1 88.06 298 ILE B N 1
ATOM 5100 C CA . ILE B 1 298 ? 13.648 22.766 21.844 1 88.06 298 ILE B CA 1
ATOM 5101 C C . ILE B 1 298 ? 14.297 22.953 20.484 1 88.06 298 ILE B C 1
ATOM 5103 O O . ILE B 1 298 ? 14.016 23.938 19.781 1 88.06 298 ILE B O 1
ATOM 5107 N N . SER B 1 299 ? 15.141 22.016 20.094 1 88.12 299 SER B N 1
ATOM 5108 C CA . SER B 1 299 ? 15.859 22.141 18.828 1 88.12 299 SER B CA 1
ATOM 5109 C C . SER B 1 299 ? 15.016 21.641 17.656 1 88.12 299 SER B C 1
ATOM 5111 O O . SER B 1 299 ? 15.398 21.797 16.5 1 88.12 299 SER B O 1
ATOM 5113 N N . CYS B 1 300 ? 13.891 21.062 17.969 1 92.06 300 CYS B N 1
ATOM 5114 C CA . CYS B 1 300 ? 13.016 20.594 16.906 1 92.06 300 CYS B CA 1
ATOM 5115 C C . CYS B 1 300 ? 12.406 21.75 16.125 1 92.06 300 CYS B C 1
ATOM 5117 O O . CYS B 1 300 ? 11.797 22.641 16.719 1 92.06 300 CYS B O 1
ATOM 5119 N N . LEU B 1 301 ? 12.625 21.719 14.836 1 89.75 301 LEU B N 1
ATOM 5120 C CA . LEU B 1 301 ? 12.086 22.781 13.977 1 89.75 301 LEU B CA 1
ATOM 5121 C C . LEU B 1 301 ? 10.586 22.609 13.789 1 89.75 301 LEU B C 1
ATOM 5123 O O . LEU B 1 301 ? 10.117 21.531 13.438 1 89.75 301 LEU B O 1
ATOM 5127 N N . ILE B 1 302 ? 9.859 23.672 14.102 1 92.19 302 ILE B N 1
ATOM 5128 C CA . ILE B 1 302 ? 8.422 23.703 13.844 1 92.19 302 ILE B CA 1
ATOM 5129 C C . ILE B 1 302 ? 8.109 24.734 12.766 1 92.19 302 ILE B C 1
ATOM 5131 O O . ILE B 1 302 ? 8.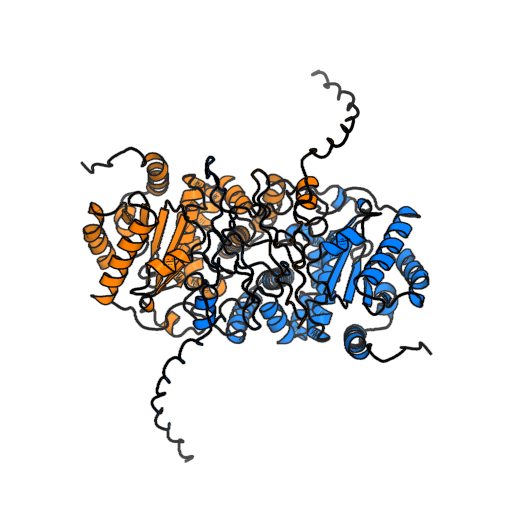281 25.938 12.992 1 92.19 302 ILE B O 1
ATOM 5135 N N . GLN B 1 303 ? 7.648 24.266 11.625 1 90.56 303 GLN B N 1
ATOM 5136 C CA . GLN B 1 303 ? 7.332 25.156 10.523 1 90.56 303 GLN B CA 1
ATOM 5137 C C . GLN B 1 303 ? 5.828 25.234 10.297 1 90.56 303 GLN B C 1
ATOM 5139 O O . GLN B 1 303 ? 5.156 24.219 10.148 1 90.56 303 GLN B O 1
ATOM 5144 N N . PHE B 1 304 ? 5.312 26.469 10.312 1 91.75 304 PHE B N 1
ATOM 5145 C CA . PHE B 1 304 ? 3.916 26.734 9.992 1 91.75 304 PHE B CA 1
ATOM 5146 C C . PHE B 1 304 ? 3.74 26.969 8.5 1 91.75 304 PHE B C 1
ATOM 5148 O O . PHE B 1 304 ? 4.465 27.781 7.906 1 91.75 304 PHE B O 1
ATOM 5155 N N . GLU B 1 305 ? 2.766 26.203 7.965 1 91.44 305 GLU B N 1
ATOM 5156 C CA . GLU B 1 305 ? 2.512 26.328 6.535 1 91.44 305 GLU B CA 1
ATOM 5157 C C . GLU B 1 305 ? 1.035 26.594 6.258 1 91.44 305 GLU B C 1
ATOM 5159 O O . GLU B 1 305 ? 0.165 25.875 6.742 1 91.44 305 GLU B O 1
ATOM 5164 N N . ASP B 1 306 ? 0.714 27.703 5.496 1 91.5 306 ASP B N 1
ATOM 5165 C CA . ASP B 1 306 ? -0.592 27.953 4.895 1 91.5 306 ASP B CA 1
ATOM 5166 C C . ASP B 1 306 ? -1.642 28.234 5.969 1 91.5 306 ASP B C 1
ATOM 5168 O O . ASP B 1 306 ? -2.738 27.672 5.938 1 91.5 306 ASP B O 1
ATOM 5172 N N . PHE B 1 307 ? -1.245 29 6.957 1 92.06 307 PHE B N 1
ATOM 5173 C CA . PHE B 1 307 ? -2.168 29.625 7.895 1 92.06 307 PHE B CA 1
ATOM 5174 C C . PHE B 1 307 ? -2.707 30.938 7.336 1 92.06 307 PHE B C 1
ATOM 5176 O O . PHE B 1 307 ? -2.072 31.562 6.48 1 92.06 307 PHE B O 1
ATOM 5183 N N . ALA B 1 308 ? -3.873 31.281 7.773 1 89.44 308 ALA B N 1
ATOM 5184 C CA . ALA B 1 308 ? -4.348 32.594 7.379 1 89.44 308 ALA B CA 1
ATOM 5185 C C . ALA B 1 308 ? -3.389 33.688 7.848 1 89.44 308 ALA B C 1
ATOM 5187 O O . ALA B 1 308 ? -2.785 33.594 8.914 1 89.44 308 ALA B O 1
ATOM 5188 N N . ASN B 1 309 ? -3.295 34.75 7.082 1 80.5 309 ASN B N 1
ATOM 5189 C CA . ASN B 1 309 ? -2.336 35.812 7.332 1 80.5 309 ASN B CA 1
ATOM 5190 C C . ASN B 1 309 ? -2.455 36.344 8.75 1 80.5 309 ASN B C 1
ATOM 5192 O O . ASN B 1 309 ? -1.447 36.531 9.445 1 80.5 309 ASN B O 1
ATOM 5196 N N . ALA B 1 310 ? -3.631 36.594 9.148 1 79.12 310 ALA B N 1
ATOM 5197 C CA . ALA B 1 310 ? -3.832 37.156 10.484 1 79.12 310 ALA B CA 1
ATOM 5198 C C . ALA B 1 310 ? -3.264 36.25 11.555 1 79.12 310 ALA B C 1
ATOM 5200 O O . ALA B 1 310 ? -2.625 36.688 12.508 1 79.12 310 ALA B O 1
ATOM 5201 N N . ASN B 1 311 ? -3.445 35 11.391 1 83.12 311 ASN B N 1
ATOM 5202 C CA . ASN B 1 311 ? -2.953 34.031 12.352 1 83.12 311 ASN B CA 1
ATOM 5203 C C . ASN B 1 311 ? -1.444 33.844 12.227 1 83.12 311 ASN B C 1
ATOM 5205 O O . ASN B 1 311 ? -0.75 33.688 13.234 1 83.12 311 ASN B O 1
ATOM 5209 N N . ALA B 1 312 ? -1.002 33.844 11.016 1 78.62 312 ALA B N 1
ATOM 5210 C CA . ALA B 1 312 ? 0.419 33.594 10.781 1 78.62 312 ALA B CA 1
ATOM 5211 C C . ALA B 1 312 ? 1.28 34.625 11.5 1 78.62 312 ALA B C 1
ATOM 5213 O O . ALA B 1 312 ? 2.252 34.281 12.172 1 78.62 312 ALA B O 1
ATOM 5214 N N . PHE B 1 313 ? 0.92 35.844 11.375 1 76.5 313 PHE B N 1
ATOM 5215 C CA . PHE B 1 313 ? 1.678 36.938 11.992 1 76.5 313 PHE B CA 1
ATOM 5216 C C . PHE B 1 313 ? 1.586 36.875 13.508 1 76.5 313 PHE B C 1
ATOM 5218 O O . PHE B 1 313 ? 2.592 37.031 14.203 1 76.5 313 PHE B O 1
ATOM 5225 N N . ARG B 1 314 ? 0.472 36.656 13.938 1 82.5 314 ARG B N 1
ATOM 5226 C CA . ARG B 1 314 ? 0.239 36.594 15.375 1 82.5 314 ARG B CA 1
ATOM 5227 C C . ARG B 1 314 ? 1.013 35.438 16 1 82.5 314 ARG B C 1
ATOM 5229 O O . ARG B 1 314 ? 1.652 35.594 17.047 1 82.5 314 ARG B O 1
ATOM 5236 N N . LEU B 1 315 ? 0.937 34.375 15.359 1 80.69 315 LEU B N 1
ATOM 5237 C CA . LEU B 1 315 ? 1.583 33.156 15.883 1 80.69 315 LEU B CA 1
ATOM 5238 C C . LEU B 1 315 ? 3.102 33.312 15.844 1 80.69 315 LEU B C 1
ATOM 5240 O O . LEU B 1 315 ? 3.791 32.875 16.781 1 80.69 315 LEU B O 1
ATOM 5244 N N . LEU B 1 316 ? 3.576 33.844 14.773 1 77.12 316 LEU B N 1
ATOM 5245 C CA . LEU B 1 316 ? 5.008 34.094 14.688 1 77.12 316 LEU B CA 1
ATOM 5246 C C . LEU B 1 316 ? 5.473 35 15.836 1 77.12 316 LEU B C 1
ATOM 5248 O O . LEU B 1 316 ? 6.465 34.688 16.5 1 77.12 316 LEU B O 1
ATOM 5252 N N . ASN B 1 317 ? 4.773 36.031 16.047 1 78 317 ASN B N 1
ATOM 5253 C CA . ASN B 1 317 ? 5.137 36.969 17.109 1 78 317 ASN B CA 1
ATOM 5254 C C . ASN B 1 317 ? 5.055 36.312 18.484 1 78 317 ASN B C 1
ATOM 5256 O O . ASN B 1 317 ? 5.867 36.594 19.359 1 78 317 ASN B O 1
ATOM 5260 N N . LYS B 1 318 ? 4.188 35.5 18.547 1 84.06 318 LYS B N 1
ATOM 5261 C CA . LYS B 1 318 ? 3.961 34.875 19.844 1 84.06 318 LYS B CA 1
ATOM 5262 C C . LYS B 1 318 ? 5.051 33.844 20.156 1 84.06 318 LYS B C 1
ATOM 5264 O O . LYS B 1 318 ? 5.512 33.75 21.297 1 84.06 318 LYS B O 1
ATOM 5269 N N . TYR B 1 319 ? 5.469 33.125 19.188 1 84.81 319 TYR B N 1
ATOM 5270 C CA . TYR B 1 319 ? 6.266 31.938 19.484 1 84.81 319 TYR B CA 1
ATOM 5271 C C . TYR B 1 319 ? 7.715 32.125 19.047 1 84.81 319 TYR B C 1
ATOM 5273 O O . TYR B 1 319 ? 8.594 31.375 19.453 1 84.81 319 TYR B O 1
ATOM 5281 N N . ARG B 1 320 ? 8.062 33.062 18.25 1 76.81 320 ARG B N 1
ATOM 5282 C CA . ARG B 1 320 ? 9.352 33.219 17.578 1 76.81 320 ARG B CA 1
ATOM 5283 C C . ARG B 1 320 ? 10.492 33.25 18.609 1 76.81 320 ARG B C 1
ATOM 5285 O O . ARG B 1 320 ? 11.586 32.75 18.328 1 76.81 320 ARG B O 1
ATOM 5292 N N . ASP B 1 321 ? 10.234 33.719 19.734 1 75.69 321 ASP B N 1
ATOM 5293 C CA . ASP B 1 321 ? 11.305 33.875 20.703 1 75.69 321 ASP B CA 1
ATOM 5294 C C . ASP B 1 321 ? 11.32 32.688 21.672 1 75.69 321 ASP B C 1
ATOM 5296 O O . ASP B 1 321 ? 12.25 32.562 22.469 1 75.69 321 ASP B O 1
ATOM 5300 N N . GLN B 1 322 ? 10.391 31.906 21.484 1 77.44 322 GLN B N 1
ATOM 5301 C CA . GLN B 1 322 ? 10.266 30.828 22.453 1 77.44 322 GLN B CA 1
ATOM 5302 C C . GLN B 1 322 ? 10.633 29.484 21.844 1 77.44 322 GLN B C 1
ATOM 5304 O O . GLN B 1 322 ? 11.102 28.578 22.547 1 77.44 322 GLN B O 1
ATOM 5309 N N . TYR B 1 323 ? 10.398 29.359 20.594 1 76.88 323 TYR B N 1
ATOM 5310 C CA . TYR B 1 323 ? 10.578 28.062 19.938 1 76.88 323 TYR B CA 1
ATOM 5311 C C . TYR B 1 323 ? 11.391 28.203 18.672 1 76.88 323 TYR B C 1
ATOM 5313 O O . TYR B 1 323 ? 11.523 29.312 18.125 1 76.88 323 TYR B O 1
ATOM 5321 N N . CYS B 1 324 ? 12.039 27.078 18.188 1 72.62 324 CYS B N 1
ATOM 5322 C CA . CYS B 1 324 ? 12.648 27.016 16.859 1 72.62 324 CYS B CA 1
ATOM 5323 C C . CYS B 1 324 ? 11.586 26.875 15.773 1 72.62 324 CYS B C 1
ATOM 5325 O O . CYS B 1 324 ? 11.047 25.797 15.547 1 72.62 324 CYS B O 1
ATOM 5327 N N . MET B 1 325 ? 11.188 27.969 15.219 1 76.06 325 MET B N 1
ATOM 5328 C CA . MET B 1 325 ? 10.039 27.906 14.32 1 76.06 325 MET B CA 1
ATOM 5329 C C . MET B 1 325 ? 10.258 28.781 13.086 1 76.06 325 MET B C 1
ATOM 5331 O O . MET B 1 325 ? 11.102 29.672 13.102 1 76.06 325 MET B O 1
ATOM 5335 N N . PHE B 1 326 ? 9.719 28.312 11.938 1 73.19 326 PHE B N 1
ATOM 5336 C CA . PHE B 1 326 ? 9.688 29.047 10.672 1 73.19 326 PHE B CA 1
ATOM 5337 C C . PHE B 1 326 ? 8.273 29.094 10.109 1 73.19 326 PHE B C 1
ATOM 5339 O O . PHE B 1 326 ? 7.477 28.172 10.344 1 73.19 326 PHE B O 1
ATOM 5346 N N . ASN B 1 327 ? 7.898 30.297 9.656 1 66.31 327 ASN B N 1
ATOM 5347 C CA . ASN B 1 327 ? 6.605 30.438 8.992 1 66.31 327 ASN B CA 1
ATOM 5348 C C . ASN B 1 327 ? 6.762 30.828 7.527 1 66.31 327 ASN B C 1
ATOM 5350 O O . ASN B 1 327 ? 7.125 31.969 7.223 1 66.31 327 ASN B O 1
ATOM 5354 N N . ASP B 1 328 ? 6.453 29.922 6.613 1 65.69 328 ASP B N 1
ATOM 5355 C CA . ASP B 1 328 ? 6.625 30.141 5.18 1 65.69 328 ASP B CA 1
ATOM 5356 C C . ASP B 1 328 ? 5.613 31.141 4.645 1 65.69 328 ASP B C 1
ATOM 5358 O O . ASP B 1 328 ? 5.848 31.781 3.617 1 65.69 328 ASP B O 1
ATOM 5362 N N . ASP B 1 329 ? 4.543 31.281 5.32 1 66.19 329 ASP B N 1
ATOM 5363 C CA . ASP B 1 329 ? 3.488 32.188 4.859 1 66.19 329 ASP B CA 1
ATOM 5364 C C . ASP B 1 329 ? 3.955 33.625 4.871 1 66.19 329 ASP B C 1
ATOM 5366 O O . ASP B 1 329 ? 3.438 34.469 4.117 1 66.19 329 ASP B O 1
ATOM 5370 N N . ILE B 1 330 ? 4.734 33.875 5.766 1 49.75 330 ILE B N 1
ATOM 5371 C CA . ILE B 1 330 ? 5.242 35.25 5.922 1 49.75 330 ILE B CA 1
ATOM 5372 C C . ILE B 1 330 ? 6.582 35.375 5.207 1 49.75 330 ILE B C 1
ATOM 5374 O O . ILE B 1 330 ? 6.855 36.406 4.574 1 49.75 330 ILE B O 1
ATOM 5378 N N . GLN B 1 331 ? 7.316 34.25 5.273 1 49.34 331 GLN B N 1
ATOM 5379 C CA . GLN B 1 331 ? 8.703 34.375 4.816 1 49.34 331 GLN B CA 1
ATOM 5380 C C . GLN B 1 331 ? 8.805 34.094 3.318 1 49.34 331 GLN B C 1
ATOM 5382 O O . GLN B 1 331 ? 9.836 34.406 2.703 1 49.34 331 GLN B O 1
ATOM 5387 N N . GLU B 1 332 ? 7.895 33.375 2.58 1 48.19 332 GLU B N 1
ATOM 5388 C CA . GLU B 1 332 ? 7.945 33.188 1.136 1 48.19 332 GLU B CA 1
ATOM 5389 C C . GLU B 1 332 ? 7.949 34.5 0.392 1 48.19 332 GLU B C 1
ATOM 5391 O O . GLU B 1 332 ? 8.242 34.562 -0.803 1 48.19 332 GLU B O 1
ATOM 5396 N N . SER B 1 333 ? 7.309 35.562 0.753 1 36.66 333 SER B N 1
ATOM 5397 C CA . SER B 1 333 ? 7.441 36.75 -0.118 1 36.66 333 SER B CA 1
ATOM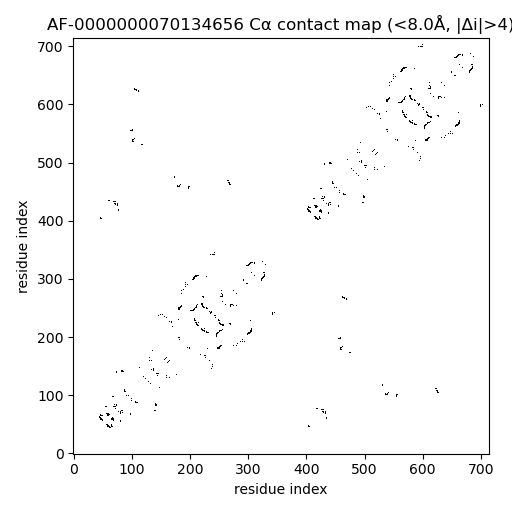 5398 C C . SER B 1 333 ? 8.891 36.938 -0.544 1 36.66 333 SER B C 1
ATOM 5400 O O . SER B 1 333 ? 9.164 37.688 -1.483 1 36.66 333 SER B O 1
ATOM 5402 N N . ARG B 1 334 ? 9.852 36.844 0.249 1 32.69 334 ARG B N 1
ATOM 5403 C CA . ARG B 1 334 ? 11.195 37.219 -0.214 1 32.69 334 ARG B CA 1
ATOM 5404 C C . ARG B 1 334 ? 11.898 36 -0.833 1 32.69 334 ARG B C 1
ATOM 5406 O O . ARG B 1 334 ? 13.008 36.125 -1.356 1 32.69 334 ARG B O 1
ATOM 5413 N N . TRP B 1 335 ? 11.742 34.625 -0.489 1 32.56 335 TRP B N 1
ATOM 5414 C CA . TRP B 1 335 ? 12.742 33.594 -0.737 1 32.56 335 TRP B CA 1
ATOM 5415 C C . TRP B 1 335 ? 12.445 32.844 -2.035 1 32.56 335 TRP B C 1
ATOM 5417 O O . TRP B 1 335 ? 11.523 32.031 -2.092 1 32.56 335 TRP B O 1
ATOM 5427 N N . ASP B 1 336 ? 12.484 33.25 -3.156 1 37.09 336 ASP B N 1
ATOM 5428 C CA . ASP B 1 336 ? 12.719 32.406 -4.324 1 37.09 336 ASP B CA 1
ATOM 5429 C C . ASP B 1 336 ? 13.57 31.188 -3.965 1 37.09 336 ASP B C 1
ATOM 5431 O O . ASP B 1 336 ? 13.391 30.109 -4.531 1 37.09 336 ASP B O 1
ATOM 5435 N N . GLY B 1 337 ? 14.883 31.25 -3.363 1 36 337 GLY B N 1
ATOM 5436 C CA . GLY B 1 337 ? 16.016 30.422 -3.006 1 36 337 GLY B CA 1
ATOM 5437 C C . GLY B 1 337 ? 15.891 29.797 -1.628 1 36 337 GLY B C 1
ATOM 5438 O O . GLY B 1 337 ? 16.828 29.172 -1.135 1 36 337 GLY B O 1
ATOM 5439 N N . GLN B 1 338 ? 14.945 29.953 -0.858 1 35.78 338 GLN B N 1
ATOM 5440 C CA . GLN B 1 338 ? 14.867 29.719 0.579 1 35.78 338 GLN B CA 1
ATOM 5441 C C . GLN B 1 338 ? 14.523 28.266 0.875 1 35.78 338 GLN B C 1
ATOM 5443 O O . GLN B 1 338 ? 14.906 27.734 1.921 1 35.78 338 GLN B O 1
ATOM 5448 N N . GLU B 1 339 ? 13.773 27.609 0.131 1 44.91 339 GLU B N 1
ATOM 5449 C CA . GLU B 1 339 ? 13.539 26.203 0.464 1 44.91 339 GLU B CA 1
ATOM 5450 C C . GLU B 1 339 ? 14.844 25.438 0.604 1 44.91 339 GLU B C 1
ATOM 5452 O O . GLU B 1 339 ? 14.984 24.594 1.482 1 44.91 339 GLU B O 1
ATOM 5457 N N . ALA B 1 340 ? 15.758 25.781 -0.364 1 40.62 340 ALA B N 1
ATOM 5458 C CA . ALA B 1 340 ? 17.094 25.203 -0.286 1 40.62 340 ALA B CA 1
ATOM 5459 C C . ALA B 1 340 ? 17.812 25.656 0.981 1 40.62 340 ALA B C 1
ATOM 5461 O O . ALA B 1 340 ? 18.562 24.891 1.594 1 40.62 340 ALA B O 1
ATOM 5462 N N . LEU B 1 341 ? 17.562 26.938 1.308 1 38.38 341 LEU B N 1
ATOM 5463 C CA . LEU B 1 341 ? 18.281 27.562 2.422 1 38.38 341 LEU B CA 1
ATOM 5464 C C . LEU B 1 341 ? 17.797 27 3.754 1 38.38 341 LEU B C 1
ATOM 5466 O O . LEU B 1 341 ? 18.594 26.766 4.66 1 38.38 341 LEU B O 1
ATOM 5470 N N . GLU B 1 342 ? 16.5 26.75 3.809 1 45.66 342 GLU B N 1
ATOM 5471 C CA . GLU B 1 342 ? 15.953 26.234 5.062 1 45.66 342 GLU B CA 1
ATOM 5472 C C . GLU B 1 342 ? 16.375 24.797 5.316 1 45.66 342 GLU B C 1
ATOM 5474 O O . GLU B 1 342 ? 16.719 24.438 6.449 1 45.66 342 GLU B O 1
ATOM 5479 N N . ALA B 1 343 ? 16.375 24.047 4.297 1 46.38 343 ALA B N 1
ATOM 5480 C CA . ALA B 1 343 ? 16.938 22.703 4.43 1 46.38 343 ALA B CA 1
ATOM 5481 C C . ALA B 1 343 ? 18.422 22.766 4.781 1 46.38 343 ALA B C 1
ATOM 5483 O O . ALA B 1 343 ? 18.922 21.938 5.559 1 46.38 343 ALA B O 1
ATOM 5484 N N . ARG B 1 344 ? 19.094 23.766 4.141 1 41.53 344 ARG B N 1
ATOM 5485 C CA . ARG B 1 344 ? 20.5 23.969 4.5 1 41.53 344 ARG B CA 1
ATOM 5486 C C . ARG B 1 344 ? 20.641 24.422 5.949 1 41.53 344 ARG B C 1
ATOM 5488 O O . ARG B 1 344 ? 21.594 24.031 6.637 1 41.53 344 ARG B O 1
ATOM 5495 N N . THR B 1 345 ? 19.719 25.25 6.34 1 40.94 345 THR B N 1
ATOM 5496 C CA . THR B 1 345 ? 19.797 25.703 7.727 1 40.94 345 THR B CA 1
ATOM 5497 C C . THR B 1 345 ? 19.531 24.562 8.688 1 40.94 345 THR B C 1
ATOM 5499 O O . THR B 1 345 ? 20.141 24.469 9.75 1 40.94 345 THR B O 1
ATOM 5502 N N . LEU B 1 346 ? 18.578 23.734 8.336 1 43.72 346 LEU B N 1
ATOM 5503 C CA . LEU B 1 346 ? 18.328 22.578 9.188 1 43.72 346 LEU B CA 1
ATOM 5504 C C . LEU B 1 346 ? 19.562 21.688 9.258 1 43.72 346 LEU B C 1
ATOM 5506 O O . LEU B 1 346 ? 19.844 21.094 10.297 1 43.72 346 LEU B O 1
ATOM 5510 N N . ARG B 1 347 ? 20.203 21.609 8.18 1 41.19 347 ARG B N 1
ATOM 5511 C CA . ARG B 1 347 ? 21.484 20.906 8.266 1 41.19 347 ARG B CA 1
ATOM 5512 C C . ARG B 1 347 ? 22.484 21.688 9.109 1 41.19 347 ARG B C 1
ATOM 5514 O O . ARG B 1 347 ? 23.297 21.094 9.805 1 41.19 347 ARG B O 1
ATOM 5521 N N . ALA B 1 348 ? 22.516 23.125 8.867 1 36.38 348 ALA B N 1
ATOM 5522 C CA . ALA B 1 348 ? 23.469 23.953 9.578 1 36.38 348 ALA B CA 1
ATOM 5523 C C . ALA B 1 348 ? 23.047 24.172 11.031 1 36.38 348 ALA B C 1
ATOM 5525 O O . ALA B 1 348 ? 23.844 24.578 11.875 1 36.38 348 ALA B O 1
ATOM 5526 N N . GLY B 1 349 ? 21.781 24.344 11.305 1 38.34 349 GLY B N 1
ATOM 5527 C CA . GLY B 1 349 ? 21.344 24.797 12.609 1 38.34 349 GLY B CA 1
ATOM 5528 C C . GLY B 1 349 ? 21.797 23.891 13.742 1 38.34 349 GLY B C 1
ATOM 5529 O O . GLY B 1 349 ? 21.328 24.016 14.875 1 38.34 349 GLY B O 1
ATOM 5530 N N . SER B 1 350 ? 22.281 22.781 13.789 1 34.91 350 SER B N 1
ATOM 5531 C CA . SER B 1 350 ? 22.766 22.578 15.148 1 34.91 350 SER B CA 1
ATOM 5532 C C . SER B 1 350 ? 23.594 23.75 15.625 1 34.91 350 SER B C 1
ATOM 5534 O O . SER B 1 350 ? 23.734 23.984 16.828 1 34.91 350 SER B O 1
ATOM 5536 N N . GLN B 1 351 ? 24.531 24.422 14.875 1 29.75 351 GLN B N 1
ATOM 5537 C CA . GLN B 1 351 ? 25.406 25.422 15.508 1 29.75 351 GLN B CA 1
ATOM 5538 C C . GLN B 1 351 ? 24.812 26.812 15.406 1 29.75 351 GLN B C 1
ATOM 5540 O O . GLN B 1 351 ? 25.062 27.672 16.25 1 29.75 351 GLN B O 1
ATOM 5545 N N . ARG B 1 352 ? 24.438 27.641 14.289 1 30 352 ARG B N 1
ATOM 5546 C CA . ARG B 1 352 ? 24.422 29.094 14.219 1 30 352 ARG B CA 1
ATOM 5547 C C . ARG B 1 352 ? 23.094 29.656 14.727 1 30 352 ARG B C 1
ATOM 5549 O O . ARG B 1 352 ? 22.031 29.109 14.422 1 30 352 ARG B O 1
ATOM 5556 N N . LYS B 1 353 ? 23.078 30.547 15.836 1 30.77 353 LYS B N 1
ATOM 5557 C CA . LYS B 1 353 ? 22.281 31.703 16.266 1 30.77 353 LYS B CA 1
ATOM 5558 C C . LYS B 1 353 ? 21.891 32.562 15.078 1 30.77 353 LYS B C 1
ATOM 5560 O O . LYS B 1 353 ? 22.75 33.188 14.453 1 30.77 353 LYS B O 1
ATOM 5565 N N . VAL B 1 354 ? 21.016 32.219 14.078 1 27.97 354 VAL B N 1
ATOM 5566 C CA . VAL B 1 354 ? 20.641 33.188 13.047 1 27.97 354 VAL B CA 1
ATOM 5567 C C . VAL B 1 354 ? 20.156 34.469 13.703 1 27.97 354 VAL B C 1
ATOM 5569 O O . VAL B 1 354 ? 19.109 34.5 14.344 1 27.97 354 VAL B O 1
ATOM 5572 N N . THR B 1 355 ? 20.953 35.312 14.328 1 24.39 355 THR B N 1
ATOM 5573 C CA . THR B 1 355 ? 20.812 36.688 14.727 1 24.39 355 THR B CA 1
ATOM 5574 C C . THR B 1 355 ? 20.312 37.531 13.562 1 24.39 355 THR B C 1
ATOM 5576 O O . THR B 1 355 ? 20.906 37.562 12.484 1 24.39 355 THR B O 1
ATOM 5579 N N . GLY B 1 356 ? 19 37.562 13.242 1 21.67 356 GLY B N 1
ATOM 5580 C CA . GLY B 1 356 ? 18.547 38.719 12.484 1 21.67 356 GLY B CA 1
ATOM 5581 C C . GLY B 1 356 ? 19.172 40.031 12.961 1 21.67 356 GLY B C 1
ATOM 5582 O O . GLY B 1 356 ? 18.984 40.438 14.109 1 21.67 356 GLY B O 1
ATOM 5583 N N . SER B 1 357 ? 20.484 40.312 12.609 1 20.2 357 SER B N 1
ATOM 5584 C CA . SER B 1 357 ? 20.688 41.75 12.422 1 20.2 357 SER B CA 1
ATOM 5585 C C . SER B 1 357 ? 19.922 42.281 11.211 1 20.2 357 SER B C 1
ATOM 5587 O O . SER B 1 357 ? 19.734 41.531 10.227 1 20.2 357 SER B O 1
#

Nearest PDB structures (foldseek):
  8e76-assembly1_A  TM=9.856E-01  e=1.424E-37  Homo sapiens
  7x11-assembly1_D  TM=9.900E-01  e=1.090E-34  Homo sapiens
  2aw5-assembly2_C  TM=9.878E-01  e=7.099E-35  Homo sapiens
  1gq2-assembly2_H  TM=9.340E-01  e=3.539E-36  Columba livia
  6c7n-assembly1_C  TM=9.848E-01  e=1.862E-29  Sorghum bicolor

Radius of gyration: 28.12 Å; Cα contacts (8 Å, |Δi|>4): 1167; chains: 2; bounding box: 98×83×79 Å

Sequence (714 aa):
MYGRPTLGTGAGFEASPPPAPPPGWRDEGRIGQNGGGGRRGQGWARLCAHLSARGVDALYVVVGGRPAVCVRVPRAHPCPSCPRPQGMAFTLGERLQLGIHGLLPPCFLSQDVQLLRVMRYYERQPSDLDKYIILMTLQDRNEKLFYRVLTSDVEKFMPIVYTPTVGQACQQYGLTFRRPRGLFITIHDKGHIATMLNSWPEDNIKAVVVTDGERILGLGDLGSYGMGIPVGKLALYSACGGINPQHCLPVLLDVGTDNQELLRDPLYIGLKHRRVRGEPYDQLLDEFMQAVTDKYGISCLIQFEDFANANAFRLLNKYRDQYCMFNDDIQESRWDGQEALEARTLRAGSQRKVTGSMYGRPTLGTGAGFEASPPPAPPPGWRDEGRIGQNGGGGRRGQGWARLCAHLSARGVDALYVVVGGRPAVCVRVPRAHPCPSCPRPQGMAFTLGERLQLGIHGLLPPCFLSQDVQLLRVMRYYERQPSDLDKYIILMTLQDRNEKLFYRVLTSDVEKFMPIVYTPTVGQACQQYGLTFRRPRGLFITIHDKGHIATMLNSWPEDNIKAVVVTDGERILGLGDLGSYGMGIPVGKLALYSACGGINPQHCLPVLLDVGTDNQELLRDPLYIGLKHRRVRGEPYDQLLDEFMQAVTDKYGISCLIQFEDFANANAFRLLNKYRDQYCMFNDDIQESRWDGQEALEARTLRAGSQRKVTGS

InterPro domains:
  IPR001891 Malic oxidoreductase [PR00072] (145-169)
  IPR001891 Malic oxidoreductase [PR00072] (205-234)
  IPR001891 Malic oxidoreductase [PR00072] (241-263)
  IPR001891 Malic oxidoreductase [PR00072] (301-319)
  IPR001891 Malic oxidoreductase [PR00072] (326-342)
  IPR012301 Malic enzyme, N-terminal domain [PF00390] (139-320)
  IPR012301 Malic enzyme, N-terminal domain [SM01274] (139-320)
  IPR037062 Malic enzyme, N-terminal domain superfamily [G3DSA:3.40.50.10380] (82-327)
  IPR046346 Aminoacid dehydrogenase-like, N-terminal domain superfamily [SSF53223] (81-329)

Solvent-accessible surface area (backbone atoms only — not comparable to full-atom values): 39409 Å² total; per-residue (Å²): 134,83,76,77,82,78,84,75,82,81,76,79,79,75,78,74,74,78,79,78,78,78,84,81,77,68,82,70,77,71,72,80,80,79,75,84,82,73,91,78,74,68,73,75,73,41,47,24,45,48,52,68,52,94,84,59,27,37,41,17,42,7,58,78,78,44,77,18,42,48,44,63,48,32,67,76,29,45,52,80,26,38,69,68,54,54,80,48,44,54,46,71,69,52,23,59,74,39,38,43,44,26,48,37,61,78,34,71,40,48,70,68,56,50,43,50,42,51,48,59,47,48,71,67,42,91,44,59,61,52,36,31,47,52,49,53,52,35,36,50,66,23,49,60,57,34,48,51,50,37,55,74,41,48,81,73,38,43,43,32,54,21,69,64,34,28,56,55,44,26,74,40,24,67,60,64,60,82,70,73,76,43,38,37,42,44,65,85,41,59,94,41,52,58,63,42,58,64,44,47,60,57,72,65,38,48,38,34,27,35,26,42,8,47,23,39,78,92,73,33,48,46,21,52,33,34,43,46,52,27,50,22,52,48,49,45,31,28,58,76,30,63,44,58,69,70,20,52,43,28,31,27,44,34,37,24,32,78,37,64,68,52,61,69,37,89,67,49,49,35,60,78,43,62,54,60,63,66,67,68,41,52,49,42,52,51,48,44,55,50,35,51,30,68,70,41,34,66,79,25,34,37,30,42,42,27,45,42,67,75,54,45,55,51,48,45,70,67,38,55,87,76,45,41,60,47,50,52,68,70,51,50,82,77,42,92,70,35,72,64,44,50,20,45,38,63,64,49,46,82,72,66,80,83,68,85,120,132,86,76,78,81,78,83,72,83,82,75,79,80,75,78,74,75,79,78,77,76,76,83,81,76,68,82,68,78,69,73,80,78,80,74,85,81,79,90,75,78,67,75,74,72,42,48,25,46,49,52,67,53,95,84,60,28,38,42,18,41,8,57,78,78,44,79,19,41,48,43,63,48,32,67,74,29,44,52,82,26,37,70,68,52,55,80,48,46,54,46,71,67,52,22,58,74,40,37,43,43,26,49,37,60,77,33,72,40,48,71,69,57,50,44,51,42,51,48,58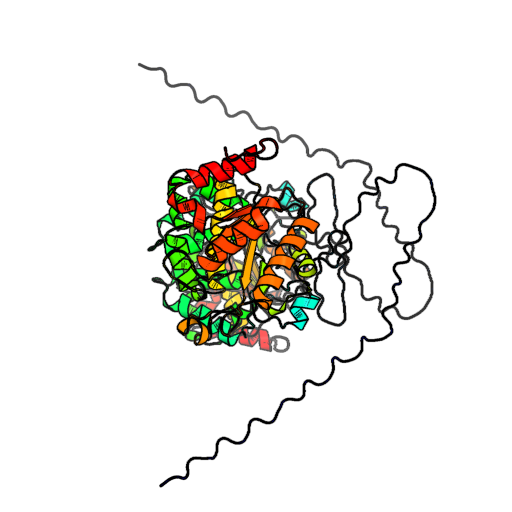,46,48,72,66,43,90,43,60,62,53,37,30,48,53,50,53,50,35,36,50,67,24,48,61,58,34,47,53,52,38,56,73,42,46,82,74,39,46,43,32,53,22,69,65,34,29,57,55,44,26,74,39,25,67,59,63,61,82,71,73,76,45,36,38,44,43,65,85,40,61,93,40,51,57,63,41,57,63,44,50,58,57,72,65,37,49,37,34,28,33,26,42,8,47,23,40,77,93,75,33,49,46,20,52,33,34,44,46,52,26,50,23,51,50,49,46,31,26,57,75,30,63,44,58,68,70,21,51,42,28,31,28,45,34,36,23,33,77,37,63,69,52,61,67,38,90,65,49,48,34,60,80,44,62,54,60,62,64,66,67,42,50,49,43,53,50,48,44,54,50,35,50,34,70,68,43,33,65,79,25,35,38,30,44,41,27,45,43,67,73,53,43,55,51,49,46,70,67,36,56,86,74,44,43,61,47,50,51,68,73,51,48,81,76,41,89,69,35,73,63,44,50,22,45,38,63,64,48,46,84,72,66,80,82,67,84,123

Organism: Ornithorhynchus anatinus (NCBI:txid9258)

Secondary structure (DSSP, 8-state):
------------------PPPPTT-------------S-----------EEE-SS-EEE---BTTB--------TTS--TTS----TT---HHHHHHHT-TTTS-S----HHHHHHHHHHHHHT-SSHHHHHHHHHHHHHH-HHHHHHHHHH-HHHHHHHHSTTHHHHHHHTHHHH--S--SEEEEGGGTT-HHHHHTTSS-S---EEEEE-STT-TTS---GGGGGHHHHHHHHHHHHHH---GGGEEEEEEE-----HHHHH-TT--S--SPPP-SHHHHHHHHHHHHHHHHHH-TTSEEEE-S--HHHHHHHHHHHTTTS-EEEHHHHTTT-SSHHHHHHHHHHHTTT------/------------------PPPPTT-------------S-----------EEE-SS-EEE---BTTB--------TTS--TTS----TT---HHHHHHHT-TTTS-S----HHHHHHHHHHHHHT-SSHHHHHHHHHHHHHH-HHHHHHHHHH-HHHHHHHHSTTHHHHHHHTHHHH--S--SEEEEGGGTT-HHHHHTTSS-S---EEEEE-STTBTTTB--GGGGGHHHHHHHHHHHHHH---GGGEEEEEEE-----HHHHH-TT--S--SPPP-SHHHHHHHHHHHHHHHHHH-TTSEEEE-S--HHHHHHHHHHHTTTS-EEEHHHHTTT-SSHHHHHHHHHHHTTT------